Protein AF-0000000066070736 (afdb_homodimer)

Foldseek 3Di:
DQQAVCQLCVPPDWAADEFDFDPDKDKKWKKKKFWAFPPDDDDQPPNDDDPDQHPLLLQVVLQVVVVVVVVNVLQLVLVVVDVVFWFWQWKAADVSGIRRDDDDGDPHRIMTMTMGDDDLVVSVVVNCVSCVVRPIGPIDMDIDPDMDIKTKGWQDPAFWEWEKAADSSDRQKIKIWIFRHAYPRFTKTAIEIDGQVCVQQVCLQCQQRHQWYWYWFDPPSDIDIDTPHGDDHHDHDQDTMMIRGHSDYYYDDCVSTDGGDDTDDDPTGNDQAEYEDEPLPDDAPWKWAWADDPNWIWTQDTNNDGDSYIYTYPDDPQCSPPHRHGMWGKDWAQDPQATDMATPDTPGDHDGDPDDPPPRDHHCADPDRPDPDWDADRVGID/DQQAVCQLCVPPDWAADEFDFDPDKDKKWKKKKFWAFPPDDDDQPPNDDDPDQHPLLLQVVLQVVVVVVVVNVLQLVLVVVDVVFWFWQWKAAVVSGIRRDDDDGDPHRIMTMTMGDDDLVVSVVVNCVSCVVRPIGPIDMDIDPDMDIKTKGWQDPAFWEWEKAADSSDRQKIKIWIFRHAYPRFTKTAIEIDGQVCVQQVCLQCQQRHQWYWYWFDPDSDIDIDTDHGDDHHDHDQDTMMIRGHSDYYYDDCVSTDGGDDTDDDPTGNDQAEYEDEPLPDDAPWKWAWADDPNWIWTQDTNNDGDSYIYTYPDDPQCSPPHRHGMWGKDWAQDPLDTDMATPDGPGDHDGDPDDDPPRRHHDADPDNPDPDWDADPVHID

Organism: Monkeypox virus (NCBI:txid10244)

Nearest PDB structures (foldseek):
  2bvz-assembly1_A  TM=4.953E-01  e=3.971E-01  Thermus thermophilus
  3bkt-assembly1_C  TM=4.728E-01  e=3.349E-01  Escherichia coli
  4j9u-assembly2_E  TM=4.277E-01  e=9.525E+00  Vibrio parahaemolyticus RIMD 2210633
  2f68-assembly1_X  TM=1.994E-01  e=1.945E+00  Staphylococcus aureus
  2bvz-assembly1_A  TM=4.900E-01  e=4.354E-01  Thermus thermophilus

pLDDT: mean 90.56, std 8.05, range [50.78, 98.69]

Structure (mmCIF, N/CA/C/O backbone):
data_AF-0000000066070736-model_v1
#
loop_
_entity.id
_entity.type
_entity.pdbx_description
1 polymer 'Telomere-binding protein OPG082'
#
loop_
_atom_site.group_PDB
_atom_site.id
_atom_site.type_symbol
_atom_site.label_atom_id
_atom_site.label_alt_id
_atom_site.label_comp_id
_atom_site.label_asym_id
_atom_site.label_entity_id
_atom_site.label_seq_id
_atom_site.pdbx_PDB_ins_code
_atom_site.Cartn_x
_atom_site.Cartn_y
_atom_site.Cartn_z
_atom_site.occupancy
_atom_site.B_iso_or_equiv
_atom_site.auth_seq_id
_atom_site.auth_comp_id
_atom_site.auth_asym_id
_atom_site.auth_atom_id
_atom_site.pdbx_PDB_model_num
ATOM 1 N N . MET A 1 1 ? 5.801 20.328 15.945 1 86.62 1 MET A N 1
ATOM 2 C CA . MET A 1 1 ? 4.434 20.672 16.328 1 86.62 1 MET A CA 1
ATOM 3 C C . MET A 1 1 ? 4.332 22.141 16.719 1 86.62 1 MET A C 1
ATOM 5 O O . MET A 1 1 ? 3.318 22.797 16.453 1 86.62 1 MET A O 1
ATOM 9 N N . ASN A 1 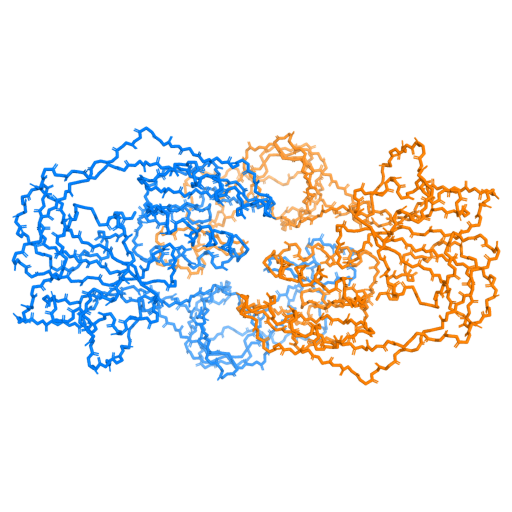2 ? 5.441 22.656 17.156 1 83.25 2 ASN A N 1
ATOM 10 C CA . ASN A 1 2 ? 5.461 24.078 17.516 1 83.25 2 ASN A CA 1
ATOM 11 C C . ASN A 1 2 ? 5.254 24.953 16.281 1 83.25 2 ASN A C 1
ATOM 13 O O . ASN A 1 2 ? 4.457 25.891 16.312 1 83.25 2 ASN A O 1
ATOM 17 N N . ASN A 1 3 ? 5.953 24.609 15.273 1 87.5 3 ASN A N 1
ATOM 18 C CA . ASN A 1 3 ? 5.812 25.375 14.039 1 87.5 3 ASN A CA 1
ATOM 19 C C . ASN A 1 3 ? 4.391 25.312 13.492 1 87.5 3 ASN A C 1
ATOM 21 O O . ASN A 1 3 ? 3.848 26.312 13.023 1 87.5 3 ASN A O 1
ATOM 25 N N . PHE A 1 4 ? 3.84 24.234 13.555 1 92.5 4 PHE A N 1
ATOM 26 C CA . PHE A 1 4 ? 2.486 24.047 13.047 1 92.5 4 PHE A CA 1
ATOM 27 C C . PHE A 1 4 ? 1.487 24.875 13.836 1 92.5 4 PHE A C 1
ATOM 29 O O . PHE A 1 4 ? 0.659 25.578 13.25 1 92.5 4 PHE A O 1
ATOM 36 N N . VAL A 1 5 ? 1.621 24.859 15.109 1 91.38 5 VAL A N 1
ATOM 37 C CA . VAL A 1 5 ? 0.722 25.609 15.984 1 91.38 5 VAL A CA 1
ATOM 38 C C . VAL A 1 5 ? 0.874 27.109 15.727 1 91.38 5 VAL A C 1
ATOM 40 O O . VAL A 1 5 ? -0.12 27.828 15.641 1 91.38 5 VAL A O 1
ATOM 43 N N . LYS A 1 6 ? 2.084 27.484 15.578 1 89.75 6 LYS A N 1
ATOM 44 C CA . LYS A 1 6 ? 2.348 28.891 15.297 1 89.75 6 LYS A CA 1
ATOM 45 C C . LYS A 1 6 ? 1.688 29.312 13.992 1 89.75 6 LYS A C 1
ATOM 47 O O . LYS A 1 6 ? 1.085 30.391 13.914 1 89.75 6 LYS A O 1
ATOM 52 N N . GLN A 1 7 ? 1.753 28.5 13.031 1 90.75 7 GLN A N 1
ATOM 53 C CA . GLN A 1 7 ? 1.217 28.828 11.719 1 90.75 7 GLN A CA 1
ATOM 54 C C . GLN A 1 7 ? -0.31 28.828 11.734 1 90.75 7 GLN A C 1
ATOM 56 O O . GLN A 1 7 ? -0.939 29.734 11.172 1 90.75 7 GLN A O 1
ATOM 61 N N . VAL A 1 8 ? -0.858 27.906 12.375 1 92.88 8 VAL A N 1
ATOM 62 C CA . VAL A 1 8 ? -2.312 27.781 12.375 1 92.88 8 VAL A CA 1
ATOM 63 C C . VAL A 1 8 ? -2.93 28.922 13.188 1 92.88 8 VAL A C 1
ATOM 65 O O . VAL A 1 8 ? -4.043 29.359 12.898 1 92.88 8 VAL A O 1
ATOM 68 N N . ALA A 1 9 ? -2.18 29.438 14.141 1 92.12 9 ALA A N 1
ATOM 69 C CA . ALA A 1 9 ? -2.695 30.469 15.039 1 92.12 9 ALA A CA 1
ATOM 70 C C . ALA A 1 9 ? -2.252 31.859 14.594 1 92.12 9 ALA A C 1
ATOM 72 O O . ALA A 1 9 ? -2.541 32.844 15.258 1 92.12 9 ALA A O 1
ATOM 73 N N . SER A 1 10 ? -1.608 31.984 13.508 1 90.56 10 SER A N 1
ATOM 74 C CA . SER A 1 10 ? -0.93 33.219 13.117 1 90.56 10 SER A CA 1
ATOM 75 C C . SER A 1 10 ? -1.929 34.344 12.852 1 90.56 10 SER A C 1
ATOM 77 O O . SER A 1 10 ? -1.618 35.5 13.047 1 90.56 10 SER A O 1
ATOM 79 N N . LYS A 1 11 ? -3.121 34.031 12.492 1 90.25 11 LYS A N 1
ATOM 80 C CA . LYS A 1 11 ? -4.07 35.094 12.078 1 90.25 11 LYS A CA 1
ATOM 81 C C . LYS A 1 11 ? -5.023 35.438 13.219 1 90.25 11 LYS A C 1
ATOM 83 O O . LYS A 1 11 ? -5.875 36.312 13.07 1 90.25 11 LYS A O 1
ATOM 88 N N . SER A 1 12 ? -4.898 34.812 14.273 1 89.75 12 SER A N 1
ATOM 89 C CA . SER A 1 12 ? -5.805 35.031 15.391 1 89.75 12 SER A CA 1
ATOM 90 C C . SER A 1 12 ? -5.191 36 16.406 1 89.75 12 SER A C 1
ATOM 92 O O . SER A 1 12 ? -3.977 36 16.609 1 89.75 12 SER A O 1
ATOM 94 N N . LEU A 1 13 ? -6.094 36.812 16.953 1 89.12 13 LEU A N 1
ATOM 95 C CA . LEU A 1 13 ? -5.664 37.656 18.047 1 89.12 13 LEU A CA 1
ATOM 96 C C . LEU A 1 13 ? -5.656 36.906 19.359 1 89.12 13 LEU A C 1
ATOM 98 O O . LEU A 1 13 ? -6.711 36.531 19.875 1 89.12 13 LEU A O 1
ATOM 102 N N . LYS A 1 14 ? -4.508 36.75 19.938 1 90.31 14 LYS A N 1
ATOM 103 C CA . LYS A 1 14 ? -4.344 35.969 21.156 1 90.31 14 LYS A CA 1
ATOM 104 C C . LYS A 1 14 ? -4.191 36.875 22.375 1 90.31 14 LYS A C 1
ATOM 106 O O . LYS A 1 14 ? -3.701 38 22.266 1 90.31 14 LYS A O 1
ATOM 111 N N . PRO A 1 15 ? -4.676 36.281 23.469 1 90.75 15 PRO A N 1
ATOM 112 C CA . PRO A 1 15 ? -4.504 37.094 24.688 1 90.75 15 PRO A CA 1
ATOM 113 C C . PRO A 1 15 ? -3.037 37.344 25.016 1 90.75 15 PRO A C 1
ATOM 115 O O . PRO A 1 15 ? -2.195 36.469 24.844 1 90.75 15 PRO A O 1
ATOM 118 N N . THR A 1 16 ? -2.744 38.5 25.594 1 90.25 16 THR A N 1
ATOM 119 C CA . THR A 1 16 ? -1.355 38.875 25.844 1 90.25 16 THR A CA 1
ATOM 120 C C . THR A 1 16 ? -1.1 39.062 27.344 1 90.25 16 THR A C 1
ATOM 122 O O . THR A 1 16 ? -0.038 39.562 27.734 1 90.25 16 THR A O 1
ATOM 125 N N . LYS A 1 17 ? -2.09 38.781 28.078 1 90.81 17 LYS A N 1
ATOM 126 C CA . LYS A 1 17 ? -1.884 38.875 29.516 1 90.81 17 LYS A CA 1
ATOM 127 C C . LYS A 1 17 ? -0.65 38.094 29.969 1 90.81 17 LYS A C 1
ATOM 129 O O . LYS A 1 17 ? -0.472 36.938 29.578 1 90.81 17 LYS A O 1
ATOM 134 N N . LYS A 1 18 ? 0.155 38.719 30.797 1 92.56 18 LYS A N 1
ATOM 135 C CA . LYS A 1 18 ? 1.354 38.062 31.297 1 92.56 18 LYS A CA 1
ATOM 136 C C . LYS A 1 18 ? 1.018 37.094 32.438 1 92.56 18 LYS A C 1
ATOM 138 O O . LYS A 1 18 ? 0.344 37.5 33.406 1 92.56 18 LYS A O 1
ATOM 143 N N . LEU A 1 19 ? 1.529 35.906 32.312 1 91.69 19 LEU A N 1
ATOM 144 C CA . LEU A 1 19 ? 1.279 34.875 33.312 1 91.69 19 LEU A CA 1
ATOM 145 C C . LEU A 1 19 ? 2.518 34.656 34.188 1 91.69 19 LEU A C 1
ATOM 147 O O . LEU A 1 19 ? 3.645 34.875 33.719 1 91.69 19 LEU A O 1
ATOM 151 N N . SER A 1 20 ? 2.232 34.312 35.406 1 90.81 20 SER A N 1
ATOM 152 C CA . SER A 1 20 ? 3.301 33.938 36.344 1 90.81 20 SER A CA 1
ATOM 153 C C . SER A 1 20 ? 3.385 32.438 36.531 1 90.81 20 SER A C 1
ATOM 155 O O . SER A 1 20 ? 2.385 31.797 36.844 1 90.81 20 SER A O 1
ATOM 157 N N . PRO A 1 21 ? 4.605 31.906 36.344 1 90.94 21 PRO A N 1
ATOM 158 C CA . PRO A 1 21 ? 4.746 30.453 36.438 1 90.94 21 PRO A CA 1
ATOM 159 C C . PRO A 1 21 ? 4.582 29.938 37.875 1 90.94 21 PRO A C 1
ATOM 161 O O . PRO A 1 21 ? 4.91 30.641 38.844 1 90.94 21 PRO A O 1
ATOM 164 N N . LEU A 1 22 ? 4.098 28.719 37.875 1 90.56 22 LEU A N 1
ATOM 165 C CA . LEU A 1 22 ? 4.086 27.984 39.125 1 90.56 22 LEU A CA 1
ATOM 166 C C . LEU A 1 22 ? 5.457 27.375 39.438 1 90.56 22 LEU A C 1
ATOM 168 O O . LEU A 1 22 ? 6.316 27.328 38.531 1 90.56 22 LEU A O 1
ATOM 172 N N . ASP A 1 23 ? 5.605 26.891 40.562 1 84.81 23 ASP A N 1
ATOM 173 C CA . ASP A 1 23 ? 6.848 26.219 40.938 1 84.81 23 ASP A CA 1
ATOM 174 C C . ASP A 1 23 ? 6.941 24.844 40.312 1 84.81 23 ASP A C 1
ATOM 176 O O . ASP A 1 23 ? 8.039 24.359 40 1 84.81 23 ASP A O 1
ATOM 180 N N . GLU A 1 24 ? 5.879 24.312 40.094 1 86.12 24 GLU A N 1
ATOM 181 C CA . GLU A 1 24 ? 5.84 22.969 39.5 1 86.12 24 GLU A CA 1
ATOM 182 C C . GLU A 1 24 ? 6.195 23 38.031 1 86.12 24 GLU A C 1
ATOM 184 O O . GLU A 1 24 ? 5.637 23.781 37.25 1 86.12 24 GLU A O 1
ATOM 189 N N . VAL A 1 25 ? 7.285 22.234 37.688 1 86 25 VAL A N 1
ATOM 190 C CA . VAL A 1 25 ? 7.707 22.094 36.312 1 86 25 VAL A CA 1
ATOM 191 C C . VAL A 1 25 ? 7.504 20.656 35.844 1 86 25 VAL A C 1
ATOM 193 O O . VAL A 1 25 ? 7.652 19.719 36.656 1 86 25 VAL A O 1
ATOM 196 N N . ILE A 1 26 ? 7.051 20.531 34.625 1 87 26 ILE A N 1
ATOM 197 C CA . ILE A 1 26 ? 6.918 19.203 34.031 1 87 26 ILE A CA 1
ATOM 198 C C . ILE A 1 26 ? 8.195 18.844 33.281 1 87 26 ILE A C 1
ATOM 200 O O . ILE A 1 26 ? 8.656 19.609 32.406 1 87 26 ILE A O 1
ATOM 204 N N . SER A 1 27 ? 8.766 17.719 33.688 1 88.81 27 SER A N 1
ATOM 205 C CA . SER A 1 27 ? 9.961 17.25 33 1 88.81 27 SER A CA 1
ATOM 206 C C . SER A 1 27 ? 9.617 16.172 31.953 1 88.81 27 SER A C 1
ATOM 208 O O . SER A 1 27 ? 8.969 15.18 32.281 1 88.81 27 SER A O 1
ATOM 210 N N . LEU A 1 28 ? 10.031 16.469 30.766 1 91.12 28 LEU A N 1
ATOM 211 C CA . LEU A 1 28 ? 9.789 15.531 29.672 1 91.12 28 LEU A CA 1
ATOM 212 C C . LEU A 1 28 ? 11.094 15.141 29 1 91.12 28 LEU A C 1
ATOM 214 O O . LEU A 1 28 ? 12.047 15.93 28.953 1 91.12 28 LEU A O 1
ATOM 218 N N . ASN A 1 29 ? 11.086 13.875 28.516 1 92.94 29 ASN A N 1
ATOM 219 C CA . ASN A 1 29 ? 12.211 13.367 27.734 1 92.94 29 ASN A CA 1
ATOM 220 C C . ASN A 1 29 ? 11.844 13.227 26.25 1 92.94 29 ASN A C 1
ATOM 222 O O . ASN A 1 29 ? 10.68 13.062 25.906 1 92.94 29 ASN A O 1
ATOM 226 N N . GLU A 1 30 ? 12.867 13.406 25.469 1 93.69 30 GLU A N 1
ATOM 227 C CA . GLU A 1 30 ? 12.672 13.211 24.031 1 93.69 30 GLU A CA 1
ATOM 228 C C . GLU A 1 30 ? 13.141 11.836 23.594 1 93.69 30 GLU A C 1
ATOM 230 O O . GLU A 1 30 ? 14.188 11.352 24.047 1 93.69 30 GLU A O 1
ATOM 235 N N . CYS A 1 31 ? 12.367 11.227 22.781 1 96.12 31 CYS A N 1
ATOM 236 C CA . CYS A 1 31 ? 12.688 9.93 22.203 1 96.12 31 CYS A CA 1
ATOM 237 C C . CYS A 1 31 ? 12.523 9.953 20.688 1 96.12 31 CYS A C 1
ATOM 239 O O . CYS A 1 31 ? 11.578 10.547 20.172 1 96.12 31 CYS A O 1
ATOM 241 N N . ILE A 1 32 ? 13.516 9.344 20.016 1 97.31 32 ILE A N 1
ATOM 242 C CA . ILE A 1 32 ? 13.469 9.234 18.562 1 97.31 32 ILE A CA 1
ATOM 243 C C . ILE A 1 32 ? 13.258 7.777 18.156 1 97.31 32 ILE A C 1
ATOM 245 O O . ILE A 1 32 ? 14.023 6.898 18.547 1 97.31 32 ILE A O 1
ATOM 249 N N . ILE A 1 33 ? 12.211 7.516 17.422 1 98.31 33 ILE A N 1
ATOM 250 C CA . ILE A 1 33 ? 11.93 6.219 16.828 1 98.31 33 ILE A CA 1
ATOM 251 C C . ILE A 1 33 ? 12.242 6.262 15.336 1 98.31 33 ILE A C 1
ATOM 253 O O . ILE A 1 33 ? 11.695 7.094 14.602 1 98.31 33 ILE A O 1
ATOM 257 N N . SER A 1 34 ? 13.109 5.438 14.828 1 98.56 34 SER A N 1
ATOM 258 C CA . SER A 1 34 ? 13.484 5.445 13.414 1 98.56 34 SER A CA 1
ATOM 259 C C . SER A 1 34 ? 13.57 4.027 12.859 1 98.56 34 SER A C 1
ATOM 261 O O . SER A 1 34 ? 13.945 3.094 13.578 1 98.56 34 SER A O 1
ATOM 263 N N . PHE A 1 35 ? 13.148 3.801 11.617 1 98.62 35 PHE A N 1
ATOM 264 C CA . PHE A 1 35 ? 13.234 2.486 10.992 1 98.62 35 PHE A CA 1
ATOM 265 C C . PHE A 1 35 ? 13.125 2.598 9.477 1 98.62 35 PHE A C 1
ATOM 267 O O . PHE A 1 35 ? 12.75 3.646 8.953 1 98.62 35 PHE A O 1
ATOM 274 N N . ASN A 1 36 ? 13.555 1.549 8.797 1 97.69 36 ASN A N 1
ATOM 275 C CA . ASN A 1 36 ? 13.391 1.391 7.355 1 97.69 36 ASN A CA 1
ATOM 276 C C . ASN A 1 36 ? 12.281 0.401 7.023 1 97.69 36 ASN A C 1
ATOM 278 O O . ASN A 1 36 ? 12.133 -0.626 7.688 1 97.69 36 ASN A O 1
ATOM 282 N N . LEU A 1 37 ? 11.461 0.819 6.082 1 96.88 37 LEU A N 1
ATOM 283 C CA . LEU A 1 37 ? 10.438 -0.087 5.574 1 96.88 37 LEU A CA 1
ATOM 284 C C . LEU A 1 37 ? 11.047 -1.134 4.648 1 96.88 37 LEU A C 1
ATOM 286 O O . LEU A 1 37 ? 11.922 -0.82 3.844 1 96.88 37 LEU A O 1
ATOM 290 N N . ASP A 1 38 ? 10.547 -2.336 4.77 1 91.56 38 ASP A N 1
ATOM 291 C CA . ASP A 1 38 ? 11.055 -3.439 3.963 1 91.56 38 ASP A CA 1
ATOM 292 C C . ASP A 1 38 ? 10.641 -3.285 2.5 1 91.56 38 ASP A C 1
ATOM 294 O O . ASP A 1 38 ? 9.516 -2.879 2.205 1 91.56 38 ASP A O 1
ATOM 298 N N . ASN A 1 39 ? 11.617 -3.467 1.591 1 91.38 39 ASN A N 1
ATOM 299 C CA . ASN A 1 39 ? 11.375 -3.455 0.152 1 91.38 39 ASN A CA 1
ATOM 300 C C . ASN A 1 39 ? 10.812 -2.113 -0.312 1 91.38 39 ASN A C 1
ATOM 302 O O . ASN A 1 39 ? 9.953 -2.066 -1.188 1 91.38 39 ASN A O 1
ATOM 306 N N . PHE A 1 40 ? 11.094 -1.079 0.439 1 95.75 40 PHE A N 1
ATOM 307 C CA . PHE A 1 40 ? 10.711 0.276 0.057 1 95.75 40 PHE A CA 1
ATOM 308 C C . PHE A 1 40 ? 11.859 0.978 -0.66 1 95.75 40 PHE A C 1
ATOM 310 O O . PHE A 1 40 ? 12.875 1.303 -0.043 1 95.75 40 PHE A O 1
ATOM 317 N N . TYR A 1 41 ? 11.734 1.128 -1.923 1 95.12 41 TYR A N 1
ATOM 318 C CA . TYR A 1 41 ? 12.734 1.814 -2.736 1 95.12 41 TYR A CA 1
ATOM 319 C C . TYR A 1 41 ? 12.211 3.156 -3.23 1 95.12 41 TYR A C 1
ATOM 321 O O . TYR A 1 41 ? 11.25 3.205 -4 1 95.12 41 TYR A O 1
ATOM 329 N N . TYR A 1 42 ? 12.773 4.133 -2.783 1 96.62 42 TYR A N 1
ATOM 330 C CA . TYR A 1 42 ? 12.367 5.5 -3.086 1 96.62 42 TYR A CA 1
ATOM 331 C C . TYR A 1 42 ? 13.547 6.457 -2.973 1 96.62 42 TYR A C 1
ATOM 333 O O . TYR A 1 42 ? 14.312 6.395 -2.012 1 96.62 42 TYR A O 1
ATOM 341 N N . CYS A 1 43 ? 13.703 7.238 -3.994 1 95.25 43 CYS A N 1
ATOM 342 C CA . CYS A 1 43 ? 14.773 8.234 -4.012 1 95.25 43 CYS A CA 1
ATOM 343 C C . CYS A 1 43 ? 14.297 9.539 -4.637 1 95.25 43 CYS A C 1
ATOM 345 O O . CYS A 1 43 ? 13.773 9.539 -5.754 1 95.25 43 CYS A O 1
ATOM 347 N N . ASN A 1 44 ? 14.414 10.617 -3.955 1 92.88 44 ASN A N 1
ATOM 348 C CA . ASN A 1 44 ? 14.062 11.922 -4.5 1 92.88 44 ASN A CA 1
ATOM 349 C C . ASN A 1 44 ? 15.227 12.898 -4.418 1 92.88 44 ASN A C 1
ATOM 351 O O . ASN A 1 44 ? 15.023 14.109 -4.281 1 92.88 44 ASN A O 1
ATOM 355 N N . ASP A 1 45 ? 16.328 12.398 -4.5 1 90.06 45 ASP A N 1
ATOM 356 C CA . ASP A 1 45 ? 17.562 13.188 -4.453 1 90.06 45 ASP A CA 1
ATOM 357 C C . ASP A 1 45 ? 17.547 14.273 -5.527 1 90.06 45 ASP A C 1
ATOM 359 O O . ASP A 1 45 ? 17.266 14 -6.695 1 90.06 45 ASP A O 1
ATOM 363 N N . GLY A 1 46 ? 17.875 15.461 -5.031 1 87.56 46 GLY A N 1
ATOM 364 C CA . GLY A 1 46 ? 17.984 16.562 -5.969 1 87.56 46 GLY A CA 1
ATOM 365 C C . GLY A 1 46 ? 16.641 17.156 -6.367 1 87.56 46 GLY A C 1
ATOM 366 O O . GLY A 1 46 ? 16.594 18.188 -7.043 1 87.56 46 GLY A O 1
ATOM 367 N N . LEU A 1 47 ? 15.602 16.531 -5.973 1 91.56 47 LEU A N 1
ATOM 368 C CA . LEU A 1 47 ? 14.273 17 -6.363 1 91.56 47 LEU A CA 1
ATOM 369 C C . LEU A 1 47 ? 13.547 17.625 -5.176 1 91.56 47 LEU A C 1
ATOM 371 O O . LEU A 1 47 ? 12.93 18.688 -5.312 1 91.56 47 LEU A O 1
ATOM 375 N N . PHE A 1 48 ? 13.68 17 -4.027 1 91.31 48 PHE A N 1
ATOM 376 C CA . PHE A 1 48 ? 12.875 17.359 -2.863 1 91.31 48 PHE A CA 1
ATOM 377 C C . PHE A 1 48 ? 13.234 18.75 -2.365 1 91.31 48 PHE A C 1
ATOM 379 O O . PHE A 1 48 ? 14.414 19.062 -2.164 1 91.31 48 PHE A O 1
ATOM 386 N N . THR A 1 49 ? 12.242 19.562 -2.227 1 88.44 49 THR A N 1
ATOM 387 C CA . THR A 1 49 ? 12.398 20.891 -1.665 1 88.44 49 THR A CA 1
ATOM 388 C C . THR A 1 49 ? 11.133 21.328 -0.929 1 88.44 49 THR A C 1
ATOM 390 O O . THR A 1 49 ? 10.047 21.359 -1.516 1 88.44 49 THR A O 1
ATOM 393 N N . LYS A 1 50 ? 11.297 21.578 0.356 1 89.94 50 LYS A N 1
ATOM 394 C CA . LYS A 1 50 ? 10.219 22.094 1.202 1 89.94 50 LYS A CA 1
ATOM 395 C C . LYS A 1 50 ? 10.703 23.266 2.057 1 89.94 50 LYS A C 1
ATOM 397 O O . LYS A 1 50 ? 11.016 23.078 3.236 1 89.94 50 LYS A O 1
ATOM 402 N N . PRO A 1 51 ? 10.758 24.406 1.414 1 80.69 51 PRO A N 1
ATOM 403 C CA . PRO A 1 51 ? 11.383 25.531 2.104 1 80.69 51 PRO A CA 1
ATOM 404 C C . PRO A 1 51 ? 10.57 26.031 3.297 1 80.69 51 PRO A C 1
ATOM 406 O O . PRO A 1 51 ? 11.133 26.516 4.273 1 80.69 51 PRO A O 1
ATOM 409 N N . ILE A 1 52 ? 9.289 25.969 3.078 1 79.19 52 ILE A N 1
ATOM 410 C CA . ILE A 1 52 ? 8.383 26.422 4.129 1 79.19 52 ILE A CA 1
ATOM 411 C C . ILE A 1 52 ? 7.547 25.25 4.625 1 79.19 52 ILE A C 1
ATOM 413 O O . ILE A 1 52 ? 7.566 24.172 4.031 1 79.19 52 ILE A O 1
ATOM 417 N N . ASN A 1 53 ? 7.133 25.219 5.801 1 88 53 ASN A N 1
ATOM 418 C CA . ASN A 1 53 ? 6.238 24.203 6.34 1 88 53 ASN A CA 1
ATOM 419 C C . ASN A 1 53 ? 4.945 24.812 6.871 1 88 53 ASN A C 1
ATOM 421 O O . ASN A 1 53 ? 4.648 24.703 8.062 1 88 53 ASN A O 1
ATOM 425 N N . THR A 1 54 ? 4.277 25.359 5.785 1 90.88 54 THR A N 1
ATOM 426 C CA . THR A 1 54 ? 2.98 25.953 6.066 1 90.88 54 THR A CA 1
ATOM 427 C C . THR A 1 54 ? 1.911 24.875 6.246 1 90.88 54 THR A C 1
ATOM 429 O O . THR A 1 54 ? 2.145 23.703 5.941 1 90.88 54 THR A O 1
ATOM 432 N N . PRO A 1 55 ? 0.788 25.297 6.781 1 92.19 55 PRO A N 1
ATOM 433 C CA . PRO A 1 55 ? -0.306 24.328 6.871 1 92.19 55 PRO A CA 1
ATOM 434 C C . PRO A 1 55 ? -0.67 23.719 5.52 1 92.19 55 PRO A C 1
ATOM 436 O O . PRO A 1 55 ? -1.041 22.547 5.449 1 92.19 55 PRO A O 1
ATOM 439 N N . GLU A 1 56 ? -0.502 24.516 4.473 1 91.25 56 GLU A N 1
ATOM 440 C CA . GLU A 1 56 ? -0.771 24 3.133 1 91.25 56 GLU A CA 1
ATOM 441 C C . GLU A 1 56 ? 0.253 22.938 2.729 1 91.25 56 GLU A C 1
ATOM 443 O O . GLU A 1 56 ? -0.083 21.969 2.043 1 91.25 56 GLU A O 1
ATOM 448 N N . ASP A 1 57 ? 1.461 23.141 3.145 1 92.62 57 ASP A N 1
ATOM 449 C CA . ASP A 1 57 ? 2.494 22.141 2.893 1 92.62 57 ASP A CA 1
ATOM 450 C C . ASP A 1 57 ? 2.197 20.844 3.643 1 92.62 57 ASP A C 1
ATOM 452 O O . ASP A 1 57 ? 2.457 19.75 3.133 1 92.62 57 ASP A O 1
ATOM 456 N N . VAL A 1 58 ? 1.665 20.984 4.832 1 95.06 58 VAL A N 1
ATOM 457 C CA . VAL A 1 58 ? 1.291 19.812 5.609 1 95.06 58 VAL A CA 1
ATOM 458 C C . VAL A 1 58 ? 0.172 19.047 4.898 1 95.06 58 VAL A C 1
ATOM 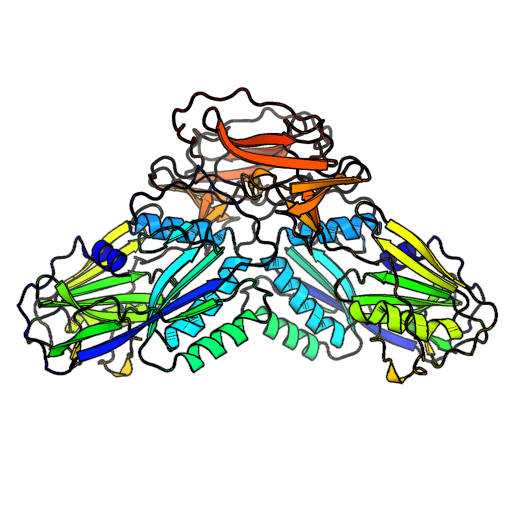460 O O . VAL A 1 58 ? 0.227 17.828 4.773 1 95.06 58 VAL A O 1
ATOM 463 N N . LEU A 1 59 ? -0.783 19.797 4.434 1 93.75 59 LEU A N 1
ATOM 464 C CA . LEU A 1 59 ? -1.876 19.188 3.691 1 93.75 59 LEU A CA 1
ATOM 465 C C . LEU A 1 59 ? -1.354 18.469 2.453 1 93.75 59 LEU A C 1
ATOM 467 O O . LEU A 1 59 ? -1.807 17.359 2.133 1 93.75 59 LEU A O 1
ATOM 471 N N . LYS A 1 60 ? -0.457 19.062 1.766 1 92.38 60 LYS A N 1
ATOM 472 C CA . LYS A 1 60 ? 0.163 18.453 0.599 1 92.38 60 LYS A CA 1
ATOM 473 C C . LYS A 1 60 ? 0.926 17.188 0.988 1 92.38 60 LYS A C 1
ATOM 475 O O . LYS A 1 60 ? 0.871 16.172 0.281 1 92.38 60 LYS A O 1
ATOM 480 N N . SER A 1 61 ? 1.634 17.25 2.094 1 95.5 61 SER A N 1
ATOM 481 C CA . SER A 1 61 ? 2.336 16.078 2.6 1 95.5 61 SER A CA 1
ATOM 482 C C . SER A 1 61 ? 1.366 14.938 2.889 1 95.5 61 SER A C 1
ATOM 484 O O . SER A 1 61 ? 1.647 13.781 2.566 1 95.5 61 SER A O 1
ATOM 486 N N . LEU A 1 62 ? 0.251 15.297 3.455 1 96.38 62 LEU A N 1
ATOM 487 C CA . LEU A 1 62 ? -0.765 14.289 3.744 1 96.38 62 LEU A CA 1
ATOM 488 C C . LEU A 1 62 ? -1.335 13.703 2.455 1 96.38 62 LEU A C 1
ATOM 490 O O . LEU A 1 62 ? -1.639 12.516 2.389 1 96.38 62 LEU A O 1
ATOM 494 N N . LEU A 1 63 ? -1.438 14.547 1.481 1 94.88 63 LEU A N 1
ATOM 495 C CA . LEU A 1 63 ? -1.863 14.094 0.162 1 94.88 63 LEU A CA 1
ATOM 496 C C . LEU A 1 63 ? -0.857 13.102 -0.423 1 94.88 63 LEU A C 1
ATOM 498 O O . LEU A 1 63 ? -1.242 12.07 -0.966 1 94.88 63 LEU A O 1
ATOM 502 N N . ILE A 1 64 ? 0.413 13.391 -0.319 1 95.5 64 ILE A N 1
ATOM 503 C CA . ILE A 1 64 ? 1.482 12.531 -0.812 1 95.5 64 ILE A CA 1
ATOM 504 C C . ILE A 1 64 ? 1.438 11.188 -0.088 1 95.5 64 ILE A C 1
ATOM 506 O O . ILE A 1 64 ? 1.621 10.141 -0.706 1 95.5 64 ILE A O 1
ATOM 510 N N . MET A 1 65 ? 1.171 11.227 1.16 1 97.06 65 MET A N 1
ATOM 511 C CA . MET A 1 65 ? 1.11 10.023 1.979 1 97.06 65 MET A CA 1
ATOM 512 C C . MET A 1 65 ? 0.077 9.047 1.431 1 97.06 65 MET A C 1
ATOM 514 O O . MET A 1 65 ? 0.266 7.828 1.505 1 97.06 65 MET A O 1
ATOM 518 N N . GLU A 1 66 ? -0.969 9.555 0.833 1 96.12 66 GLU A N 1
ATOM 519 C CA . GLU A 1 66 ? -2.049 8.727 0.309 1 96.12 66 GLU A CA 1
ATOM 520 C C . GLU A 1 66 ? -1.565 7.855 -0.848 1 96.12 66 GLU A C 1
ATOM 522 O O . GLU A 1 66 ? -2.186 6.84 -1.17 1 96.12 66 GLU A O 1
ATOM 527 N N . SER A 1 67 ? -0.456 8.227 -1.45 1 95.19 67 SER A N 1
ATOM 528 C CA . SER A 1 67 ? 0.105 7.453 -2.555 1 95.19 67 SER A CA 1
ATOM 529 C C . SER A 1 67 ? 0.941 6.285 -2.041 1 95.19 67 SER A C 1
ATOM 531 O O . SER A 1 67 ? 1.375 5.434 -2.822 1 95.19 67 SER A O 1
ATOM 533 N N . PHE A 1 68 ? 1.188 6.211 -0.791 1 96.44 68 PHE A N 1
ATOM 534 C CA . PHE A 1 68 ? 1.931 5.152 -0.117 1 96.44 68 PHE A CA 1
ATOM 535 C C . PHE A 1 68 ? 1.069 4.477 0.942 1 96.44 68 PHE A C 1
ATOM 537 O O . PHE A 1 68 ? 1.412 4.48 2.125 1 96.44 68 PHE A O 1
ATOM 544 N N . ALA A 1 69 ? 0.038 3.828 0.434 1 95.06 69 ALA A N 1
ATOM 545 C CA . ALA A 1 69 ? -1.046 3.346 1.286 1 95.06 69 ALA A CA 1
ATOM 546 C C . ALA A 1 69 ? -0.531 2.342 2.312 1 95.06 69 ALA A C 1
ATOM 548 O O . ALA A 1 69 ? -0.954 2.357 3.473 1 95.06 69 ALA A O 1
ATOM 549 N N . TYR A 1 70 ? 0.325 1.43 1.9 1 96.56 70 TYR A N 1
ATOM 550 C CA . TYR A 1 70 ? 0.855 0.429 2.82 1 96.56 70 TYR A CA 1
ATOM 551 C C . TYR A 1 70 ? 1.693 1.083 3.912 1 96.56 70 TYR A C 1
ATOM 553 O O . TYR A 1 70 ? 1.51 0.799 5.098 1 96.56 70 TYR A O 1
ATOM 561 N N . GLU A 1 71 ? 2.609 1.939 3.525 1 97.5 71 GLU A N 1
ATOM 562 C CA . GLU A 1 71 ? 3.461 2.654 4.473 1 97.5 71 GLU A CA 1
ATOM 563 C C . GLU A 1 71 ? 2.629 3.525 5.41 1 97.5 71 GLU A C 1
ATOM 565 O O . GLU A 1 71 ? 2.896 3.578 6.613 1 97.5 71 GLU A O 1
ATOM 570 N N . LYS A 1 72 ? 1.657 4.129 4.828 1 97 72 LYS A N 1
ATOM 571 C CA . LYS A 1 72 ? 0.751 4.961 5.617 1 97 72 LYS A CA 1
ATOM 572 C C . LYS A 1 72 ? 0.083 4.145 6.723 1 97 72 LYS A C 1
ATOM 574 O O . LYS A 1 72 ? -0.001 4.594 7.867 1 97 72 LYS A O 1
ATOM 579 N N . MET A 1 73 ? -0.389 2.996 6.367 1 96.06 73 MET A N 1
ATOM 580 C CA . MET A 1 73 ? -1.057 2.139 7.34 1 96.06 73 MET A CA 1
ATOM 581 C C . MET A 1 73 ? -0.128 1.813 8.508 1 96.06 73 MET A C 1
ATOM 583 O O . MET A 1 73 ? -0.536 1.878 9.664 1 96.06 73 MET A O 1
ATOM 587 N N . ILE A 1 74 ? 1.099 1.519 8.219 1 97.5 74 ILE A N 1
ATOM 588 C CA . ILE A 1 74 ? 2.072 1.176 9.242 1 97.5 74 ILE A CA 1
ATOM 589 C C . ILE A 1 74 ? 2.334 2.393 10.133 1 97.5 74 ILE A C 1
ATOM 591 O O . ILE A 1 74 ? 2.277 2.297 11.359 1 97.5 74 ILE A O 1
ATOM 595 N N . ILE A 1 75 ? 2.549 3.521 9.508 1 98.25 75 ILE A N 1
ATOM 596 C CA . ILE A 1 75 ? 2.885 4.742 10.234 1 98.25 75 ILE A CA 1
ATOM 597 C C . ILE A 1 75 ? 1.694 5.188 11.078 1 98.25 75 ILE A C 1
ATOM 599 O O . ILE A 1 75 ? 1.847 5.504 12.258 1 98.25 75 ILE A O 1
ATOM 603 N N . LYS A 1 76 ? 0.535 5.188 10.5 1 97.06 76 LYS A N 1
ATOM 604 C CA . LYS A 1 76 ? -0.67 5.59 11.219 1 97.06 76 LYS A CA 1
ATOM 605 C C . LYS A 1 76 ? -0.941 4.668 12.406 1 97.06 76 LYS A C 1
ATOM 607 O O . LYS A 1 76 ? -1.352 5.121 13.477 1 97.06 76 LYS A O 1
ATOM 612 N N . GLY A 1 77 ? -0.748 3.352 12.18 1 96.56 77 GLY A N 1
ATOM 613 C CA . GLY A 1 77 ? -0.901 2.416 13.281 1 96.56 77 GLY A CA 1
ATOM 614 C C . GLY A 1 77 ? 0.02 2.715 14.445 1 96.56 77 GLY A C 1
ATOM 615 O O . GLY A 1 77 ? -0.393 2.639 15.609 1 96.56 77 GLY A O 1
ATOM 616 N N . LEU A 1 78 ? 1.204 3.049 14.125 1 98.06 78 LEU A N 1
ATOM 617 C CA . LEU A 1 78 ? 2.176 3.389 15.164 1 98.06 78 LEU A CA 1
ATOM 618 C C . LEU A 1 78 ? 1.779 4.672 15.883 1 98.06 78 LEU A C 1
ATOM 620 O O . LEU A 1 78 ? 1.887 4.762 17.109 1 98.06 78 LEU A O 1
ATOM 624 N N . ILE A 1 79 ? 1.316 5.625 15.164 1 97.44 79 ILE A N 1
ATOM 625 C CA . ILE A 1 79 ? 0.88 6.902 15.719 1 97.44 79 ILE A CA 1
ATOM 626 C C . ILE A 1 79 ? -0.253 6.672 16.719 1 97.44 79 ILE A C 1
ATOM 628 O O . ILE A 1 79 ? -0.253 7.246 17.812 1 97.44 79 ILE A O 1
ATOM 632 N N . LYS A 1 80 ? -1.157 5.836 16.359 1 95.19 80 LYS A N 1
ATOM 633 C CA . LYS A 1 80 ? -2.295 5.551 17.219 1 95.19 80 LYS A CA 1
ATOM 634 C C . LYS A 1 80 ? -1.838 4.961 18.547 1 95.19 80 LYS A C 1
ATOM 636 O O . LYS A 1 80 ? -2.402 5.273 19.609 1 95.19 80 LYS A O 1
ATOM 641 N N . ILE A 1 81 ? -0.833 4.188 18.484 1 95.88 81 ILE A N 1
ATOM 642 C CA . ILE A 1 81 ? -0.281 3.586 19.688 1 95.88 81 ILE A CA 1
ATOM 643 C C . ILE A 1 81 ? 0.432 4.652 20.531 1 95.88 81 ILE A C 1
ATOM 645 O O . ILE A 1 81 ? 0.27 4.707 21.75 1 95.88 81 ILE A O 1
ATOM 649 N N . LEU A 1 82 ? 1.099 5.512 19.906 1 96.06 82 LEU A N 1
ATOM 650 C CA . LEU A 1 82 ? 1.966 6.477 20.578 1 96.06 82 LEU A CA 1
ATOM 651 C C . LEU A 1 82 ? 1.15 7.613 21.188 1 96.06 82 LEU A C 1
ATOM 653 O O . LEU A 1 82 ? 1.522 8.164 22.219 1 96.06 82 LEU A O 1
ATOM 657 N N . ILE A 1 83 ? 0.085 7.934 20.531 1 92.81 83 ILE A N 1
ATOM 658 C CA . ILE A 1 83 ? -0.704 9.078 20.969 1 92.81 83 ILE A CA 1
ATOM 659 C C . ILE A 1 83 ? -1.217 8.836 22.391 1 92.81 83 ILE A C 1
ATOM 661 O O . ILE A 1 83 ? -1.414 9.781 23.156 1 92.81 83 ILE A O 1
ATOM 665 N N . SER A 1 84 ? -1.334 7.617 22.812 1 89.31 84 SER A N 1
ATOM 666 C CA . SER A 1 84 ? -1.853 7.289 24.125 1 89.31 84 SER A CA 1
ATOM 667 C C . SER A 1 84 ? -0.735 7.254 25.172 1 89.31 84 SER A C 1
ATOM 669 O O . SER A 1 84 ? -0.999 7.199 26.375 1 89.31 84 SER A O 1
ATOM 671 N N . ARG A 1 85 ? 0.467 7.445 24.781 1 91.06 85 ARG A N 1
ATOM 672 C CA . ARG A 1 85 ? 1.565 7.184 25.703 1 91.06 85 ARG A CA 1
ATOM 673 C C . ARG A 1 85 ? 2.566 8.336 25.703 1 91.06 85 ARG A C 1
ATOM 675 O O . ARG A 1 85 ? 3.371 8.461 26.625 1 91.06 85 ARG A O 1
ATOM 682 N N . ALA A 1 86 ? 2.506 9.031 24.703 1 93.69 86 ALA A N 1
ATOM 683 C CA . ALA A 1 86 ? 3.473 10.109 24.516 1 93.69 86 ALA A CA 1
ATOM 684 C C . ALA A 1 86 ? 2.877 11.242 23.672 1 93.69 86 ALA A C 1
ATOM 686 O O . ALA A 1 86 ? 1.718 11.164 23.25 1 93.69 86 ALA A O 1
ATOM 687 N N . TYR A 1 87 ? 3.66 12.297 23.594 1 92.38 87 TYR A N 1
ATOM 688 C CA . TYR A 1 87 ? 3.299 13.422 22.734 1 92.38 87 TYR A CA 1
ATOM 689 C C . TYR A 1 87 ? 4.148 13.438 21.469 1 92.38 87 TYR A C 1
ATOM 691 O O . TYR A 1 87 ? 5.375 13.555 21.531 1 92.38 87 TYR A O 1
ATOM 699 N N . ILE A 1 88 ? 3.459 13.367 20.359 1 94.81 88 ILE A N 1
ATOM 700 C CA . ILE A 1 88 ? 4.191 13.352 19.094 1 94.81 88 ILE A CA 1
ATOM 701 C C . ILE A 1 88 ? 4.621 14.766 18.734 1 94.81 88 ILE A C 1
ATOM 703 O O . ILE A 1 88 ? 3.801 15.688 18.719 1 94.81 88 ILE A O 1
ATOM 707 N N . ASN A 1 89 ? 5.867 14.898 18.453 1 93.19 89 ASN A N 1
ATOM 708 C CA . ASN A 1 89 ? 6.418 16.203 18.094 1 93.19 89 ASN A CA 1
ATOM 709 C C . ASN A 1 89 ? 6.469 16.375 16.578 1 93.19 89 ASN A C 1
ATOM 711 O O . ASN A 1 89 ? 6.176 17.453 16.062 1 93.19 89 ASN A O 1
ATOM 715 N N . ASP A 1 90 ? 6.941 15.352 15.961 1 95.38 90 ASP A N 1
ATOM 716 C CA . ASP A 1 90 ? 7.016 15.422 14.508 1 95.38 90 ASP A CA 1
ATOM 717 C C . ASP A 1 90 ? 7.176 14.031 13.898 1 95.38 90 ASP A C 1
ATOM 719 O O . ASP A 1 90 ? 7.508 13.07 14.602 1 95.38 90 ASP A O 1
ATOM 723 N N . ILE A 1 91 ? 6.902 13.977 12.633 1 97.38 91 ILE A N 1
ATOM 724 C CA . ILE A 1 91 ? 7.062 12.75 11.859 1 97.38 91 ILE A CA 1
ATOM 725 C C . ILE A 1 91 ? 7.812 13.047 10.562 1 97.38 91 ILE A C 1
ATOM 727 O O . ILE A 1 91 ? 7.535 14.047 9.898 1 97.38 91 ILE A O 1
ATOM 731 N N . TYR A 1 92 ? 8.773 12.188 10.297 1 97.88 92 TYR A N 1
ATOM 732 C CA . TYR A 1 92 ? 9.492 12.227 9.031 1 97.88 92 TYR A CA 1
ATOM 733 C C . TYR A 1 92 ? 9.172 11 8.188 1 97.88 92 TYR A C 1
ATOM 735 O O . TYR A 1 92 ? 9.141 9.875 8.695 1 97.88 92 TYR A O 1
ATOM 743 N N . PHE A 1 93 ? 8.922 11.18 6.934 1 98.25 93 PHE A N 1
ATOM 744 C CA . PHE A 1 93 ? 8.797 10.148 5.914 1 98.25 93 PHE A CA 1
ATOM 745 C C . PHE A 1 93 ? 9.469 10.578 4.617 1 98.25 93 PHE A C 1
ATOM 747 O O . PHE A 1 93 ? 9.258 11.695 4.145 1 98.25 93 PHE A O 1
ATOM 754 N N . THR A 1 94 ? 10.164 9.805 4.039 1 97.38 94 THR A N 1
ATOM 755 C CA . THR A 1 94 ? 11.094 10.125 2.963 1 97.38 94 THR A CA 1
ATOM 756 C C . THR A 1 94 ? 10.383 10.859 1.831 1 97.38 94 THR A C 1
ATOM 758 O O . THR A 1 94 ? 10.914 11.828 1.276 1 97.38 94 THR A O 1
ATOM 761 N N . PRO A 1 95 ? 9.211 10.539 1.512 1 97 95 PRO A N 1
ATOM 762 C CA . PRO A 1 95 ? 8.578 11.188 0.365 1 97 95 PRO A CA 1
ATOM 763 C C . PRO A 1 95 ? 8.156 12.625 0.661 1 97 95 PRO A C 1
ATOM 765 O O . PRO A 1 95 ? 8.055 13.445 -0.255 1 97 95 PRO A O 1
ATOM 768 N N . PHE A 1 96 ? 7.918 12.906 1.949 1 96.38 96 PHE A N 1
ATOM 769 C CA . PHE A 1 96 ? 7.434 14.266 2.156 1 96.38 96 PHE A CA 1
ATOM 770 C C . PHE A 1 96 ? 8.297 15 3.18 1 96.38 96 PHE A C 1
ATOM 772 O O . PHE A 1 96 ? 8.07 16.188 3.459 1 96.38 96 PHE A O 1
ATOM 779 N N . GLY A 1 97 ? 9.32 14.391 3.688 1 96.31 97 GLY A N 1
ATOM 780 C CA . GLY A 1 97 ? 10.164 15.023 4.688 1 96.31 97 GLY A CA 1
ATOM 781 C C . GLY A 1 97 ? 9.477 15.172 6.035 1 96.31 97 GLY A C 1
ATOM 782 O O . GLY A 1 97 ? 8.656 14.344 6.414 1 96.31 97 GLY A O 1
ATOM 783 N N . TRP A 1 98 ? 9.977 16.125 6.801 1 96.31 98 TRP A N 1
ATOM 784 C CA . TRP A 1 98 ? 9.359 16.391 8.094 1 96.31 98 TRP A CA 1
ATOM 785 C C . TRP A 1 98 ? 7.969 17 7.918 1 96.31 98 TRP A C 1
ATOM 787 O O . TRP A 1 98 ? 7.77 17.875 7.074 1 96.31 98 TRP A O 1
ATOM 797 N N . LEU A 1 99 ? 7.07 16.609 8.703 1 96 99 LEU A N 1
ATOM 798 C CA . LEU A 1 99 ? 5.664 16.938 8.492 1 96 99 LEU A CA 1
ATOM 799 C C . LEU A 1 99 ? 5.352 18.344 9.023 1 96 99 LEU A C 1
ATOM 801 O O . LEU A 1 99 ? 4.703 19.125 8.344 1 96 99 LEU A O 1
ATOM 805 N N . THR A 1 100 ? 5.855 18.609 10.219 1 92.69 100 THR A N 1
ATOM 806 C CA . THR A 1 100 ? 5.441 19.875 10.844 1 92.69 100 THR A CA 1
ATOM 807 C C . THR A 1 100 ? 6.641 20.781 11.078 1 92.69 100 THR A C 1
ATOM 809 O O . THR A 1 100 ? 6.48 21.984 11.305 1 92.69 100 THR A O 1
ATOM 812 N N . GLY A 1 101 ? 7.777 20.203 11.055 1 88.31 101 GLY A N 1
ATOM 813 C CA . GLY A 1 101 ? 8.969 20.984 11.32 1 88.31 101 GLY A CA 1
ATOM 814 C C . GLY A 1 101 ? 10 20.906 10.211 1 88.31 101 GLY A C 1
ATOM 815 O O . GLY A 1 101 ? 9.68 20.5 9.094 1 88.31 101 GLY A O 1
ATOM 816 N N . VAL A 1 102 ? 11.125 21.562 10.523 1 83.94 102 VAL A N 1
ATOM 817 C CA . VAL A 1 102 ? 12.25 21.547 9.594 1 83.94 102 VAL A CA 1
ATOM 818 C C . VAL A 1 102 ? 13.5 21.047 10.305 1 83.94 102 VAL A C 1
ATOM 820 O O . VAL A 1 102 ? 13.805 21.484 11.422 1 83.94 102 VAL A O 1
ATOM 823 N N . ASP A 1 103 ? 14.055 20.062 9.734 1 87.81 103 ASP A N 1
ATOM 824 C CA . ASP A 1 103 ? 15.297 19.469 10.234 1 87.81 103 ASP A CA 1
ATOM 825 C C . ASP A 1 103 ? 16.078 18.781 9.117 1 87.81 103 ASP A C 1
ATOM 827 O O . ASP A 1 103 ? 15.609 18.719 7.977 1 87.81 103 ASP A O 1
ATOM 831 N N . ASP A 1 104 ? 17.203 18.312 9.5 1 89.56 104 ASP A N 1
ATOM 832 C CA . ASP A 1 104 ? 17.969 17.547 8.523 1 89.56 104 ASP A CA 1
ATOM 833 C C . ASP A 1 104 ? 17.297 16.219 8.203 1 89.56 104 ASP A C 1
ATOM 835 O O . ASP A 1 104 ? 16.625 15.633 9.055 1 89.56 104 ASP A O 1
ATOM 839 N N . ASP A 1 105 ? 17.469 15.891 6.961 1 90.31 105 ASP A N 1
ATOM 840 C CA . ASP A 1 105 ? 16.891 14.617 6.539 1 90.31 105 ASP A CA 1
ATOM 841 C C . ASP A 1 105 ? 17.609 13.438 7.195 1 90.31 105 ASP A C 1
ATOM 843 O O . ASP A 1 105 ? 18.828 13.32 7.102 1 90.31 105 ASP A O 1
ATOM 847 N N . PRO A 1 106 ? 16.859 12.633 7.812 1 94.19 106 PRO A N 1
ATOM 848 C CA . PRO A 1 106 ? 17.469 11.445 8.406 1 94.19 106 PRO A CA 1
ATOM 849 C C . PRO A 1 106 ? 17.875 10.406 7.371 1 94.19 106 PRO A C 1
ATOM 851 O O . PRO A 1 106 ? 17.594 10.57 6.18 1 94.19 106 PRO A O 1
ATOM 854 N N . GLU A 1 107 ? 18.5 9.305 7.859 1 92.12 107 GLU A N 1
ATOM 855 C CA . GLU A 1 107 ? 18.969 8.242 6.973 1 92.12 107 GLU A CA 1
ATOM 856 C C . GLU A 1 107 ? 17.891 7.184 6.762 1 92.12 107 GLU A C 1
ATOM 858 O O . GLU A 1 107 ? 17.906 6.465 5.762 1 92.12 107 GLU A O 1
ATOM 863 N N . THR A 1 108 ? 17 7.125 7.715 1 96.94 108 THR A N 1
ATOM 864 C CA . THR A 1 108 ? 15.969 6.098 7.645 1 96.94 108 THR A CA 1
ATOM 865 C C . THR A 1 108 ? 14.742 6.621 6.91 1 96.94 108 THR A C 1
ATOM 867 O O . THR A 1 108 ? 14.578 7.828 6.742 1 96.94 108 THR A O 1
ATOM 870 N N . HIS A 1 109 ? 13.898 5.742 6.484 1 97.94 109 HIS A N 1
ATOM 871 C CA . HIS A 1 109 ? 12.695 6.09 5.734 1 97.94 109 HIS A CA 1
ATOM 872 C C . HIS A 1 109 ? 11.703 6.848 6.609 1 97.94 109 HIS A C 1
ATOM 874 O O . HIS A 1 109 ? 10.977 7.719 6.125 1 97.94 109 HIS A O 1
ATOM 880 N N . VAL A 1 110 ? 11.594 6.379 7.883 1 98.62 110 VAL A N 1
ATOM 881 C CA . VAL A 1 110 ? 10.602 6.93 8.805 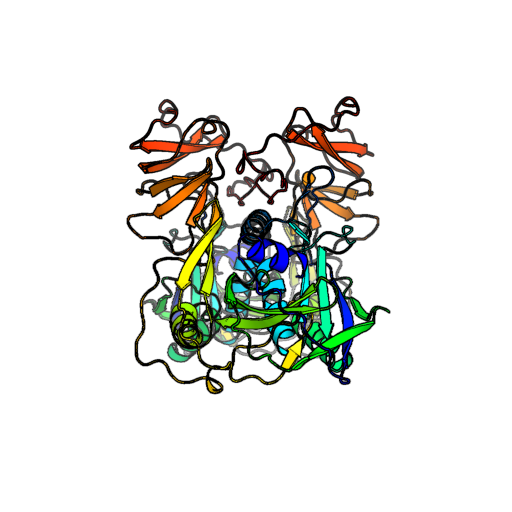1 98.62 110 VAL A CA 1
ATOM 882 C C . VAL A 1 110 ? 11.273 7.32 10.117 1 98.62 110 VAL A C 1
ATOM 884 O O . VAL A 1 110 ? 12.109 6.582 10.641 1 98.62 110 VAL A O 1
ATOM 887 N N . VAL A 1 111 ? 10.953 8.477 10.594 1 98.5 111 VAL A N 1
ATOM 888 C CA . VAL A 1 111 ? 11.375 8.93 11.914 1 98.5 111 VAL A CA 1
ATOM 889 C C . VAL A 1 111 ? 10.195 9.57 12.641 1 98.5 111 VAL A C 1
ATOM 891 O O . VAL A 1 111 ? 9.461 10.375 12.062 1 98.5 111 VAL A O 1
ATOM 894 N N . ILE A 1 112 ? 9.977 9.195 13.867 1 97.94 112 ILE A N 1
ATOM 895 C CA . ILE A 1 112 ? 8.961 9.805 14.719 1 97.94 112 ILE A CA 1
ATOM 896 C C . ILE A 1 112 ? 9.625 10.367 15.984 1 97.94 112 ILE A C 1
ATOM 898 O O . ILE A 1 112 ? 10.305 9.641 16.703 1 97.94 112 ILE A O 1
ATOM 902 N N . LYS A 1 113 ? 9.461 11.586 16.188 1 95.31 113 LYS A N 1
ATOM 903 C CA . LYS A 1 113 ? 9.945 12.25 17.391 1 95.31 113 LYS A CA 1
ATOM 904 C C . LYS A 1 113 ? 8.836 12.375 18.422 1 95.31 113 LYS A C 1
ATOM 906 O O . LYS A 1 113 ? 7.77 12.93 18.141 1 95.31 113 LYS A O 1
ATOM 911 N N . ILE A 1 114 ? 9.125 11.867 19.609 1 95.06 114 ILE A N 1
ATOM 912 C CA . ILE A 1 114 ? 8.109 11.961 20.656 1 95.06 114 ILE A CA 1
ATOM 913 C C . ILE A 1 114 ? 8.727 12.539 21.922 1 95.06 114 ILE A C 1
ATOM 915 O O . ILE A 1 114 ? 9.953 12.508 22.094 1 95.06 114 ILE A O 1
ATOM 919 N N . ILE A 1 115 ? 7.918 13.109 22.719 1 93.38 115 ILE A N 1
ATOM 920 C CA . ILE A 1 115 ? 8.258 13.523 24.078 1 93.38 115 ILE A CA 1
ATOM 921 C C . ILE A 1 115 ? 7.387 12.766 25.078 1 93.38 115 ILE A C 1
ATOM 923 O O . ILE A 1 115 ? 6.215 12.492 24.797 1 93.38 115 ILE A O 1
ATOM 927 N N . PHE A 1 116 ? 8.039 12.406 26.141 1 92.44 116 PHE A N 1
ATOM 928 C CA . PHE A 1 116 ? 7.316 11.531 27.062 1 92.44 116 PHE A CA 1
ATOM 929 C C . PHE A 1 116 ? 7.805 11.734 28.484 1 92.44 116 PHE A C 1
ATOM 931 O O . PHE A 1 116 ? 8.875 12.312 28.703 1 92.44 116 PHE A O 1
ATOM 938 N N . ASN A 1 117 ? 6.965 11.406 29.406 1 89 117 ASN A N 1
ATOM 939 C CA . ASN A 1 117 ? 7.328 11.43 30.812 1 89 117 ASN A CA 1
ATOM 940 C C . ASN A 1 117 ? 7.152 10.062 31.469 1 89 117 ASN A C 1
ATOM 942 O O . ASN A 1 117 ? 7.316 9.922 32.688 1 89 117 ASN A O 1
ATOM 946 N N . SER A 1 118 ? 6.836 9.078 30.703 1 83.5 118 SER A N 1
ATOM 947 C CA . SER A 1 118 ? 6.633 7.727 31.203 1 83.5 118 SER A CA 1
ATOM 948 C C . SER A 1 118 ? 7.871 6.863 30.984 1 83.5 118 SER A C 1
ATOM 950 O O . SER A 1 118 ? 8.977 7.387 30.844 1 83.5 118 SER A O 1
ATOM 952 N N . SER A 1 119 ? 7.641 5.59 31.031 1 88.31 119 SER A N 1
ATOM 953 C CA . SER A 1 119 ? 8.727 4.625 30.891 1 88.31 119 SER A CA 1
ATOM 954 C C . SER A 1 119 ? 9.078 4.398 29.422 1 88.31 119 SER A C 1
ATOM 956 O O . SER A 1 119 ? 8.219 3.998 28.625 1 88.31 119 SER A O 1
ATOM 958 N N . LEU A 1 120 ? 10.367 4.637 29.203 1 91.31 120 LEU A N 1
ATOM 959 C CA . LEU A 1 120 ? 10.859 4.371 27.859 1 91.31 120 LEU A CA 1
ATOM 960 C C . LEU A 1 120 ? 10.719 2.893 27.516 1 91.31 120 LEU A C 1
ATOM 962 O O . LEU A 1 120 ? 10.469 2.541 26.359 1 91.31 120 LEU A O 1
ATOM 966 N N . ILE A 1 121 ? 10.883 2.082 28.469 1 93 121 ILE A N 1
ATOM 967 C CA . ILE A 1 121 ? 10.828 0.639 28.266 1 93 121 ILE A CA 1
ATOM 968 C C . ILE A 1 121 ? 9.445 0.245 27.75 1 93 121 ILE A C 1
ATOM 970 O O . ILE A 1 121 ? 9.328 -0.589 26.844 1 93 121 ILE A O 1
ATOM 974 N N . SER A 1 122 ? 8.508 0.852 28.266 1 93.94 122 SER A N 1
ATOM 975 C CA . SER A 1 122 ? 7.145 0.559 27.844 1 93.94 122 SER A CA 1
ATOM 976 C C . SER A 1 122 ? 6.902 0.994 26.406 1 93.94 122 SER A C 1
ATOM 978 O O . SER A 1 122 ? 6.32 0.249 25.625 1 93.94 122 SER A O 1
ATOM 980 N N . ILE A 1 123 ? 7.359 2.162 26.094 1 95.5 123 ILE A N 1
ATOM 981 C CA . ILE A 1 123 ? 7.211 2.682 24.75 1 95.5 123 ILE A CA 1
ATOM 982 C C . ILE A 1 123 ? 7.957 1.782 23.766 1 95.5 123 ILE A C 1
ATOM 984 O O . ILE A 1 123 ? 7.41 1.392 22.734 1 95.5 123 ILE A O 1
ATOM 988 N N . LYS A 1 124 ? 9.133 1.425 24.125 1 96.62 124 LYS A N 1
ATOM 989 C CA . LYS A 1 124 ? 9.969 0.583 23.281 1 96.62 124 LYS A CA 1
ATOM 990 C C . LYS A 1 124 ? 9.312 -0.771 23.031 1 96.62 124 LYS A C 1
ATOM 992 O O . LYS A 1 124 ? 9.281 -1.247 21.891 1 96.62 124 LYS A O 1
ATOM 997 N N . SER A 1 125 ? 8.828 -1.322 24.016 1 96.88 125 SER A N 1
ATOM 998 C CA . SER A 1 125 ? 8.195 -2.633 23.906 1 96.88 125 SER A CA 1
ATOM 999 C C . SER A 1 125 ? 6.98 -2.584 22.984 1 96.88 125 SER A C 1
ATOM 1001 O O . SER A 1 125 ? 6.777 -3.482 22.172 1 96.88 125 SER A O 1
ATOM 1003 N N . GLN A 1 126 ? 6.223 -1.59 23.094 1 96.69 126 GLN A N 1
ATOM 1004 C CA . GLN A 1 126 ? 5.02 -1.456 22.281 1 96.69 126 GLN A CA 1
ATOM 1005 C C . GLN A 1 126 ? 5.379 -1.224 20.812 1 96.69 126 GLN A C 1
ATOM 1007 O O . GLN A 1 126 ? 4.719 -1.755 19.906 1 96.69 126 GLN A O 1
ATOM 1012 N N . VAL A 1 127 ? 6.375 -0.432 20.609 1 97.81 127 VAL A N 1
ATOM 1013 C CA . VAL A 1 127 ? 6.824 -0.141 19.25 1 97.81 127 VAL A CA 1
ATOM 1014 C C . VAL A 1 127 ? 7.324 -1.421 18.594 1 97.81 127 VAL A C 1
ATOM 1016 O O . VAL A 1 127 ? 6.934 -1.737 17.469 1 97.81 127 VAL A O 1
ATOM 1019 N N . ILE A 1 128 ? 8.102 -2.197 19.312 1 97.44 128 ILE A N 1
ATOM 1020 C CA . ILE A 1 128 ? 8.68 -3.426 18.781 1 97.44 128 ILE A CA 1
ATOM 1021 C C . ILE A 1 128 ? 7.578 -4.441 18.5 1 97.44 128 ILE A C 1
ATOM 1023 O O . ILE A 1 128 ? 7.555 -5.059 17.422 1 97.44 128 ILE A O 1
ATOM 1027 N N . GLU A 1 129 ? 6.68 -4.531 19.406 1 97.31 129 GLU A N 1
ATOM 1028 C CA . GLU A 1 129 ? 5.578 -5.48 19.25 1 97.31 129 GLU A CA 1
ATOM 1029 C C . GLU A 1 129 ? 4.715 -5.137 18.047 1 97.31 129 GLU A C 1
ATOM 1031 O O . GLU A 1 129 ? 4.332 -6.023 17.281 1 97.31 129 GLU A O 1
ATOM 1036 N N . TYR A 1 130 ? 4.422 -3.943 17.844 1 97.56 130 TYR A N 1
ATOM 1037 C CA . TYR A 1 130 ? 3.561 -3.51 16.75 1 97.56 130 TYR A CA 1
ATOM 1038 C C . TYR A 1 130 ? 4.246 -3.709 15.398 1 97.56 130 TYR A C 1
ATOM 1040 O O . TYR A 1 130 ? 3.604 -4.105 14.422 1 97.56 130 TYR A O 1
ATOM 1048 N N . LEU A 1 131 ? 5.555 -3.381 15.312 1 97.94 131 LEU A N 1
ATOM 1049 C CA . LEU A 1 131 ? 6.254 -3.355 14.031 1 97.94 131 LEU A CA 1
ATOM 1050 C C . LEU A 1 131 ? 6.73 -4.75 13.648 1 97.94 131 LEU A C 1
ATOM 1052 O O . LEU A 1 131 ? 7.102 -4.988 12.492 1 97.94 131 LEU A O 1
ATOM 1056 N N . LYS A 1 132 ? 6.637 -5.676 14.484 1 95.5 132 LYS A N 1
ATOM 1057 C CA . LYS A 1 132 ? 7.18 -7.02 14.305 1 95.5 132 LYS A CA 1
ATOM 1058 C C . LYS A 1 132 ? 6.602 -7.68 13.055 1 95.5 132 LYS A C 1
ATOM 1060 O O . LYS A 1 132 ? 7.344 -8.195 12.211 1 95.5 132 LYS A O 1
ATOM 1065 N N . PRO A 1 133 ? 5.344 -7.562 12.828 1 92.38 133 PRO A N 1
ATOM 1066 C CA . PRO A 1 133 ? 4.781 -8.273 11.68 1 92.38 133 PRO A CA 1
ATOM 1067 C C . PRO A 1 133 ? 5.141 -7.617 10.352 1 92.38 133 PRO A C 1
ATOM 1069 O O . PRO A 1 133 ? 4.949 -8.219 9.289 1 92.38 133 PRO A O 1
ATOM 1072 N N . TYR A 1 134 ? 5.617 -6.395 10.32 1 93.75 134 TYR A N 1
ATOM 1073 C CA . TYR A 1 134 ? 5.828 -5.66 9.078 1 93.75 134 TYR A CA 1
ATOM 1074 C C . TYR A 1 134 ? 7.289 -5.734 8.641 1 93.75 134 TYR A C 1
ATOM 1076 O O . TYR A 1 134 ? 7.676 -5.133 7.637 1 93.75 134 TYR A O 1
ATOM 1084 N N . ASN A 1 135 ? 8.109 -6.453 9.18 1 88.06 135 ASN A N 1
ATOM 1085 C CA . ASN A 1 135 ? 9.5 -6.719 8.836 1 88.06 135 ASN A CA 1
ATOM 1086 C C . ASN A 1 135 ? 10.258 -5.426 8.555 1 88.06 135 ASN A C 1
ATOM 1088 O O . ASN A 1 135 ? 10.883 -5.285 7.5 1 88.06 135 ASN A O 1
ATOM 1092 N N . VAL A 1 136 ? 10.211 -4.52 9.461 1 94.69 136 VAL A N 1
ATOM 1093 C CA . VAL A 1 136 ? 10.969 -3.281 9.312 1 94.69 136 VAL A CA 1
ATOM 1094 C C . VAL A 1 136 ? 12.445 -3.537 9.625 1 94.69 136 VAL A C 1
ATOM 1096 O O . VAL A 1 136 ? 12.773 -4.473 10.359 1 94.69 136 VAL A O 1
ATOM 1099 N N . ASN A 1 137 ? 13.305 -2.709 9.031 1 94 137 ASN A N 1
ATOM 1100 C CA . ASN A 1 137 ? 14.75 -2.83 9.227 1 94 137 ASN A CA 1
ATOM 1101 C C . ASN A 1 137 ? 15.32 -1.617 9.953 1 94 137 ASN A C 1
ATOM 1103 O O . ASN A 1 137 ? 14.719 -0.543 9.953 1 94 137 ASN A O 1
ATOM 1107 N N . ASN A 1 138 ? 16.469 -1.869 10.672 1 95.81 138 ASN A N 1
ATOM 1108 C CA . ASN A 1 138 ? 17.203 -0.797 11.336 1 95.81 138 ASN A CA 1
ATOM 1109 C C . ASN A 1 138 ? 16.312 -0.043 12.32 1 95.81 138 ASN A C 1
ATOM 1111 O O . ASN A 1 138 ? 16.297 1.189 12.328 1 95.81 138 ASN A O 1
ATOM 1115 N N . LEU A 1 139 ? 15.523 -0.8 13.086 1 97.62 139 LEU A N 1
ATOM 1116 C CA . LEU A 1 139 ? 14.664 -0.174 14.086 1 97.62 139 LEU A CA 1
ATOM 1117 C C . LEU A 1 139 ? 15.477 0.355 15.258 1 97.62 139 LEU A C 1
ATOM 1119 O O . LEU A 1 139 ? 16.281 -0.375 15.836 1 97.62 139 LEU A O 1
ATOM 1123 N N . SER A 1 140 ? 15.336 1.604 15.555 1 97.69 140 SER A N 1
ATOM 1124 C CA . SER A 1 140 ? 15.984 2.238 16.703 1 97.69 140 SER A CA 1
ATOM 1125 C C . SER A 1 140 ? 14.992 3.061 17.516 1 97.69 140 SER A C 1
ATOM 1127 O O . SER A 1 140 ? 14.203 3.83 16.953 1 97.69 140 SER A O 1
ATOM 1129 N N . VAL A 1 141 ? 14.961 2.807 18.781 1 96.81 141 VAL A N 1
ATOM 1130 C CA . VAL A 1 141 ? 14.18 3.57 19.734 1 96.81 141 VAL A CA 1
ATOM 1131 C C . VAL A 1 141 ? 15.102 4.113 20.828 1 96.81 141 VAL A C 1
ATOM 1133 O O . VAL A 1 141 ? 15.398 3.416 21.812 1 96.81 141 VAL A O 1
ATOM 1136 N N . LEU A 1 142 ? 15.477 5.398 20.719 1 95 142 LEU A N 1
ATOM 1137 C CA . LEU A 1 142 ? 16.516 5.922 21.609 1 95 142 LEU A CA 1
ATOM 1138 C C . LEU A 1 142 ? 16.094 7.27 22.188 1 95 142 LEU A C 1
ATOM 1140 O O . LEU A 1 142 ? 15.508 8.094 21.5 1 95 142 LEU A O 1
ATOM 1144 N N . THR A 1 143 ? 16.422 7.406 23.422 1 92.56 143 THR A N 1
ATOM 1145 C CA . THR A 1 143 ? 16.266 8.711 24.047 1 92.56 143 THR A CA 1
ATOM 1146 C C . THR A 1 143 ? 17.406 9.641 23.656 1 92.56 143 THR A C 1
ATOM 1148 O O . THR A 1 143 ? 18.547 9.211 23.547 1 92.56 143 THR A O 1
ATOM 1151 N N . THR A 1 144 ? 16.969 10.812 23.484 1 90.44 144 THR A N 1
ATOM 1152 C CA . THR A 1 144 ? 18.016 11.812 23.266 1 90.44 144 THR A CA 1
ATOM 1153 C C . THR A 1 144 ? 18.453 12.43 24.578 1 90.44 144 THR A C 1
ATOM 1155 O O . THR A 1 144 ? 17.906 12.117 25.641 1 90.44 144 THR A O 1
ATOM 1158 N N . GLU A 1 145 ? 19.484 13.195 24.578 1 85 145 GLU A N 1
ATOM 1159 C CA . GLU A 1 145 ? 19.969 13.883 25.766 1 85 145 GLU A CA 1
ATOM 1160 C C . GLU A 1 145 ? 19.141 15.125 26.078 1 85 145 GLU A C 1
ATOM 1162 O O . GLU A 1 145 ? 19.266 15.719 27.156 1 85 145 GLU A O 1
ATOM 1167 N N . LYS A 1 146 ? 18.266 15.328 25.25 1 84.69 146 LYS A N 1
ATOM 1168 C CA . LYS A 1 146 ? 17.453 16.531 25.406 1 84.69 146 LYS A CA 1
ATOM 1169 C C . LYS A 1 146 ? 16.359 16.328 26.438 1 84.69 146 LYS A C 1
ATOM 1171 O O . LYS A 1 146 ? 15.547 15.398 26.312 1 84.69 146 LYS A O 1
ATOM 1176 N N . GLU A 1 147 ? 16.438 17.094 27.531 1 84.75 147 GLU A N 1
ATOM 1177 C CA . GLU A 1 147 ? 15.375 17.156 28.531 1 84.75 147 GLU A CA 1
ATOM 1178 C C . GLU A 1 147 ? 14.602 18.469 28.438 1 84.75 147 GLU A C 1
ATOM 1180 O O . GLU A 1 147 ? 15.195 19.547 28.344 1 84.75 147 GLU A O 1
ATOM 1185 N N . LEU A 1 148 ? 13.305 18.266 28.359 1 86.38 148 LEU A N 1
ATOM 1186 C CA . LEU A 1 148 ? 12.453 19.438 28.266 1 86.38 148 LEU A CA 1
ATOM 1187 C C . LEU A 1 148 ? 11.789 19.75 29.594 1 86.38 148 LEU A C 1
ATOM 1189 O O . LEU A 1 148 ? 11.211 18.859 30.234 1 86.38 148 LEU A O 1
ATOM 1193 N N . SER A 1 149 ? 12 20.938 30.031 1 86.31 149 SER A N 1
ATOM 1194 C CA . SER A 1 149 ? 11.328 21.422 31.234 1 86.31 149 SER A CA 1
ATOM 1195 C C . SER A 1 149 ? 10.211 22.406 30.859 1 86.31 149 SER A C 1
ATOM 1197 O O . SER A 1 149 ? 10.484 23.484 30.328 1 86.31 149 SER A O 1
ATOM 1199 N N . ILE A 1 150 ? 9.031 22.016 31.172 1 87.44 150 ILE A N 1
ATOM 1200 C CA . ILE A 1 150 ? 7.871 22.828 30.781 1 87.44 150 ILE A CA 1
ATOM 1201 C C . ILE A 1 150 ? 7.277 23.5 32 1 87.44 150 ILE A C 1
ATOM 1203 O O . ILE A 1 150 ? 6.918 22.828 32.969 1 87.44 150 ILE A O 1
ATOM 1207 N N . ASN A 1 151 ? 7.121 24.797 31.938 1 89.38 151 ASN A N 1
ATOM 1208 C CA . ASN A 1 151 ? 6.508 25.562 33.031 1 89.38 151 ASN A CA 1
ATOM 1209 C C . ASN A 1 151 ? 4.996 25.344 33.062 1 89.38 151 ASN A C 1
ATOM 1211 O O . ASN A 1 151 ? 4.355 25.203 32.031 1 89.38 151 ASN A O 1
ATOM 1215 N N . THR A 1 152 ? 4.531 25.391 34.25 1 90.31 152 THR A N 1
ATOM 1216 C CA . THR A 1 152 ? 3.086 25.312 34.469 1 90.31 152 THR A CA 1
ATOM 1217 C C . THR A 1 152 ? 2.555 26.625 35.031 1 90.31 152 THR A C 1
ATOM 1219 O O . THR A 1 152 ? 3.297 27.391 35.656 1 90.31 152 THR A O 1
ATOM 1222 N N . PHE A 1 153 ? 1.29 26.891 34.719 1 91 153 PHE A N 1
ATOM 1223 C CA . PHE A 1 153 ? 0.648 28.141 35.125 1 91 153 PHE A CA 1
ATOM 1224 C C . PHE A 1 153 ? -0.751 27.875 35.688 1 91 153 PHE A C 1
ATOM 1226 O O . PHE A 1 153 ? -1.409 26.906 35.281 1 91 153 PHE A O 1
ATOM 1233 N N . ASN A 1 154 ? -1.153 28.781 36.531 1 89.25 154 ASN A N 1
ATOM 1234 C CA . ASN A 1 154 ? -2.566 28.797 36.906 1 89.25 154 ASN A CA 1
ATOM 1235 C C . ASN A 1 154 ? -3.42 29.422 35.812 1 89.25 154 ASN A C 1
ATOM 1237 O O . ASN A 1 154 ? -2.977 30.344 35.094 1 89.25 154 ASN A O 1
ATOM 1241 N N . VAL A 1 155 ? -4.609 28.875 35.656 1 87.44 155 VAL A N 1
ATOM 1242 C CA . VAL A 1 155 ? -5.535 29.469 34.719 1 87.44 155 VAL A CA 1
ATOM 1243 C C . VAL A 1 155 ? -5.887 30.891 35.156 1 87.44 155 VAL A C 1
ATOM 1245 O O . VAL A 1 155 ? -6.324 31.094 36.312 1 87.44 155 VAL A O 1
ATOM 1248 N N . PRO A 1 156 ? -5.648 31.797 34.281 1 85.69 156 PRO A N 1
ATOM 1249 C CA . PRO A 1 156 ? -5.973 33.188 34.656 1 85.69 156 PRO A CA 1
ATOM 1250 C C . PRO A 1 156 ? -7.465 33.469 34.562 1 85.69 156 PRO A C 1
ATOM 1252 O O . PRO A 1 156 ? -8.234 32.656 34.062 1 85.69 156 PRO A O 1
ATOM 1255 N N . ASP A 1 157 ? -7.781 34.688 35 1 79.25 157 ASP A N 1
ATOM 1256 C CA . ASP A 1 157 ? -9.156 35.188 34.875 1 79.25 157 ASP A CA 1
ATOM 1257 C C . ASP A 1 157 ? -9.453 35.625 33.469 1 79.25 157 ASP A C 1
ATOM 1259 O O . ASP A 1 157 ? -10.617 35.781 33.094 1 79.25 157 ASP A O 1
ATOM 1263 N N . SER A 1 158 ? -8.375 35.75 32.719 1 76 158 SER A N 1
ATOM 1264 C CA . SER A 1 158 ? -8.562 36.125 31.312 1 76 158 SER A CA 1
ATOM 1265 C C . SER A 1 158 ? -9.297 35.062 30.516 1 76 158 SER A C 1
ATOM 1267 O O . SER A 1 158 ? -9.188 33.875 30.828 1 76 158 SER A O 1
ATOM 1269 N N . ILE A 1 159 ? -10.023 35.594 29.547 1 84.56 159 ILE A N 1
ATOM 1270 C CA . ILE A 1 159 ? -10.812 34.719 28.688 1 84.56 159 ILE A CA 1
ATOM 1271 C C . ILE A 1 159 ? -9.953 34.219 27.531 1 84.56 159 ILE A C 1
ATOM 1273 O O . ILE A 1 159 ? -9.328 35 26.828 1 84.56 159 ILE A O 1
ATOM 1277 N N . PRO A 1 160 ? -9.891 32.938 27.391 1 92.31 160 PRO A N 1
ATOM 1278 C CA . PRO A 1 160 ? -9.055 32.375 26.328 1 92.31 160 PRO A CA 1
ATOM 1279 C C . PRO A 1 160 ? -9.703 32.5 24.953 1 92.31 160 PRO A C 1
ATOM 1281 O O . PRO A 1 160 ? -10.898 32.781 24.844 1 92.31 160 PRO A O 1
ATOM 1284 N N . ILE A 1 161 ? -8.914 32.344 23.922 1 94.25 161 ILE A N 1
ATOM 1285 C CA . ILE A 1 161 ? -9.391 32.156 22.562 1 94.25 161 ILE A CA 1
ATOM 1286 C C . ILE A 1 161 ? -9.07 30.719 22.109 1 94.25 161 ILE A C 1
ATOM 1288 O O . ILE A 1 161 ? -8.094 30.125 22.578 1 94.25 161 ILE A O 1
ATOM 1292 N N . SER A 1 162 ? -9.898 30.219 21.281 1 95.38 162 SER A N 1
ATOM 1293 C CA . SER A 1 162 ? -9.719 28.844 20.812 1 95.38 162 SER A CA 1
ATOM 1294 C C . SER A 1 162 ? -9.43 28.812 19.312 1 95.38 162 SER A C 1
ATOM 1296 O O . SER A 1 162 ? -10.031 29.578 18.547 1 95.38 162 SER A O 1
ATOM 1298 N N . ILE A 1 163 ? -8.484 28.031 18.969 1 96.19 163 ILE A N 1
ATOM 1299 C CA . ILE A 1 163 ? -8.188 27.75 17.578 1 96.19 163 ILE A CA 1
ATOM 1300 C C . ILE A 1 163 ? -8.367 26.25 17.312 1 96.19 163 ILE A C 1
ATOM 1302 O O . ILE A 1 163 ? -7.805 25.422 18.031 1 96.19 163 ILE A O 1
ATOM 1306 N N . ILE A 1 164 ? -9.188 25.922 16.266 1 97 164 ILE A N 1
ATOM 1307 C CA . ILE A 1 164 ? -9.438 24.531 15.898 1 97 164 ILE A CA 1
ATOM 1308 C C . ILE A 1 164 ? -8.797 24.234 14.547 1 97 164 ILE A C 1
ATOM 1310 O O . ILE A 1 164 ? -8.883 25.047 13.617 1 97 164 ILE A O 1
ATOM 1314 N N . SER A 1 165 ? -8.102 23.141 14.422 1 96.88 165 SER A N 1
ATOM 1315 C CA . SER A 1 165 ? -7.48 22.672 13.188 1 96.88 165 SER A CA 1
ATOM 1316 C C . SER A 1 165 ? -7.5 21.156 13.086 1 96.88 165 SER A C 1
ATOM 1318 O O . SER A 1 165 ? -7.988 20.469 13.992 1 96.88 165 SER A O 1
ATOM 1320 N N . PHE A 1 166 ? -7.105 20.656 11.93 1 97.06 166 PHE A N 1
ATOM 1321 C CA . PHE A 1 166 ? -6.855 19.234 11.844 1 97.06 166 PHE A CA 1
ATOM 1322 C C . PHE A 1 166 ? -5.602 18.859 12.625 1 97.06 166 PHE A C 1
ATOM 1324 O O . PHE A 1 166 ? -4.719 19.688 12.828 1 97.06 166 PHE A O 1
ATOM 1331 N N . PHE A 1 167 ? -5.609 17.641 13.156 1 96.69 167 PHE A N 1
ATOM 1332 C CA . PHE A 1 167 ? -4.406 17.109 13.781 1 96.69 167 PHE A CA 1
ATOM 1333 C C . PHE A 1 167 ? -3.459 16.531 12.734 1 96.69 167 PHE A C 1
ATOM 1335 O O . PHE A 1 167 ? -3.785 15.555 12.062 1 96.69 167 PHE A O 1
ATOM 1342 N N . PRO A 1 168 ? -2.283 17.094 12.547 1 96 168 PRO A N 1
ATOM 1343 C CA . PRO A 1 168 ? -1.451 16.781 11.391 1 96 168 PRO A CA 1
ATOM 1344 C C . PRO A 1 168 ? -0.969 15.328 11.398 1 96 168 PRO A C 1
ATOM 1346 O O . PRO A 1 168 ? -0.695 14.758 10.336 1 96 168 PRO A O 1
ATOM 1349 N N . PHE A 1 169 ? -0.866 14.688 12.57 1 96.62 169 PHE A N 1
ATOM 1350 C CA . PHE A 1 169 ? -0.282 13.359 12.648 1 96.62 169 PHE A CA 1
ATOM 1351 C C . PHE A 1 169 ? -1.346 12.289 12.438 1 96.62 169 PHE A C 1
ATOM 1353 O O . PHE A 1 169 ? -1.022 11.133 12.164 1 96.62 169 PHE A O 1
ATOM 1360 N N . ASP A 1 170 ? -2.574 12.602 12.609 1 96.31 170 ASP A N 1
ATOM 1361 C CA . ASP A 1 170 ? -3.723 11.727 12.375 1 96.31 170 ASP A CA 1
ATOM 1362 C C . ASP A 1 170 ? -4.988 12.547 12.117 1 96.31 170 ASP A C 1
ATOM 1364 O O . ASP A 1 170 ? -5.652 12.984 13.055 1 96.31 170 ASP A O 1
ATOM 1368 N N . THR A 1 171 ? -5.422 12.547 10.945 1 96.44 171 THR A N 1
ATOM 1369 C CA . THR A 1 171 ? -6.484 13.453 10.516 1 96.44 171 THR A CA 1
ATOM 1370 C C . THR A 1 171 ? -7.844 12.938 10.977 1 96.44 171 THR A C 1
ATOM 1372 O O . THR A 1 171 ? -8.867 13.578 10.734 1 96.44 171 THR A O 1
ATOM 1375 N N . ASP A 1 172 ? -7.887 11.852 11.648 1 95.19 172 ASP A N 1
ATOM 1376 C CA . ASP A 1 172 ? -9.117 11.391 12.273 1 95.19 172 ASP A CA 1
ATOM 1377 C C . ASP A 1 172 ? -9.422 12.18 13.547 1 95.19 172 ASP A C 1
ATOM 1379 O O . ASP A 1 172 ? -10.516 12.062 14.109 1 95.19 172 ASP A O 1
ATOM 1383 N N . PHE A 1 173 ? -8.508 13 13.859 1 96.5 173 PHE A N 1
ATOM 1384 C CA . PHE A 1 173 ? -8.672 13.844 15.039 1 96.5 173 PHE A CA 1
ATOM 1385 C C . PHE A 1 173 ? -8.648 15.32 14.656 1 96.5 173 PHE A C 1
ATOM 1387 O O . PHE A 1 173 ? -8.102 15.688 13.609 1 96.5 173 PHE A O 1
ATOM 1394 N N . ILE A 1 174 ? -9.234 16.094 15.5 1 97.19 174 ILE A N 1
ATOM 1395 C CA . ILE A 1 174 ? -9.078 17.547 15.43 1 97.19 174 ILE A CA 1
ATOM 1396 C C . ILE A 1 174 ? -8.188 18.031 16.578 1 97.19 174 ILE A C 1
ATOM 1398 O O . ILE A 1 174 ? -8.047 17.344 17.594 1 97.19 174 ILE A O 1
ATOM 1402 N N . LEU A 1 175 ? -7.559 19.109 16.281 1 96.44 175 LEU A N 1
ATOM 1403 C CA . LEU A 1 175 ? -6.715 19.781 17.266 1 96.44 175 LEU A CA 1
ATOM 1404 C C . LEU A 1 175 ? -7.379 21.062 17.781 1 96.44 175 LEU A C 1
ATOM 1406 O O . LEU A 1 175 ? -7.809 21.906 16.984 1 96.44 175 LEU A O 1
ATOM 1410 N N . VAL A 1 176 ? -7.543 21.125 19.094 1 96 176 VAL A N 1
ATOM 1411 C CA . VAL A 1 176 ? -8.102 22.297 19.75 1 96 176 VAL A CA 1
ATOM 1412 C C . VAL A 1 176 ? -7.023 22.969 20.594 1 96 176 VAL A C 1
ATOM 1414 O O . VAL A 1 176 ? -6.492 22.375 21.531 1 96 176 VAL A O 1
ATOM 1417 N N . ILE A 1 177 ? -6.742 24.219 20.266 1 95 177 ILE A N 1
ATOM 1418 C CA . ILE A 1 177 ? -5.727 24.969 21 1 95 177 ILE A CA 1
ATOM 1419 C C . ILE A 1 177 ? -6.375 26.156 21.719 1 95 177 ILE A C 1
ATOM 1421 O O . ILE A 1 177 ? -7.074 26.953 21.109 1 95 177 ILE A O 1
ATOM 1425 N N . LEU A 1 178 ? -6.129 26.219 23 1 94.06 178 LEU A N 1
ATOM 1426 C CA . LEU A 1 178 ? -6.621 27.328 23.812 1 94.06 178 LEU A CA 1
ATOM 1427 C C . LEU A 1 178 ? -5.469 28.219 24.281 1 94.06 178 LEU A C 1
ATOM 1429 O O . LEU A 1 178 ? -4.523 27.734 24.906 1 94.06 178 LEU A O 1
ATOM 1433 N N . PHE A 1 179 ? -5.559 29.469 23.953 1 93.31 179 PHE A N 1
ATOM 1434 C CA . PHE A 1 179 ? -4.547 30.438 24.375 1 93.31 179 PHE A CA 1
ATOM 1435 C C . PHE A 1 179 ? -5.059 31.281 25.531 1 93.31 179 PHE A C 1
ATOM 1437 O O . PHE A 1 179 ? -6.145 31.859 25.453 1 93.31 179 PHE A O 1
ATOM 1444 N N . PHE A 1 180 ? -4.266 31.422 26.562 1 92.06 180 PHE A N 1
ATOM 1445 C CA . PHE A 1 180 ? -4.719 32.094 27.781 1 92.06 180 PHE A CA 1
ATOM 1446 C C . PHE A 1 180 ? -3.883 33.344 28.047 1 92.06 180 PHE A C 1
ATOM 1448 O O . PHE A 1 180 ? -4.344 34.281 28.703 1 92.06 180 PHE A O 1
ATOM 1455 N N . GLY A 1 181 ? -2.672 33.344 27.625 1 92.38 181 GLY A N 1
ATOM 1456 C CA . GLY A 1 181 ? -1.763 34.438 27.891 1 92.38 181 GLY A CA 1
ATOM 1457 C C . GLY A 1 181 ? -0.342 34.156 27.438 1 92.38 181 GLY A C 1
ATOM 1458 O O . GLY A 1 181 ? -0.116 33.344 26.562 1 92.38 181 GLY A O 1
ATOM 1459 N N . VAL A 1 182 ? 0.623 35 28 1 91.69 182 VAL A N 1
ATOM 1460 C CA . VAL A 1 182 ? 1.999 34.875 27.531 1 91.69 182 VAL A CA 1
ATOM 1461 C C . VAL A 1 182 ? 2.947 34.781 28.719 1 91.69 182 VAL A C 1
ATOM 1463 O O . VAL A 1 182 ? 2.65 35.281 29.812 1 91.69 182 VAL A O 1
ATOM 1466 N N . TYR A 1 183 ? 3.959 34 28.516 1 90.69 183 TYR A N 1
ATOM 1467 C CA . TYR A 1 183 ? 5.109 33.938 29.406 1 90.69 183 TYR A CA 1
ATOM 1468 C C . TYR A 1 183 ? 6.414 33.938 28.625 1 90.69 183 TYR A C 1
ATOM 1470 O O . TYR A 1 183 ? 6.641 33.094 27.766 1 90.69 183 TYR A O 1
ATOM 1478 N N . ASN A 1 184 ? 7.363 34.875 28.875 1 86.88 184 ASN A N 1
ATOM 1479 C CA . ASN A 1 184 ? 8.641 35.062 28.188 1 86.88 184 ASN A CA 1
ATOM 1480 C C . ASN A 1 184 ? 8.461 35.031 26.672 1 86.88 184 ASN A C 1
ATOM 1482 O O . ASN A 1 184 ? 9.133 34.25 25.984 1 86.88 184 ASN A O 1
ATOM 1486 N N . ASP A 1 185 ? 7.504 35.625 26.109 1 82.19 185 ASP A N 1
ATOM 1487 C CA . ASP A 1 185 ? 7.234 35.844 24.688 1 82.19 185 ASP A CA 1
ATOM 1488 C C . ASP A 1 185 ? 6.707 34.562 24.031 1 82.19 185 ASP A C 1
ATOM 1490 O O . ASP A 1 185 ? 6.762 34.438 22.812 1 82.19 185 ASP A O 1
ATOM 1494 N N . SER A 1 186 ? 6.34 33.688 24.859 1 85.69 186 SER A N 1
ATOM 1495 C CA . SER A 1 186 ? 5.68 32.5 24.344 1 85.69 186 SER A CA 1
ATOM 1496 C C . SER A 1 186 ? 4.246 32.406 24.844 1 85.69 186 SER A C 1
ATOM 1498 O O . SER A 1 186 ? 3.965 32.719 26 1 85.69 186 SER A O 1
ATOM 1500 N N . TYR A 1 187 ? 3.438 32.031 23.969 1 88.81 187 TYR A N 1
ATOM 1501 C CA . TYR A 1 187 ? 2.041 31.875 24.359 1 88.81 187 TYR A CA 1
ATOM 1502 C C . TYR A 1 187 ? 1.84 30.609 25.203 1 88.81 187 TYR A C 1
ATOM 1504 O O . TYR A 1 187 ? 2.443 29.578 24.938 1 88.81 187 TYR A O 1
ATOM 1512 N N . CYS A 1 188 ? 1.001 30.797 26.219 1 90.12 188 CYS A N 1
ATOM 1513 C CA . CYS A 1 188 ? 0.654 29.703 27.109 1 90.12 188 CYS A CA 1
ATOM 1514 C C . CYS A 1 188 ? -0.781 29.234 26.875 1 90.12 188 CYS A C 1
ATOM 1516 O O . CYS A 1 188 ? -1.651 30.047 26.562 1 90.12 188 CYS A O 1
ATOM 1518 N N . GLY A 1 189 ? -0.942 27.969 27.031 1 91.25 189 GLY A N 1
ATOM 1519 C CA . GLY A 1 189 ? -2.285 27.453 26.828 1 91.25 189 GLY A CA 1
ATOM 1520 C C . GLY A 1 189 ? -2.365 25.938 26.953 1 91.25 189 GLY A C 1
ATOM 1521 O O . GLY A 1 189 ? -1.562 25.328 27.656 1 91.25 189 GLY A O 1
ATOM 1522 N N . ILE A 1 190 ? -3.453 25.406 26.453 1 91.31 190 ILE A N 1
ATOM 1523 C CA . ILE A 1 190 ? -3.709 23.969 26.469 1 91.31 190 ILE A CA 1
ATOM 1524 C C . ILE A 1 190 ? -4.145 23.5 25.094 1 91.31 190 ILE A C 1
ATOM 1526 O O . ILE A 1 190 ? -4.879 24.203 24.391 1 91.31 190 ILE A O 1
ATOM 1530 N N . SER A 1 191 ? -3.615 22.344 24.734 1 93.19 191 SER A N 1
ATOM 1531 C CA . SER A 1 191 ? -3.996 21.734 23.469 1 93.19 191 SER A CA 1
ATOM 1532 C C . SER A 1 191 ? -4.668 20.391 23.672 1 93.19 191 SER A C 1
ATOM 1534 O O . SER A 1 191 ? -4.238 19.609 24.531 1 93.19 191 SER A O 1
ATOM 1536 N N . TYR A 1 192 ? -5.766 20.172 22.922 1 93.62 192 TYR A N 1
ATOM 1537 C CA . TYR A 1 192 ? -6.516 18.922 23 1 93.62 192 TYR A CA 1
ATOM 1538 C C . TYR A 1 192 ? -6.668 18.297 21.625 1 93.62 192 TYR A C 1
ATOM 1540 O O . TYR A 1 192 ? -6.656 19 20.609 1 93.62 192 TYR A O 1
ATOM 1548 N N . ILE A 1 193 ? -6.762 16.984 21.609 1 95.31 193 ILE A N 1
ATOM 1549 C CA . ILE A 1 193 ? -7.234 16.297 20.422 1 95.31 193 ILE A CA 1
ATOM 1550 C C . ILE A 1 193 ? -8.555 15.594 20.719 1 95.31 193 ILE A C 1
ATOM 1552 O O . ILE A 1 193 ? -8.805 15.18 21.844 1 95.31 193 ILE A O 1
ATOM 1556 N N . SER A 1 194 ? -9.383 15.531 19.75 1 96.19 194 SER A N 1
ATOM 1557 C CA . SER A 1 194 ? -10.664 14.836 19.781 1 96.19 194 SER A CA 1
ATOM 1558 C C . SER A 1 194 ? -11.023 14.266 18.406 1 96.19 194 SER A C 1
ATOM 1560 O O . SER A 1 194 ? -10.562 14.758 17.391 1 96.19 194 SER A O 1
ATOM 1562 N N . PRO A 1 195 ? -11.773 13.125 18.453 1 95.56 195 PRO A N 1
ATOM 1563 C CA . PRO A 1 195 ? -12.211 12.617 17.156 1 95.56 195 PRO A CA 1
ATOM 1564 C C . PRO A 1 195 ? -12.914 13.68 16.312 1 95.56 195 PRO A C 1
ATOM 1566 O O . PRO A 1 195 ? -13.68 14.484 16.844 1 95.56 195 PRO A O 1
ATOM 1569 N N . LYS A 1 196 ? -12.648 13.641 15.062 1 95.81 196 LYS A N 1
ATOM 1570 C CA . LYS A 1 196 ? -13.133 14.688 14.156 1 95.81 196 LYS A CA 1
ATOM 1571 C C . LYS A 1 196 ? -14.656 14.719 14.125 1 95.81 196 LYS A C 1
ATOM 1573 O O . LYS A 1 196 ? -15.25 15.781 13.922 1 95.81 196 LYS A O 1
ATOM 1578 N N . GLU A 1 197 ? -15.312 13.617 14.359 1 92.81 197 GLU A N 1
ATOM 1579 C CA . GLU A 1 197 ? -16.766 13.539 14.336 1 92.81 197 GLU A CA 1
ATOM 1580 C C . GLU A 1 197 ? -17.391 14.336 15.477 1 92.81 197 GLU A C 1
ATOM 1582 O O . GLU A 1 197 ? -18.578 14.688 15.43 1 92.81 197 GLU A O 1
ATOM 1587 N N . ARG A 1 198 ? -16.672 14.672 16.438 1 92.81 198 ARG A N 1
ATOM 1588 C CA . ARG A 1 198 ? -17.156 15.367 17.625 1 92.81 198 ARG A CA 1
ATOM 1589 C C . ARG A 1 198 ? -17.031 16.875 17.469 1 92.81 198 ARG A C 1
ATOM 1591 O O . ARG A 1 198 ? -17.359 17.625 18.391 1 92.81 198 ARG A O 1
ATOM 1598 N N . LEU A 1 199 ? -16.578 17.328 16.375 1 94.81 199 LEU A N 1
ATOM 1599 C CA . LEU A 1 199 ? -16.266 18.734 16.141 1 94.81 199 LEU A CA 1
ATOM 1600 C C . LEU A 1 199 ? -17.438 19.625 16.5 1 94.81 199 LEU A C 1
ATOM 1602 O O . LEU A 1 199 ? -17.312 20.562 17.297 1 94.81 199 LEU A O 1
ATOM 1606 N N . PRO A 1 200 ? -18.656 19.391 15.969 1 92.75 200 PRO A N 1
ATOM 1607 C CA . PRO A 1 200 ? -19.766 20.266 16.344 1 92.75 200 PRO A CA 1
ATOM 1608 C C . PRO A 1 200 ? -20.031 20.281 17.844 1 92.75 200 PRO A C 1
ATOM 1610 O O . PRO A 1 200 ? -20.344 21.328 18.406 1 92.75 200 PRO A O 1
ATOM 1613 N N . TYR A 1 201 ? -19.891 19.156 18.438 1 92.88 201 TYR A N 1
ATOM 1614 C CA . TYR A 1 201 ? -20.125 19.031 19.875 1 92.88 201 TYR A CA 1
ATOM 1615 C C . TYR A 1 201 ? -19.078 19.812 20.656 1 92.88 201 TYR A C 1
ATOM 1617 O O . TYR A 1 201 ? -19.422 20.5 21.625 1 92.88 201 TYR A O 1
ATOM 1625 N N . ILE A 1 202 ? -17.859 19.734 20.297 1 94.12 202 ILE A N 1
ATOM 1626 C CA . ILE A 1 202 ? -16.766 20.422 20.969 1 94.12 202 ILE A CA 1
ATOM 1627 C C . ILE A 1 202 ? -16.953 21.922 20.875 1 94.12 202 ILE A C 1
ATOM 1629 O O . ILE A 1 202 ? -16.703 22.656 21.828 1 94.12 202 ILE A O 1
ATOM 1633 N N . ILE A 1 203 ? -17.375 22.359 19.734 1 94.94 203 ILE A N 1
ATOM 1634 C CA . ILE A 1 203 ? -17.625 23.781 19.531 1 94.94 203 ILE A CA 1
ATOM 1635 C C . ILE A 1 203 ? -18.688 24.266 20.516 1 94.94 203 ILE A C 1
ATOM 1637 O O . ILE A 1 203 ? -18.5 25.297 21.172 1 94.94 203 ILE A O 1
ATOM 1641 N N . GLU A 1 204 ? -19.734 23.547 20.672 1 94.62 204 GLU A N 1
ATOM 1642 C CA . GLU A 1 204 ? -20.797 23.922 21.594 1 94.62 204 GLU A CA 1
ATOM 1643 C C . GLU A 1 204 ? -20.312 23.953 23.031 1 94.62 204 GLU A C 1
ATOM 1645 O O . GLU A 1 204 ? -20.734 24.781 23.828 1 94.62 204 GLU A O 1
ATOM 1650 N N . ILE A 1 205 ? -19.453 23.031 23.344 1 93.56 205 ILE A N 1
ATOM 1651 C CA . ILE A 1 205 ? -18.875 22.953 24.688 1 93.56 205 ILE A CA 1
ATOM 1652 C C . ILE A 1 205 ? -18.031 24.203 24.953 1 93.56 205 ILE A C 1
ATOM 1654 O O . ILE A 1 205 ? -18.031 24.734 26.062 1 93.56 205 ILE A O 1
ATOM 1658 N N . LEU A 1 206 ? -17.328 24.688 23.984 1 93.81 206 LEU A N 1
ATOM 1659 C CA . LEU A 1 206 ? -16.328 25.734 24.156 1 93.81 206 LEU A CA 1
ATOM 1660 C C . LEU A 1 206 ? -16.984 27.125 24.094 1 93.81 206 LEU A C 1
ATOM 1662 O O . LEU A 1 206 ? -16.422 28.094 24.625 1 93.81 206 LEU A O 1
ATOM 1666 N N . LYS A 1 207 ? -18.094 27.312 23.5 1 93.44 207 LYS A N 1
ATOM 1667 C CA . LYS A 1 207 ? -18.75 28.609 23.266 1 93.44 207 LYS A CA 1
ATOM 1668 C C . LYS A 1 207 ? -18.859 29.406 24.562 1 93.44 207 LYS A C 1
ATOM 1670 O O . LYS A 1 207 ? -18.469 30.562 24.625 1 93.44 207 LYS A O 1
ATOM 1675 N N . PRO A 1 208 ? -19.266 28.812 25.578 1 92.31 208 PRO A N 1
ATOM 1676 C CA . PRO A 1 208 ? -19.422 29.609 26.812 1 92.31 208 PRO A CA 1
ATOM 1677 C C . PRO A 1 208 ? -18.094 29.859 27.516 1 92.31 208 PRO A C 1
ATOM 1679 O O . PRO A 1 208 ? -18.062 30.594 28.516 1 92.31 208 PRO A O 1
ATOM 1682 N N . LEU A 1 209 ? -17.078 29.281 27.047 1 92.94 209 LEU A N 1
ATOM 1683 C CA . LEU A 1 209 ? -15.844 29.266 27.812 1 92.94 209 LEU A CA 1
ATOM 1684 C C . LEU A 1 209 ? -14.773 30.125 27.156 1 92.94 209 LEU A C 1
ATOM 1686 O O . LEU A 1 209 ? -13.711 30.359 27.719 1 92.94 209 LEU A O 1
ATOM 1690 N N . VAL A 1 210 ? -15.016 30.562 25.938 1 94.06 210 VAL A N 1
ATOM 1691 C CA . VAL A 1 210 ? -13.977 31.25 25.203 1 94.06 210 VAL A CA 1
ATOM 1692 C C . VAL A 1 210 ? -14.539 32.531 24.609 1 94.06 210 VAL A C 1
ATOM 1694 O O . VAL A 1 210 ? -15.75 32.656 24.406 1 94.06 210 VAL A O 1
ATOM 1697 N N . LEU A 1 211 ? -13.617 33.469 24.297 1 94 211 LEU A N 1
ATOM 1698 C CA . LEU A 1 211 ? -13.977 34.75 23.672 1 94 211 LEU A CA 1
ATOM 1699 C C . LEU A 1 211 ? -14.336 34.531 22.203 1 94 211 LEU A C 1
ATOM 1701 O O . LEU A 1 211 ? -15.266 35.156 21.703 1 94 211 LEU A O 1
ATOM 1705 N N . GLU A 1 212 ? -13.516 33.719 21.625 1 95.56 212 GLU A N 1
ATOM 1706 C CA . GLU A 1 212 ? -13.633 33.5 20.203 1 95.56 212 GLU A CA 1
ATOM 1707 C C . GLU A 1 212 ? -13.172 32.062 19.844 1 95.56 212 GLU A C 1
ATOM 1709 O O . GLU A 1 212 ? -12.281 31.531 20.5 1 95.56 212 GLU A O 1
ATOM 1714 N N . ILE A 1 213 ? -13.867 31.547 18.844 1 95.94 213 ILE A N 1
ATOM 1715 C CA . ILE A 1 213 ? -13.438 30.281 18.25 1 95.94 213 ILE A CA 1
ATOM 1716 C C . ILE A 1 213 ? -13.086 30.484 16.781 1 95.94 213 ILE A C 1
ATOM 1718 O O . ILE A 1 213 ? -13.938 30.859 15.977 1 95.94 213 ILE A O 1
ATOM 1722 N N . ASN A 1 214 ? -11.805 30.281 16.516 1 96.5 214 ASN A N 1
ATOM 1723 C CA . ASN A 1 214 ? -11.336 30.297 15.141 1 96.5 214 ASN A CA 1
ATOM 1724 C C . ASN A 1 214 ? -11.008 28.906 14.641 1 96.5 214 ASN A C 1
ATOM 1726 O O . ASN A 1 214 ? -10.578 28.047 15.422 1 96.5 214 ASN A O 1
ATOM 1730 N N . MET A 1 215 ? -11.227 28.656 13.375 1 96.69 215 MET A N 1
ATOM 1731 C CA . MET A 1 215 ? -10.938 27.344 12.805 1 96.69 215 MET A CA 1
ATOM 1732 C C . MET A 1 215 ? -10.172 27.469 11.492 1 96.69 215 MET A C 1
ATOM 1734 O O . MET A 1 215 ? -10.484 28.328 10.664 1 96.69 215 MET A O 1
ATOM 1738 N N . LEU A 1 216 ? -9.133 26.703 11.391 1 96.81 216 LEU A N 1
ATOM 1739 C CA . LEU A 1 216 ? -8.508 26.516 10.094 1 96.81 216 LEU A CA 1
ATOM 1740 C C . LEU A 1 216 ? -9.336 25.578 9.219 1 96.81 216 LEU A C 1
ATOM 1742 O O . LEU A 1 216 ? -9.492 24.406 9.539 1 96.81 216 LEU A O 1
ATOM 1746 N N . SER A 1 217 ? -9.805 26.078 8.141 1 95.62 217 SER A N 1
ATOM 1747 C CA . SER A 1 217 ? -10.672 25.328 7.246 1 95.62 217 SER A CA 1
ATOM 1748 C C . SER A 1 217 ? -9.93 24.891 5.98 1 95.62 217 SER A C 1
ATOM 1750 O O . SER A 1 217 ? -9.188 25.688 5.398 1 95.62 217 SER A O 1
ATOM 1752 N N . ASP A 1 218 ? -10.117 23.656 5.684 1 93.69 218 ASP A N 1
ATOM 1753 C CA . ASP A 1 218 ? -9.617 23.141 4.41 1 93.69 218 ASP A CA 1
ATOM 1754 C C . ASP A 1 218 ? -10.594 23.438 3.277 1 93.69 218 ASP A C 1
ATOM 1756 O O . ASP A 1 218 ? -11.672 22.844 3.203 1 93.69 218 ASP A O 1
ATOM 1760 N N . GLU A 1 219 ? -10.227 24.312 2.354 1 86.44 219 GLU A N 1
ATOM 1761 C CA . GLU A 1 219 ? -11.086 24.703 1.239 1 86.44 219 GLU A CA 1
ATOM 1762 C C . GLU A 1 219 ? -10.664 24 -0.052 1 86.44 219 GLU A C 1
ATOM 1764 O O . GLU A 1 219 ? -10.859 24.547 -1.144 1 86.44 219 GLU A O 1
ATOM 1769 N N . ILE A 1 220 ? -10.148 22.906 0.067 1 80.25 220 ILE A N 1
ATOM 1770 C CA . ILE A 1 220 ? -9.688 22.109 -1.06 1 80.25 220 ILE A CA 1
ATOM 1771 C C . ILE A 1 220 ? -8.695 22.922 -1.894 1 80.25 220 ILE A C 1
ATOM 1773 O O . ILE A 1 220 ? -9.094 23.688 -2.766 1 80.25 220 ILE A O 1
ATOM 1777 N N . GLY A 1 221 ? -7.438 22.922 -1.682 1 71.69 221 GLY A N 1
ATOM 1778 C CA . GLY A 1 221 ? -6.402 23.641 -2.406 1 71.69 221 GLY A CA 1
ATOM 1779 C C . GLY A 1 221 ? -5.762 24.75 -1.591 1 71.69 221 GLY A C 1
ATOM 1780 O O . GLY A 1 221 ? -4.637 25.172 -1.879 1 71.69 221 GLY A O 1
ATOM 1781 N N . ARG A 1 222 ? -6.594 25.266 -0.692 1 84.19 222 ARG A N 1
ATOM 1782 C CA . ARG A 1 222 ? -6.074 26.297 0.199 1 84.19 222 ARG A CA 1
ATOM 1783 C C . ARG A 1 222 ? -6.703 26.188 1.584 1 84.19 222 ARG A C 1
ATOM 1785 O O . ARG A 1 222 ? -7.723 25.516 1.759 1 84.19 222 ARG A O 1
ATOM 1792 N N . THR A 1 223 ? -5.992 26.844 2.523 1 91.44 223 THR A N 1
ATOM 1793 C CA . THR A 1 223 ? -6.555 26.922 3.869 1 91.44 223 THR A CA 1
ATOM 1794 C C . THR A 1 223 ? -7.008 28.328 4.195 1 91.44 223 THR A C 1
ATOM 1796 O O . THR A 1 223 ? -6.465 29.297 3.66 1 91.44 223 THR A O 1
ATOM 1799 N N . SER A 1 224 ? -8.047 28.391 4.953 1 92.38 224 SER A N 1
ATOM 1800 C CA . SER A 1 224 ? -8.531 29.688 5.43 1 92.38 224 SER A CA 1
ATOM 1801 C C . SER A 1 224 ? -8.883 29.641 6.914 1 92.38 224 SER A C 1
ATOM 1803 O O . SER A 1 224 ? -9.305 28.594 7.422 1 92.38 224 SER A O 1
ATOM 1805 N N . SER A 1 225 ? -8.562 30.75 7.551 1 94.56 225 SER A N 1
ATOM 1806 C CA . SER A 1 225 ? -8.984 30.906 8.938 1 94.56 225 SER A CA 1
ATOM 1807 C C . SER A 1 225 ? -10.367 31.531 9.031 1 94.56 225 SER A C 1
ATOM 1809 O O . SER A 1 225 ? -10.586 32.625 8.508 1 94.56 225 SER A O 1
ATOM 1811 N N . ILE A 1 226 ? -11.266 30.875 9.703 1 94.19 226 ILE A N 1
ATOM 1812 C CA . ILE A 1 226 ? -12.625 31.375 9.828 1 94.19 226 ILE A CA 1
ATOM 1813 C C . ILE A 1 226 ? -12.984 31.531 11.305 1 94.19 226 ILE A C 1
ATOM 1815 O O . ILE A 1 226 ? -12.641 30.688 12.125 1 94.19 226 ILE A O 1
ATOM 1819 N N . ARG A 1 227 ? -13.703 32.656 11.578 1 94.75 227 ARG A N 1
ATOM 1820 C CA . ARG A 1 227 ? -14.25 32.812 12.922 1 94.75 227 ARG A CA 1
ATOM 1821 C C . ARG A 1 227 ? -15.625 32.156 13.039 1 94.75 227 ARG A C 1
ATOM 1823 O O . ARG A 1 227 ? -16.578 32.594 12.367 1 94.75 227 ARG A O 1
ATOM 1830 N N . ILE A 1 228 ? -15.719 31.234 13.898 1 93.44 228 ILE A N 1
ATOM 1831 C CA . ILE A 1 228 ? -16.922 30.422 14.039 1 93.44 228 ILE A CA 1
ATOM 1832 C C . ILE A 1 228 ? -17.828 31.047 15.102 1 93.44 228 ILE A C 1
ATOM 1834 O O . ILE A 1 228 ? -19.062 30.891 15.039 1 93.44 228 ILE A O 1
ATOM 1838 N N . PHE A 1 229 ? -17.219 31.641 16 1 92.75 229 PHE A N 1
ATOM 1839 C CA . PHE A 1 229 ? -17.953 32.125 17.172 1 92.75 229 PHE A CA 1
ATOM 1840 C C . PHE A 1 229 ? -17.219 33.281 17.828 1 92.75 229 PHE A C 1
ATOM 1842 O O . PHE A 1 229 ? -15.984 33.375 17.766 1 92.75 229 PHE A O 1
ATOM 1849 N N . ASN A 1 230 ? -18 34.188 18.312 1 92.5 230 ASN A N 1
ATOM 1850 C CA . ASN A 1 230 ? -17.484 35.25 19.141 1 92.5 230 ASN A CA 1
ATOM 1851 C C . ASN A 1 230 ? -18.5 35.656 20.219 1 92.5 230 ASN A C 1
ATOM 1853 O O . ASN A 1 230 ? -19.703 35.656 19.969 1 92.5 230 ASN A O 1
ATOM 1857 N N . SER A 1 231 ? -17.938 35.812 21.406 1 88.31 231 SER A N 1
ATOM 1858 C CA . SER A 1 231 ? -18.797 36.25 22.5 1 88.31 231 SER A CA 1
ATOM 1859 C C . SER A 1 231 ? -18.031 37.094 23.484 1 88.31 231 SER A C 1
ATOM 1861 O O . SER A 1 231 ? -16.812 37 23.594 1 88.31 231 SER A O 1
ATOM 1863 N N . THR A 1 232 ? -18.812 37.969 24.172 1 83.19 232 THR A N 1
ATOM 1864 C CA . THR A 1 232 ? -18.203 38.812 25.219 1 83.19 232 THR A CA 1
ATOM 1865 C C . THR A 1 232 ? -18.547 38.25 26.594 1 83.19 232 THR A C 1
ATOM 1867 O O . THR A 1 232 ? -17.938 38.688 27.594 1 83.19 232 THR A O 1
ATOM 1870 N N . SER A 1 233 ? -19.438 37.438 26.75 1 81.12 233 SER A N 1
ATOM 1871 C CA . SER A 1 233 ? -19.828 36.844 28.016 1 81.12 233 SER A CA 1
ATOM 1872 C C . SER A 1 233 ? -19.266 35.438 28.156 1 81.12 233 SER A C 1
ATOM 1874 O O . SER A 1 233 ? -19.719 34.5 27.469 1 81.12 233 SER A O 1
ATOM 1876 N N . VAL A 1 234 ? -18.188 35.406 29.016 1 84.31 234 VAL A N 1
ATOM 1877 C CA . VAL A 1 234 ? -17.516 34.094 29.062 1 84.31 234 VAL A CA 1
ATOM 1878 C C . VAL A 1 234 ? -17.422 33.625 30.5 1 84.31 234 VAL A C 1
ATOM 1880 O O . VAL A 1 234 ? -17.219 34.438 31.422 1 84.31 234 VAL A O 1
ATOM 1883 N N . LYS A 1 235 ? -17.672 32.344 30.656 1 85 235 LYS A N 1
ATOM 1884 C CA . LYS A 1 235 ? -17.484 31.688 31.938 1 85 235 LYS A CA 1
ATOM 1885 C C . LYS A 1 235 ? -16.016 31.297 32.156 1 85 235 LYS A C 1
ATOM 1887 O O . LYS A 1 235 ? -15.234 31.297 31.188 1 85 235 LYS A O 1
ATOM 1892 N N . LYS A 1 236 ? -15.734 30.984 33.375 1 84.38 236 LYS A N 1
ATOM 1893 C CA . LYS A 1 236 ? -14.375 30.562 33.719 1 84.38 236 LYS A CA 1
ATOM 1894 C C . LYS A 1 236 ? -14.078 29.172 33.156 1 84.38 236 LYS A C 1
ATOM 1896 O O . LYS A 1 236 ? -14.93 28.281 33.219 1 84.38 236 LYS A O 1
ATOM 1901 N N . PHE A 1 237 ? -12.93 28.969 32.656 1 88.88 237 PHE A N 1
ATOM 1902 C CA . PHE A 1 237 ? -12.523 27.688 32.125 1 88.88 237 PHE A CA 1
ATOM 1903 C C . PHE A 1 237 ? -12.289 26.672 33.25 1 88.88 237 PHE A C 1
ATOM 1905 O O . PHE A 1 237 ? -11.641 26.984 34.25 1 88.88 237 PHE A O 1
ATOM 1912 N N . PRO A 1 238 ? -12.812 25.406 33.094 1 82.94 238 PRO A N 1
ATOM 1913 C CA . PRO A 1 238 ? -12.852 24.438 34.219 1 82.94 238 PRO A CA 1
ATOM 1914 C C . PRO A 1 238 ? -11.492 23.812 34.5 1 82.94 238 PRO A C 1
ATOM 1916 O O . PRO A 1 238 ? -11.367 23 35.406 1 82.94 238 PRO A O 1
ATOM 1919 N N . THR A 1 239 ? -10.414 24.062 33.875 1 73.5 239 THR A N 1
ATOM 1920 C CA . THR A 1 239 ? -9.109 23.469 34.156 1 73.5 239 THR A CA 1
ATOM 1921 C C . THR A 1 239 ? -8.281 24.391 35.031 1 73.5 239 THR A C 1
ATOM 1923 O O . THR A 1 239 ? -8.438 25.609 35 1 73.5 239 THR A O 1
ATOM 1926 N N . ASN A 1 240 ? -7.348 23.562 35.688 1 68.5 240 ASN A N 1
ATOM 1927 C CA . ASN A 1 240 ? -6.645 24.375 36.656 1 68.5 240 ASN A CA 1
ATOM 1928 C C . ASN A 1 240 ? -5.23 24.719 36.188 1 68.5 240 ASN A C 1
ATOM 1930 O O . ASN A 1 240 ? -4.621 25.656 36.719 1 68.5 240 ASN A O 1
ATOM 1934 N N . THR A 1 241 ? -4.758 23.906 35.281 1 83.81 241 THR A N 1
ATOM 1935 C CA . THR A 1 241 ? -3.357 24.172 34.969 1 83.81 241 THR A CA 1
ATOM 1936 C C . THR A 1 241 ? -3.145 24.281 33.469 1 83.81 241 THR A C 1
ATOM 1938 O O . THR A 1 241 ? -3.822 23.594 32.688 1 83.81 241 THR A O 1
ATOM 1941 N N . LEU A 1 242 ? -2.312 25.25 33.094 1 87.56 242 LEU A N 1
ATOM 1942 C CA . LEU A 1 242 ? -1.862 25.484 31.719 1 87.56 242 LEU A CA 1
ATOM 1943 C C . LEU A 1 242 ? -0.363 25.234 31.594 1 87.56 242 LEU A C 1
ATOM 1945 O O . LEU A 1 242 ? 0.348 25.172 32.594 1 87.56 242 LEU A O 1
ATOM 1949 N N . THR A 1 243 ? 0.032 25 30.375 1 86.19 243 THR A N 1
ATOM 1950 C CA . THR A 1 243 ? 1.463 24.859 30.141 1 86.19 243 THR A CA 1
ATOM 1951 C C . THR A 1 243 ? 1.962 25.891 29.141 1 86.19 243 THR A C 1
ATOM 1953 O O . THR A 1 243 ? 1.163 26.578 28.5 1 86.19 243 THR A O 1
ATOM 1956 N N . SER A 1 244 ? 3.27 26.109 29.078 1 75.5 244 SER A N 1
ATOM 1957 C CA . SER A 1 244 ? 3.902 27.094 28.203 1 75.5 244 SER A CA 1
ATOM 1958 C C . SER A 1 244 ? 3.971 26.594 26.766 1 75.5 244 SER A C 1
ATOM 1960 O O . SER A 1 244 ? 4.375 27.328 25.859 1 75.5 244 SER A O 1
ATOM 1962 N N . ILE A 1 245 ? 3.678 25.359 26.562 1 67 245 ILE A N 1
ATOM 1963 C CA . ILE A 1 245 ? 3.891 24.812 25.234 1 67 245 ILE A CA 1
ATOM 1964 C C . ILE A 1 245 ? 2.602 24.172 24.734 1 67 245 ILE A C 1
ATOM 1966 O O . ILE A 1 245 ? 1.949 23.422 25.453 1 67 245 ILE A O 1
ATOM 1970 N N . CYS A 1 246 ? 2.348 24.562 23.531 1 66.25 246 CYS A N 1
ATOM 1971 C CA . CYS A 1 246 ? 1.135 24 22.938 1 66.25 246 CYS A CA 1
ATOM 1972 C C . CYS A 1 246 ? 1.436 22.703 22.203 1 66.25 246 CYS A C 1
ATOM 1974 O O . CYS A 1 246 ? 0.589 22.203 21.469 1 66.25 246 CYS A O 1
ATOM 1976 N N . GLU A 1 247 ? 2.699 22.203 22.5 1 71.31 247 GLU A N 1
ATOM 1977 C CA . GLU A 1 247 ? 3.111 20.969 21.844 1 71.31 247 GLU A CA 1
ATOM 1978 C C . GLU A 1 247 ? 2.562 19.734 22.578 1 71.31 247 GLU A C 1
ATOM 1980 O O . GLU A 1 247 ? 2.486 18.656 22 1 71.31 247 GLU A O 1
ATOM 1985 N N . ILE A 1 248 ? 2.227 19.969 23.812 1 82.12 248 ILE A N 1
ATOM 1986 C CA . ILE A 1 248 ? 1.65 18.875 24.594 1 82.12 248 ILE A CA 1
ATOM 1987 C C . ILE A 1 248 ? 0.145 18.812 24.344 1 82.12 248 ILE A C 1
ATOM 1989 O O . ILE A 1 248 ? -0.583 19.766 24.625 1 82.12 248 ILE A O 1
ATOM 1993 N N . VAL A 1 249 ? -0.181 17.703 23.812 1 88.88 249 VAL A N 1
ATOM 1994 C CA . VAL A 1 249 ? -1.573 17.562 23.391 1 88.88 249 VAL A CA 1
ATOM 1995 C C . VAL A 1 249 ? -2.264 16.5 24.25 1 88.88 249 VAL A C 1
ATOM 1997 O O . VAL A 1 249 ? -1.761 15.391 24.406 1 88.88 249 VAL A O 1
ATOM 2000 N N . TYR A 1 250 ? -3.385 16.922 24.859 1 89.25 250 TYR A N 1
ATOM 2001 C CA . TYR A 1 250 ? -4.16 16.016 25.703 1 89.25 250 TYR A CA 1
ATOM 2002 C C . TYR A 1 250 ? -5.422 15.555 24.969 1 89.25 250 TYR A C 1
ATOM 2004 O O . TYR A 1 250 ? -5.871 16.203 24.031 1 89.25 250 TYR A O 1
ATOM 2012 N N . SER A 1 251 ? -5.914 14.398 25.406 1 92 251 SER A N 1
ATOM 2013 C CA . SER A 1 251 ? -7.227 13.992 24.922 1 92 251 SER A CA 1
ATOM 2014 C C . SER A 1 251 ? -8.328 14.867 25.5 1 92 251 SER A C 1
ATOM 2016 O O . SER A 1 251 ? -8.312 15.172 26.703 1 92 251 SER A O 1
ATOM 2018 N N . PHE A 1 252 ? -9.203 15.219 24.672 1 93.12 252 PHE A N 1
ATOM 2019 C CA . PHE A 1 252 ? -10.328 16.031 25.141 1 93.12 252 PHE A CA 1
ATOM 2020 C C . PHE A 1 252 ? -11.328 15.164 25.922 1 93.12 252 PHE A C 1
ATOM 2022 O O . PHE A 1 252 ? -12.039 14.352 25.328 1 93.12 252 PHE A O 1
ATOM 2029 N N . ASP A 1 253 ? -11.305 15.375 27.156 1 90.38 253 ASP A N 1
ATOM 2030 C CA . ASP A 1 253 ? -12.258 14.656 28 1 90.38 253 ASP A CA 1
ATOM 2031 C C . ASP A 1 253 ? -13.555 15.453 28.141 1 90.38 253 ASP A C 1
ATOM 2033 O O . ASP A 1 253 ? -13.648 16.359 28.984 1 90.38 253 ASP A O 1
ATOM 2037 N N . GLU A 1 254 ? -14.508 15.07 27.531 1 88.75 254 GLU A N 1
ATOM 2038 C CA . GLU A 1 254 ? -15.781 15.773 27.484 1 88.75 254 GLU A CA 1
ATOM 2039 C C . GLU A 1 254 ? -16.453 15.781 28.859 1 88.75 254 GLU A C 1
ATOM 2041 O O . GLU A 1 254 ? -17.281 16.656 29.141 1 88.75 254 GLU A O 1
ATOM 2046 N N . SER A 1 255 ? -16.141 14.828 29.672 1 88.69 255 SER A N 1
ATOM 2047 C CA . SER A 1 255 ? -16.781 14.703 30.969 1 88.69 255 SER A CA 1
ATOM 2048 C C . SER A 1 255 ? -16.391 15.852 31.891 1 88.69 255 SER A C 1
ATOM 2050 O O . SER A 1 255 ? -17.062 16.125 32.875 1 88.69 255 SER A O 1
ATOM 2052 N N . SER A 1 256 ? -15.398 16.547 31.562 1 87.06 256 SER A N 1
ATOM 2053 C CA . SER A 1 256 ? -14.914 17.656 32.375 1 87.06 256 SER A CA 1
ATOM 2054 C C . SER A 1 256 ? -15.68 18.938 32.062 1 87.06 256 SER A C 1
ATOM 2056 O O . SER A 1 256 ? -15.469 19.969 32.719 1 87.06 256 SER A O 1
ATOM 2058 N N . PHE A 1 257 ? -16.625 18.875 31.125 1 90.56 257 PHE A N 1
ATOM 2059 C CA . PHE A 1 257 ? -17.328 20.078 30.672 1 90.56 257 PHE A CA 1
ATOM 2060 C C . PHE A 1 257 ? -18.828 19.906 30.781 1 90.56 257 PHE A C 1
ATOM 2062 O O . PHE A 1 257 ? -19.328 18.781 30.938 1 90.56 257 PHE A O 1
ATOM 2069 N N . THR A 1 258 ? -19.469 21.031 30.781 1 87.75 258 THR A N 1
ATOM 2070 C CA . THR A 1 258 ? -20.922 21 30.812 1 87.75 258 THR A CA 1
ATOM 2071 C C . THR A 1 258 ? -21.484 20.5 29.484 1 87.75 258 THR A C 1
ATOM 2073 O O . THR A 1 258 ? -21 20.891 28.406 1 87.75 258 THR A O 1
ATOM 2076 N N . THR A 1 259 ? -22.5 19.672 29.547 1 88.38 259 THR A N 1
ATOM 2077 C CA . THR A 1 259 ? -23.109 19.125 28.344 1 88.38 259 THR A CA 1
ATOM 2078 C C . THR A 1 259 ? -23.922 20.203 27.609 1 88.38 259 THR A C 1
ATOM 2080 O O . THR A 1 259 ? -24.812 20.828 28.203 1 88.38 259 THR A O 1
ATOM 2083 N N . PRO A 1 260 ? -23.531 20.297 26.359 1 88 260 PRO A N 1
ATOM 2084 C CA . PRO A 1 260 ? -24.297 21.297 25.609 1 88 260 PRO A CA 1
ATOM 2085 C C . PRO A 1 260 ? -25.719 20.828 25.297 1 88 260 PRO A C 1
ATOM 2087 O O . PRO A 1 260 ? -25.953 19.625 25.156 1 88 260 PRO A O 1
ATOM 2090 N N . LYS A 1 261 ? -26.641 21.75 25.188 1 82.31 261 LYS A N 1
ATOM 2091 C CA . LYS A 1 261 ? -28.047 21.453 24.938 1 82.31 261 LYS A CA 1
ATOM 2092 C C . LYS A 1 261 ? -28.328 21.344 23.453 1 82.31 261 LYS A C 1
ATOM 2094 O O . LYS A 1 261 ? -29.25 20.625 23.031 1 82.31 261 LYS A O 1
ATOM 2099 N N . THR A 1 262 ? -27.688 22.156 22.625 1 81.25 262 THR A N 1
ATOM 2100 C CA . THR A 1 262 ? -27.969 22.219 21.203 1 81.25 262 THR A CA 1
ATOM 2101 C C . THR A 1 262 ? -26.703 21.953 20.391 1 81.25 262 THR A C 1
ATOM 2103 O O . THR A 1 262 ? -25.594 22.109 20.891 1 81.25 262 THR A O 1
ATOM 2106 N N . PHE A 1 263 ? -27.047 21.359 19.156 1 79.25 263 PHE A N 1
ATOM 2107 C CA . PHE A 1 263 ? -25.969 21.109 18.203 1 79.25 263 PHE A CA 1
ATOM 2108 C C . PHE A 1 263 ? -26.188 21.891 16.922 1 79.25 263 PHE A C 1
ATOM 2110 O O . PHE A 1 263 ? -27.297 21.906 16.375 1 79.25 263 PHE A O 1
ATOM 2117 N N . THR A 1 264 ? -25.219 22.766 16.609 1 80.56 264 THR A N 1
ATOM 2118 C CA . THR A 1 264 ? -25.297 23.484 15.344 1 80.56 264 THR A CA 1
ATOM 2119 C C . THR A 1 264 ? -24.375 22.844 14.305 1 80.56 264 THR A C 1
ATOM 2121 O O . THR A 1 264 ? -23.188 22.656 14.539 1 80.56 264 THR A O 1
ATOM 2124 N N . PRO A 1 265 ? -25 22.484 13.25 1 83.31 265 PRO A N 1
ATOM 2125 C CA . PRO A 1 265 ? -24.172 21.922 12.18 1 83.31 265 PRO A CA 1
ATOM 2126 C C . PRO A 1 265 ? -23.188 22.938 11.609 1 83.31 265 PRO A C 1
ATOM 2128 O O . PRO A 1 265 ? -23.484 24.141 11.562 1 83.31 265 PRO A O 1
ATOM 2131 N N . LEU A 1 266 ? -22 22.453 11.297 1 86.5 266 LEU A N 1
ATOM 2132 C CA . LEU A 1 266 ? -20.953 23.297 10.719 1 86.5 266 LEU A CA 1
ATOM 2133 C C . LEU A 1 266 ? -20.719 22.953 9.25 1 86.5 266 LEU A C 1
ATOM 2135 O O . LEU A 1 266 ? -20.625 21.766 8.898 1 86.5 266 LEU A O 1
ATOM 2139 N N . ASN A 1 267 ? -20.672 23.938 8.375 1 84.19 267 ASN A N 1
ATOM 2140 C CA . ASN A 1 267 ? -20.406 23.734 6.949 1 84.19 267 ASN A CA 1
ATOM 2141 C C . ASN A 1 267 ? -18.922 23.859 6.629 1 84.19 267 ASN A C 1
ATOM 2143 O O . ASN A 1 267 ? -18.547 24.234 5.516 1 84.19 267 ASN A O 1
ATOM 2147 N N . ALA A 1 268 ? -18.062 23.797 7.551 1 90.12 268 ALA A N 1
ATOM 2148 C CA . ALA A 1 268 ? -16.609 23.859 7.355 1 90.12 268 ALA A CA 1
ATOM 2149 C C . ALA A 1 268 ? -15.914 22.672 8.008 1 90.12 268 ALA A C 1
ATOM 2151 O O . ALA A 1 268 ? -16.406 22.125 8.992 1 90.12 268 ALA A O 1
ATOM 2152 N N . SER A 1 269 ? -14.867 22.297 7.324 1 93.44 269 SER A N 1
ATOM 2153 C CA . SER A 1 269 ? -14.094 21.172 7.84 1 93.44 269 SER A CA 1
ATOM 2154 C C . SER A 1 269 ? -12.609 21.5 7.918 1 93.44 269 SER A C 1
ATOM 2156 O O . SER A 1 269 ? -12.07 22.141 7.016 1 93.44 269 SER A O 1
ATOM 2158 N N . PRO A 1 270 ? -12.039 21.078 9.039 1 96.31 270 PRO A N 1
ATOM 2159 C CA . PRO A 1 270 ? -10.602 21.344 9.148 1 96.31 270 PRO A CA 1
ATOM 2160 C C . PRO A 1 270 ? -9.781 20.531 8.141 1 96.31 270 PRO A C 1
ATOM 2162 O O . PRO A 1 270 ? -8.641 20.891 7.84 1 96.31 270 PRO A O 1
ATOM 2165 N N . TYR A 1 271 ? -10.312 19.422 7.652 1 96.69 271 TYR A N 1
ATOM 2166 C CA . TYR A 1 271 ? -9.57 18.562 6.746 1 96.69 271 TYR A CA 1
ATOM 2167 C C . TYR A 1 271 ? -10.5 17.859 5.766 1 96.69 271 TYR A C 1
ATOM 2169 O O . TYR A 1 271 ? -11.492 17.25 6.176 1 96.69 271 TYR A O 1
ATOM 2177 N N . ILE A 1 272 ? -10.188 17.938 4.543 1 94.38 272 ILE A N 1
ATOM 2178 C CA . ILE A 1 272 ? -10.883 17.203 3.494 1 94.38 272 ILE A CA 1
ATOM 2179 C C . ILE A 1 272 ? -9.938 16.156 2.893 1 94.38 272 ILE A C 1
ATOM 2181 O O . ILE A 1 272 ? -8.891 16.5 2.348 1 94.38 272 ILE A O 1
ATOM 2185 N N . PRO A 1 273 ? -10.305 14.867 3.023 1 94.69 273 PRO A N 1
ATOM 2186 C CA . PRO A 1 273 ? -9.438 13.828 2.463 1 94.69 273 PRO A CA 1
ATOM 2187 C C . PRO A 1 273 ? -9.266 13.961 0.951 1 94.69 273 PRO A C 1
ATOM 2189 O O . PRO A 1 273 ? -10.242 14.18 0.229 1 94.69 273 PRO A O 1
ATOM 2192 N N . LYS A 1 274 ? -8.023 13.875 0.521 1 94.38 274 LYS A N 1
ATOM 2193 C CA . LYS A 1 274 ? -7.688 13.992 -0.894 1 94.38 274 LYS A CA 1
ATOM 2194 C C . LYS A 1 274 ? -6.738 12.883 -1.331 1 94.38 274 LYS A C 1
ATOM 2196 O O . LYS A 1 274 ? -5.988 12.344 -0.515 1 94.38 274 LYS A O 1
ATOM 2201 N N . LYS A 1 275 ? -6.773 12.492 -2.576 1 95.25 275 LYS A N 1
ATOM 2202 C CA . LYS A 1 275 ? -5.879 11.508 -3.186 1 95.25 275 LYS A CA 1
ATOM 2203 C C . LYS A 1 275 ? -5.535 11.898 -4.621 1 95.25 275 LYS A C 1
ATOM 2205 O O . LYS A 1 275 ? -6.395 12.375 -5.363 1 95.25 275 LYS A O 1
ATOM 2210 N N . ILE A 1 276 ? -4.305 11.719 -5.008 1 94.38 276 ILE A N 1
ATOM 2211 C CA . ILE A 1 276 ? -3.891 12 -6.379 1 94.38 276 ILE A CA 1
ATOM 2212 C C . ILE A 1 276 ? -4.285 10.844 -7.289 1 94.38 276 ILE A C 1
ATOM 2214 O O . ILE A 1 276 ? -4.152 9.672 -6.914 1 94.38 276 ILE A O 1
ATOM 2218 N N . VAL A 1 277 ? -4.754 11.156 -8.461 1 95.44 277 VAL A N 1
ATOM 2219 C CA . VAL A 1 277 ? -5.168 10.094 -9.375 1 95.44 277 VAL A CA 1
ATOM 2220 C C . VAL A 1 277 ? -4.801 10.477 -10.812 1 95.44 277 VAL A C 1
ATOM 2222 O O . VAL A 1 277 ? -4.797 11.656 -11.164 1 95.44 277 VAL A O 1
ATOM 2225 N N . SER A 1 278 ? -4.359 9.508 -11.578 1 94.81 278 SER A N 1
ATOM 2226 C CA . SER A 1 278 ? -4.266 9.641 -13.031 1 94.81 278 SER A CA 1
ATOM 2227 C C . SER A 1 278 ? -5.617 9.391 -13.695 1 94.81 278 SER A C 1
ATOM 2229 O O . SER A 1 278 ? -6.355 8.484 -13.289 1 94.81 278 SER A O 1
ATOM 2231 N N . LEU A 1 279 ? -5.934 10.156 -14.695 1 95.94 279 LEU A N 1
ATOM 2232 C CA . LEU A 1 279 ? -7.184 9.93 -15.406 1 95.94 279 LEU A CA 1
ATOM 2233 C C . LEU A 1 279 ? -7.219 8.531 -16.016 1 95.94 279 LEU A C 1
ATOM 2235 O O . LEU A 1 279 ? -8.289 7.949 -16.188 1 95.94 279 LEU A O 1
ATOM 2239 N N . LEU A 1 280 ? -6.055 8.031 -16.297 1 95.88 280 LEU A N 1
ATOM 2240 C CA . LEU A 1 280 ? -5.914 6.695 -16.859 1 95.88 280 LEU A CA 1
ATOM 2241 C C . LEU A 1 280 ? -6.5 5.641 -15.93 1 95.88 280 LEU A C 1
ATOM 2243 O O . LEU A 1 280 ? -6.965 4.59 -16.391 1 95.88 280 LEU A O 1
ATOM 2247 N N . ASP A 1 281 ? -6.52 5.867 -14.656 1 96.88 281 ASP A N 1
ATOM 2248 C CA . ASP A 1 281 ? -6.91 4.887 -13.648 1 96.88 281 ASP A CA 1
ATOM 2249 C C . ASP A 1 281 ? -8.398 4.984 -13.336 1 96.88 281 ASP A C 1
ATOM 2251 O O . ASP A 1 281 ? -8.953 4.109 -12.664 1 96.88 281 ASP A O 1
ATOM 2255 N N . LEU A 1 282 ? -9.047 5.973 -13.812 1 97.44 282 LEU A N 1
ATOM 2256 C CA . LEU A 1 282 ? -10.477 6.16 -13.562 1 97.44 282 LEU A CA 1
ATOM 2257 C C . LEU A 1 282 ? -11.312 5.281 -14.484 1 97.44 282 LEU A C 1
ATOM 2259 O O . LEU A 1 282 ? -10.836 4.859 -15.547 1 97.44 282 LEU A O 1
ATOM 2263 N N . PRO A 1 283 ? -12.508 4.988 -14.109 1 96.44 283 PRO A N 1
ATOM 2264 C CA . PRO A 1 283 ? -13.359 4.148 -14.953 1 96.44 283 PRO A CA 1
ATOM 2265 C C . PRO A 1 283 ? -13.664 4.789 -16.297 1 96.44 283 PRO A C 1
ATOM 2267 O O . PRO A 1 283 ? -13.781 6.016 -16.391 1 96.44 283 PRO A O 1
ATOM 2270 N N . SER A 1 284 ? -13.844 3.914 -17.312 1 96.25 284 SER A N 1
ATOM 2271 C CA . SER A 1 284 ? -14.195 4.352 -18.672 1 96.25 284 SER A CA 1
ATOM 2272 C C . SER A 1 284 ? -15.703 4.402 -18.859 1 96.25 284 SER A C 1
ATOM 2274 O O . SER A 1 284 ? -16.438 3.637 -18.234 1 96.25 284 SER A O 1
ATOM 2276 N N . ASN A 1 285 ? -16.156 5.344 -19.656 1 96.56 285 ASN A N 1
ATOM 2277 C CA . ASN A 1 285 ? -17.516 5.406 -20.188 1 96.56 285 ASN A CA 1
ATOM 2278 C C . ASN A 1 285 ? -18.531 5.723 -19.094 1 96.56 285 ASN A C 1
ATOM 2280 O O . ASN A 1 285 ? -19.656 5.238 -19.109 1 96.56 285 ASN A O 1
ATOM 2284 N N . VAL A 1 286 ? -18.094 6.359 -18.047 1 97.69 286 VAL A N 1
ATOM 2285 C CA . VAL A 1 286 ? -18.984 6.859 -17.016 1 97.69 286 VAL A CA 1
ATOM 2286 C C . VAL A 1 286 ? -18.797 8.367 -16.844 1 97.69 286 VAL A C 1
ATOM 2288 O O . VAL A 1 286 ? -17.734 8.898 -17.156 1 97.69 286 VAL A O 1
ATOM 2291 N N . GLU A 1 287 ? -19.781 8.961 -16.391 1 98.44 287 GLU A N 1
ATOM 2292 C CA . GLU A 1 287 ? -19.688 10.406 -16.188 1 98.44 287 GLU A CA 1
ATOM 2293 C C . GLU A 1 287 ? -18.891 10.742 -14.938 1 98.44 287 GLU A C 1
ATOM 2295 O O . GLU A 1 287 ? -19.109 10.172 -13.867 1 98.44 287 GLU A O 1
ATOM 2300 N N . ILE A 1 288 ? -17.953 11.641 -15.039 1 98.69 288 ILE A N 1
ATOM 2301 C CA . ILE A 1 288 ? -17.094 12.117 -13.961 1 98.69 288 ILE A CA 1
ATOM 2302 C C . ILE A 1 288 ? -17.25 13.625 -13.805 1 98.69 288 ILE A C 1
ATOM 2304 O O . ILE A 1 288 ? -17.219 14.367 -14.789 1 98.69 288 ILE A O 1
ATOM 2308 N N . LYS A 1 289 ? -17.5 14.062 -12.672 1 98.44 289 LYS A N 1
ATOM 2309 C CA . LYS A 1 289 ? -17.641 15.492 -12.383 1 98.44 289 LYS A CA 1
ATOM 2310 C C . LYS A 1 289 ? -16.375 16.047 -11.742 1 98.44 289 LYS A C 1
ATOM 2312 O O . LYS A 1 289 ? -15.828 15.461 -10.812 1 98.44 289 LYS A O 1
ATOM 2317 N N . ALA A 1 290 ? -15.922 17.141 -12.266 1 97.44 290 ALA A N 1
ATOM 2318 C CA . ALA A 1 290 ? -14.695 17.781 -11.781 1 97.44 290 ALA A CA 1
ATOM 2319 C C . ALA A 1 290 ? -14.914 19.266 -11.5 1 97.44 290 ALA A C 1
ATOM 2321 O O . ALA A 1 290 ? -15.852 19.859 -12.031 1 97.44 290 ALA A O 1
ATOM 2322 N N . ILE A 1 291 ? -14.125 19.812 -10.625 1 94.19 291 ILE A N 1
ATOM 2323 C CA . ILE A 1 291 ? -14.086 21.234 -10.328 1 94.19 291 ILE A CA 1
ATOM 2324 C C . ILE A 1 291 ? -12.633 21.703 -10.258 1 94.19 291 ILE A C 1
ATOM 2326 O O . ILE A 1 291 ? -11.734 20.922 -9.945 1 94.19 291 ILE A O 1
ATOM 2330 N N . SER A 1 292 ? -12.445 22.891 -10.633 1 91.38 292 SER A N 1
ATOM 2331 C CA . SER A 1 292 ? -11.117 23.5 -10.555 1 91.38 292 SER A CA 1
ATOM 2332 C C . SER A 1 292 ? -11.086 24.609 -9.516 1 91.38 292 SER A C 1
ATOM 2334 O O . SER A 1 292 ? -11.961 25.484 -9.516 1 91.38 292 SER A O 1
ATOM 2336 N N . ARG A 1 293 ? -10.117 24.453 -8.594 1 83.62 293 ARG A N 1
ATOM 2337 C CA . ARG A 1 293 ? -9.922 25.469 -7.562 1 83.62 293 ARG A CA 1
ATOM 2338 C C . ARG A 1 293 ? -8.438 25.766 -7.355 1 83.62 293 ARG A C 1
ATOM 2340 O O . ARG A 1 293 ? -7.641 24.844 -7.195 1 83.62 293 ARG A O 1
ATOM 2347 N N . SER A 1 294 ? -8.031 27 -7.418 1 78.12 294 SER A N 1
ATOM 2348 C CA . SER A 1 294 ? -6.672 27.438 -7.137 1 78.12 294 SER A CA 1
ATOM 2349 C C . SER A 1 294 ? -5.668 26.75 -8.055 1 78.12 294 SER A C 1
ATOM 2351 O O . SER A 1 294 ? -4.609 26.312 -7.598 1 78.12 294 SER A O 1
ATOM 2353 N N . GLY A 1 295 ? -6.043 26.5 -9.297 1 79.19 295 GLY A N 1
ATOM 2354 C CA . GLY A 1 295 ? -5.141 25.922 -10.281 1 79.19 295 GLY A CA 1
ATOM 2355 C C . GLY A 1 295 ? -5.016 24.422 -10.18 1 79.19 295 GLY A C 1
ATOM 2356 O O . GLY A 1 295 ? -4.191 23.812 -10.867 1 79.19 295 GLY A O 1
ATOM 2357 N N . VAL A 1 296 ? -5.801 23.844 -9.312 1 85.88 296 VAL A N 1
ATOM 2358 C CA . VAL A 1 296 ? -5.785 22.391 -9.148 1 85.88 296 VAL A CA 1
ATOM 2359 C C . VAL A 1 296 ? -7.141 21.812 -9.547 1 85.88 296 VAL A C 1
ATOM 2361 O O . VAL A 1 296 ? -8.188 22.391 -9.227 1 85.88 296 VAL A O 1
ATOM 2364 N N . ASP A 1 297 ? -7.125 20.781 -10.273 1 92.56 297 ASP A N 1
ATOM 2365 C CA . ASP A 1 297 ? -8.344 20.125 -10.727 1 92.56 297 ASP A CA 1
ATOM 2366 C C . ASP A 1 297 ? -8.695 18.938 -9.836 1 92.56 297 ASP A C 1
ATOM 2368 O O . ASP A 1 297 ? -7.828 18.125 -9.492 1 92.56 297 ASP A O 1
ATOM 2372 N N . PHE A 1 298 ? -9.984 18.875 -9.461 1 93.81 298 PHE A N 1
ATOM 2373 C CA . PHE A 1 298 ? -10.453 17.859 -8.531 1 93.81 298 PHE A CA 1
ATOM 2374 C C . PHE A 1 298 ? -11.641 17.094 -9.109 1 93.81 298 PHE A C 1
ATOM 2376 O O . PHE A 1 298 ? -12.469 17.672 -9.82 1 93.81 298 PHE A O 1
ATOM 2383 N N . ILE A 1 299 ? -11.719 15.875 -8.805 1 97.25 299 ILE A N 1
ATOM 2384 C CA . ILE A 1 299 ? -12.898 15.078 -9.102 1 97.25 299 ILE A CA 1
ATOM 2385 C C . ILE A 1 299 ? -13.734 14.906 -7.832 1 97.25 299 ILE A C 1
ATOM 2387 O O . ILE A 1 299 ? -13.211 14.508 -6.785 1 97.25 299 ILE A O 1
ATOM 2391 N N . THR A 1 300 ? -14.992 15.094 -7.922 1 96.06 300 THR A N 1
ATOM 2392 C CA . THR A 1 300 ? -15.867 15.062 -6.75 1 96.06 300 THR A CA 1
ATOM 2393 C C . THR A 1 300 ? -16.891 13.938 -6.867 1 96.06 300 THR A C 1
ATOM 2395 O O . THR A 1 300 ? -17.375 13.422 -5.855 1 96.06 300 THR A O 1
ATOM 2398 N N . HIS A 1 301 ? -17.219 13.602 -8.141 1 97.75 301 HIS A N 1
ATOM 2399 C CA . HIS A 1 301 ? -18.219 12.562 -8.383 1 97.75 301 HIS A CA 1
ATOM 2400 C C . HIS A 1 301 ? -17.766 11.617 -9.492 1 97.75 301 HIS A C 1
ATOM 2402 O O . HIS A 1 301 ? -17.156 12.047 -10.469 1 97.75 301 HIS A O 1
ATOM 2408 N N . ILE A 1 302 ? -18.078 10.445 -9.359 1 97.62 302 ILE A N 1
ATOM 2409 C CA . ILE A 1 302 ? -17.953 9.445 -10.406 1 97.62 302 ILE A CA 1
ATOM 2410 C C . ILE A 1 302 ? -19.25 8.656 -10.539 1 97.62 302 ILE A C 1
ATOM 2412 O O . ILE A 1 302 ? -19.766 8.109 -9.562 1 97.62 302 ILE A O 1
ATOM 2416 N N . ASN A 1 303 ? -19.812 8.57 -11.711 1 96.44 303 ASN A N 1
ATOM 2417 C CA . ASN A 1 303 ? -21.062 7.887 -11.977 1 96.44 303 ASN A CA 1
ATOM 2418 C C . ASN A 1 303 ? -22.172 8.336 -11.016 1 96.44 303 ASN A C 1
ATOM 2420 O O . ASN A 1 303 ? -22.812 7.512 -10.375 1 96.44 303 ASN A O 1
ATOM 2424 N N . ASN A 1 304 ? -22.266 9.586 -10.805 1 93.75 304 ASN A N 1
ATOM 2425 C CA . ASN A 1 304 ? -23.281 10.289 -10.039 1 93.75 304 ASN A CA 1
ATOM 2426 C C . ASN A 1 304 ? -23.188 9.969 -8.547 1 93.75 304 ASN A C 1
ATOM 2428 O O . ASN A 1 304 ? -24.141 10.195 -7.797 1 93.75 304 ASN A O 1
ATOM 2432 N N . LYS A 1 305 ? -22.172 9.422 -8.164 1 94.62 305 LYS A N 1
ATOM 2433 C CA . LYS A 1 305 ? -21.938 9.156 -6.75 1 94.62 305 LYS A CA 1
ATOM 2434 C C . LYS A 1 305 ? -20.875 10.094 -6.184 1 94.62 305 LYS A C 1
ATOM 2436 O O . LYS A 1 305 ? -19.781 10.219 -6.738 1 94.62 305 LYS A O 1
ATOM 2441 N N . ARG A 1 306 ? -21.188 10.719 -5.148 1 95.5 306 ARG A N 1
ATOM 2442 C CA . ARG A 1 306 ? -20.25 11.617 -4.484 1 95.5 306 ARG A CA 1
ATOM 2443 C C . ARG A 1 306 ? -19.125 10.828 -3.826 1 95.5 306 ARG A C 1
ATOM 2445 O O . ARG A 1 306 ? -19.359 9.82 -3.162 1 95.5 306 ARG A O 1
ATOM 2452 N N . LEU A 1 307 ? -17.938 11.359 -4.012 1 94.88 307 LEU A N 1
ATOM 2453 C CA . LEU A 1 307 ? -16.766 10.68 -3.453 1 94.88 307 LEU A CA 1
ATOM 2454 C C . LEU A 1 307 ? -16.516 11.117 -2.014 1 94.88 307 LEU A C 1
ATOM 2456 O O . LEU A 1 307 ? -16.688 12.289 -1.679 1 94.88 307 LEU A O 1
ATOM 2460 N N . THR A 1 308 ? -16.094 10.172 -1.199 1 90.12 308 THR A N 1
ATOM 2461 C CA . THR A 1 308 ? -15.711 10.484 0.172 1 90.12 308 THR A CA 1
ATOM 2462 C C . THR A 1 308 ? -14.312 11.102 0.213 1 90.12 308 THR A C 1
ATOM 2464 O O . THR A 1 308 ? -14.008 11.906 1.096 1 90.12 308 THR A O 1
ATOM 2467 N N . THR A 1 309 ? -13.539 10.719 -0.668 1 94.88 309 THR A N 1
ATOM 2468 C CA . THR A 1 309 ? -12.203 11.266 -0.888 1 94.88 309 THR A CA 1
ATOM 2469 C C . THR A 1 309 ? -12.125 11.977 -2.234 1 94.88 309 THR A C 1
ATOM 2471 O O . THR A 1 309 ? -12.352 11.367 -3.281 1 94.88 309 THR A O 1
ATOM 2474 N N . ILE A 1 310 ? -11.812 13.211 -2.133 1 95.31 310 ILE A N 1
ATOM 2475 C CA . ILE A 1 310 ? -11.703 13.977 -3.371 1 95.31 310 ILE A CA 1
ATOM 2476 C C . ILE A 1 310 ? -10.422 13.578 -4.109 1 95.31 310 ILE A C 1
ATOM 2478 O O . ILE A 1 310 ? -9.391 13.336 -3.484 1 95.31 310 ILE A O 1
ATOM 2482 N N . LEU A 1 311 ? -10.547 13.523 -5.434 1 96.5 311 LEU A N 1
ATOM 2483 C CA . LEU A 1 311 ? -9.391 13.102 -6.219 1 96.5 311 LEU A CA 1
ATOM 2484 C C . LEU A 1 311 ? -8.727 14.297 -6.887 1 96.5 311 LEU A C 1
ATOM 2486 O O . LEU A 1 311 ? -9.391 15.094 -7.551 1 96.5 311 LEU A O 1
ATOM 2490 N N . VAL A 1 312 ? -7.461 14.461 -6.621 1 94.06 312 VAL A N 1
ATOM 2491 C CA . VAL A 1 312 ? -6.66 15.477 -7.297 1 94.06 312 VAL A CA 1
ATOM 2492 C C . VAL A 1 312 ? -6.137 14.93 -8.617 1 94.06 312 VAL A C 1
ATOM 2494 O O . VAL A 1 312 ? -5.438 13.914 -8.641 1 94.06 312 VAL A O 1
ATOM 2497 N N . ILE A 1 313 ? -6.395 15.586 -9.695 1 94.75 313 ILE A N 1
ATOM 2498 C CA . ILE A 1 313 ? -6.047 15.086 -11.023 1 94.75 313 ILE A CA 1
ATOM 2499 C C . ILE A 1 313 ? -4.574 15.367 -11.312 1 94.75 313 ILE A C 1
ATOM 2501 O O . ILE A 1 313 ? -4.145 16.516 -11.312 1 94.75 313 ILE A O 1
ATOM 2505 N N . ALA A 1 314 ? -3.828 14.336 -11.492 1 92.31 314 ALA A N 1
ATOM 2506 C CA . ALA A 1 314 ? -2.5 14.461 -12.078 1 92.31 314 ALA A CA 1
ATOM 2507 C C . ALA A 1 314 ? -2.582 14.555 -13.602 1 92.31 314 ALA A C 1
ATOM 2509 O O . ALA A 1 314 ? -2.648 13.539 -14.289 1 92.31 314 ALA A O 1
ATOM 2510 N N . LYS A 1 315 ? -2.496 15.695 -14.125 1 89.56 315 LYS A N 1
ATOM 2511 C CA . LYS A 1 315 ? -2.762 15.938 -15.539 1 89.56 315 LYS A CA 1
ATOM 2512 C C . LYS A 1 315 ? -1.604 15.445 -16.406 1 89.56 315 LYS A C 1
ATOM 2514 O O . LYS A 1 315 ? -0.438 15.68 -16.078 1 89.56 315 LYS A O 1
ATOM 2519 N N . ASP A 1 316 ? -1.974 14.781 -17.406 1 88.38 316 ASP A N 1
ATOM 2520 C CA . ASP A 1 316 ? -0.994 14.461 -18.438 1 88.38 316 ASP A CA 1
ATOM 2521 C C . ASP A 1 316 ? -0.601 15.703 -19.234 1 88.38 316 ASP A C 1
ATOM 2523 O O . ASP A 1 316 ? -1.337 16.688 -19.25 1 88.38 316 ASP A O 1
ATOM 2527 N N . ASN A 1 317 ? 0.458 15.547 -19.953 1 83.81 317 ASN A N 1
ATOM 2528 C CA . ASN A 1 317 ? 1.02 16.703 -20.656 1 83.81 317 ASN A CA 1
ATOM 2529 C C . ASN A 1 317 ? 0.04 17.25 -21.688 1 83.81 317 ASN A C 1
ATOM 2531 O O . ASN A 1 317 ? -0.056 18.469 -21.859 1 83.81 317 ASN A O 1
ATOM 2535 N N . PHE A 1 318 ? -0.666 16.469 -22.344 1 87.94 318 PHE A N 1
ATOM 2536 C CA . PHE A 1 318 ? -1.541 16.922 -23.406 1 87.94 318 PHE A CA 1
ATOM 2537 C C . PHE A 1 318 ? -2.77 17.625 -22.844 1 87.94 318 PHE A C 1
ATOM 2539 O O . PHE A 1 318 ? -3.506 18.297 -23.578 1 87.94 318 PHE A O 1
ATOM 2546 N N . LEU A 1 319 ? -2.943 17.516 -21.547 1 91.25 319 LEU A N 1
ATOM 2547 C CA . LEU A 1 319 ? -4.07 18.172 -20.891 1 91.25 319 LEU A CA 1
ATOM 2548 C C . LEU A 1 319 ? -3.588 19.312 -20 1 91.25 319 LEU A C 1
ATOM 2550 O O . LEU A 1 319 ? -4.352 19.844 -19.188 1 91.25 319 LEU A O 1
ATOM 2554 N N . LYS A 1 320 ? -2.338 19.672 -20.109 1 85.81 320 LYS A N 1
ATOM 2555 C CA . LYS A 1 320 ? -1.713 20.625 -19.203 1 85.81 320 LYS A CA 1
ATOM 2556 C C . LYS A 1 320 ? -2.465 21.953 -19.203 1 85.81 320 LYS A C 1
ATOM 2558 O O . LYS A 1 320 ? -2.529 22.641 -18.172 1 85.81 320 LYS A O 1
ATOM 2563 N N . ASN A 1 321 ? -3.105 22.297 -20.328 1 87.44 321 ASN A N 1
ATOM 2564 C CA . ASN A 1 321 ? -3.752 23.594 -20.453 1 87.44 321 ASN A CA 1
ATOM 2565 C C . ASN A 1 321 ? -5.262 23.5 -20.25 1 87.44 321 ASN A C 1
ATOM 2567 O O . ASN A 1 321 ? -5.973 24.5 -20.328 1 87.44 321 ASN A O 1
ATOM 2571 N N . SER A 1 322 ? -5.742 22.359 -19.984 1 92.31 322 SER A N 1
ATOM 2572 C CA . SER A 1 322 ? -7.176 22.172 -19.766 1 92.31 322 SER A CA 1
ATOM 2573 C C . SER A 1 322 ? -7.555 22.391 -18.312 1 92.31 322 SER A C 1
ATOM 2575 O O . SER A 1 322 ? -6.832 21.969 -17.406 1 92.31 322 SER A O 1
ATOM 2577 N N . THR A 1 323 ? -8.609 23.094 -18.141 1 94.31 323 THR A N 1
ATOM 2578 C CA . THR A 1 323 ? -9.188 23.25 -16.812 1 94.31 323 THR A CA 1
ATOM 2579 C C . THR A 1 323 ? -10.414 22.359 -16.641 1 94.31 323 THR A C 1
ATOM 2581 O O . THR A 1 323 ? -11.398 22.516 -17.375 1 94.31 323 THR A O 1
ATOM 2584 N N . PHE A 1 324 ? -10.367 21.531 -15.695 1 95.75 324 PHE A N 1
ATOM 2585 C CA . PHE A 1 324 ? -11.438 20.562 -15.477 1 95.75 324 PHE A CA 1
ATOM 2586 C C . PHE A 1 324 ? -12.523 21.156 -14.586 1 95.75 324 PHE A C 1
ATOM 2588 O O . PHE A 1 324 ? -12.453 21.047 -13.359 1 95.75 324 PHE A O 1
ATOM 2595 N N . SER A 1 325 ? -13.469 21.719 -15.125 1 96.5 325 SER A N 1
ATOM 2596 C CA . SER A 1 325 ? -14.625 22.266 -14.43 1 96.5 325 SER A CA 1
ATOM 2597 C C . SER A 1 325 ? -15.922 21.891 -15.133 1 96.5 325 SER A C 1
ATOM 2599 O O . SER A 1 325 ? -16.312 22.531 -16.109 1 96.5 325 SER A O 1
ATOM 2601 N N . GLY A 1 326 ? -16.516 20.938 -14.656 1 97.75 326 GLY A N 1
ATOM 2602 C CA . GLY A 1 326 ? -17.703 20.375 -15.273 1 97.75 326 GLY A CA 1
ATOM 2603 C C . GLY A 1 326 ? -17.703 18.859 -15.289 1 97.75 326 GLY A C 1
ATOM 2604 O O . GLY A 1 326 ? -17.266 18.219 -14.328 1 97.75 326 GLY A O 1
ATOM 2605 N N . THR A 1 327 ? -18.375 18.281 -16.297 1 98.44 327 THR A N 1
ATOM 2606 C CA . THR A 1 327 ? -18.469 16.828 -16.406 1 98.44 327 THR A CA 1
ATOM 2607 C C . THR A 1 327 ? -17.719 16.344 -17.656 1 98.44 327 THR A C 1
ATOM 2609 O O . THR A 1 327 ? -17.562 17.078 -18.625 1 98.44 327 THR A O 1
ATOM 2612 N N . PHE A 1 328 ? -17.266 15.141 -17.562 1 98.25 328 PHE A N 1
ATOM 2613 C CA . PHE A 1 328 ? -16.625 14.539 -18.734 1 98.25 328 PHE A CA 1
ATOM 2614 C C . PHE A 1 328 ? -16.734 13.016 -18.672 1 98.25 328 PHE A C 1
ATOM 2616 O O . PHE A 1 328 ? -17.078 12.453 -17.641 1 98.25 328 PHE A O 1
ATOM 2623 N N . ILE A 1 329 ? -16.562 12.398 -19.781 1 98.19 329 ILE A N 1
ATOM 2624 C CA . ILE A 1 329 ? -16.469 10.953 -19.953 1 98.19 329 ILE A CA 1
ATOM 2625 C C . ILE A 1 329 ? -15.188 10.602 -20.703 1 98.19 329 ILE A C 1
ATOM 2627 O O . ILE A 1 329 ? -14.852 11.219 -21.703 1 98.19 329 ILE A O 1
ATOM 2631 N N . LYS A 1 330 ? -14.422 9.68 -20.156 1 96.56 330 LYS A N 1
ATOM 2632 C CA . LYS A 1 330 ? -13.18 9.273 -20.812 1 96.56 330 LYS A CA 1
ATOM 2633 C C . LYS A 1 330 ? -13.188 7.785 -21.141 1 96.56 330 LYS A C 1
ATOM 2635 O O . LYS A 1 330 ? -14.016 7.035 -20.609 1 96.56 330 LYS A O 1
ATOM 2640 N N . GLU A 1 331 ? -12.305 7.375 -22.062 1 95.81 331 GLU A N 1
ATOM 2641 C CA . GLU A 1 331 ? -12.07 5.98 -22.422 1 95.81 331 GLU A CA 1
ATOM 2642 C C . GLU A 1 331 ? -10.586 5.695 -22.609 1 95.81 331 GLU A C 1
ATOM 2644 O O . GLU A 1 331 ? -9.859 6.52 -23.172 1 95.81 331 GLU A O 1
ATOM 2649 N N . ASN A 1 332 ? -10.125 4.574 -22.078 1 94.88 332 ASN A N 1
ATOM 2650 C CA . ASN A 1 332 ? -8.742 4.152 -22.297 1 94.88 332 ASN A CA 1
ATOM 2651 C C . ASN A 1 332 ? -8.547 3.566 -23.703 1 94.88 332 ASN A C 1
ATOM 2653 O O . ASN A 1 332 ? -9.422 2.852 -24.203 1 94.88 332 ASN A O 1
ATOM 2657 N N . ILE A 1 333 ? -7.449 3.885 -24.25 1 92.12 333 ILE A N 1
ATOM 2658 C CA . ILE A 1 333 ? -7.168 3.424 -25.609 1 92.12 333 ILE A CA 1
ATOM 2659 C C . ILE A 1 333 ? -5.676 3.137 -25.75 1 92.12 333 ILE A C 1
ATOM 2661 O O . ILE A 1 333 ? -4.875 3.537 -24.906 1 92.12 333 ILE A O 1
ATOM 2665 N N . ILE A 1 334 ? -5.363 2.373 -26.656 1 91.25 334 ILE A N 1
ATOM 2666 C CA . ILE A 1 334 ? -3.988 2.262 -27.125 1 91.25 334 ILE A CA 1
ATOM 2667 C C . ILE A 1 334 ? -3.807 3.102 -28.391 1 91.25 334 ILE A C 1
ATOM 2669 O O . ILE A 1 334 ? -4.426 2.828 -29.422 1 91.25 334 ILE A O 1
ATOM 2673 N N . TRP A 1 335 ? -3.072 4.105 -28.266 1 88.62 3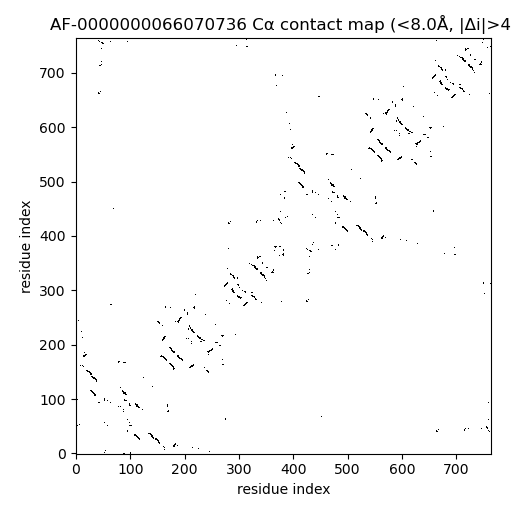35 TRP A N 1
ATOM 2674 C CA . TRP A 1 335 ? -2.836 5.039 -29.375 1 88.62 335 TRP A CA 1
ATOM 2675 C C . TRP A 1 335 ? -1.361 5.059 -29.766 1 88.62 335 TRP A C 1
ATOM 2677 O O . TRP A 1 335 ? -0.507 5.445 -28.953 1 88.62 335 TRP A O 1
ATOM 2687 N N . LYS A 1 336 ? -1.059 4.613 -30.969 1 84.56 336 LYS A N 1
ATOM 2688 C CA . LYS A 1 336 ? 0.312 4.562 -31.469 1 84.56 336 LYS A CA 1
ATOM 2689 C C . LYS A 1 336 ? 1.204 3.734 -30.547 1 84.56 336 LYS A C 1
ATOM 2691 O O . LYS A 1 336 ? 2.318 4.145 -30.219 1 84.56 336 LYS A O 1
ATOM 2696 N N . GLY A 1 337 ? 0.595 2.701 -30 1 85.19 337 GLY A N 1
ATOM 2697 C CA . GLY A 1 337 ? 1.35 1.761 -29.188 1 85.19 337 GLY A CA 1
ATOM 2698 C C . GLY A 1 337 ? 1.45 2.176 -27.734 1 85.19 337 GLY A C 1
ATOM 2699 O O . GLY A 1 337 ? 2.092 1.496 -26.938 1 85.19 337 GLY A O 1
ATOM 2700 N N . ILE A 1 338 ? 0.825 3.268 -27.453 1 88.06 338 ILE A N 1
ATOM 2701 C CA . ILE A 1 338 ? 0.906 3.787 -26.094 1 88.06 338 ILE A CA 1
ATOM 2702 C C . ILE A 1 338 ? -0.46 3.686 -25.422 1 88.06 338 ILE A C 1
ATOM 2704 O O . ILE A 1 338 ? -1.476 4.086 -26 1 88.06 338 ILE A O 1
ATOM 2708 N N . TYR A 1 339 ? -0.47 3.041 -24.281 1 91.62 339 TYR A N 1
ATOM 2709 C CA . TYR A 1 339 ? -1.699 2.984 -23.5 1 91.62 339 TYR A CA 1
ATOM 2710 C C . TYR A 1 339 ? -2.008 4.34 -22.875 1 91.62 339 TYR A C 1
ATOM 2712 O O . TYR A 1 339 ? -1.196 4.879 -22.125 1 91.62 339 TYR A O 1
ATOM 2720 N N . THR A 1 340 ? -3.061 4.91 -23.25 1 92.88 340 THR A N 1
ATOM 2721 C CA . THR A 1 340 ? -3.477 6.242 -22.828 1 92.88 340 THR A CA 1
ATOM 2722 C C . THR A 1 340 ? -4.996 6.344 -22.781 1 92.88 340 THR A C 1
ATOM 2724 O O . THR A 1 340 ? -5.684 5.352 -22.531 1 92.88 340 THR A O 1
ATOM 2727 N N . TYR A 1 341 ? -5.5 7.59 -22.734 1 94 341 TYR A N 1
ATOM 2728 C CA . TYR A 1 341 ? -6.945 7.781 -22.703 1 94 341 TYR A CA 1
ATOM 2729 C C . TYR A 1 341 ? -7.355 8.977 -23.562 1 94 341 TYR A C 1
ATOM 2731 O O . TYR A 1 341 ? -6.516 9.797 -23.938 1 94 341 TYR A O 1
ATOM 2739 N N . ARG A 1 342 ? -8.586 8.984 -23.891 1 94.81 342 ARG A N 1
ATOM 2740 C CA . ARG A 1 342 ? -9.195 10.141 -24.531 1 94.81 342 ARG A CA 1
ATOM 2741 C C . ARG A 1 342 ? -10.484 10.547 -23.844 1 94.81 342 ARG A C 1
ATOM 2743 O O . ARG A 1 342 ? -11.133 9.727 -23.188 1 94.81 342 ARG A O 1
ATOM 2750 N N . ILE A 1 343 ? -10.766 11.781 -23.859 1 96.12 343 ILE A N 1
ATOM 2751 C CA . ILE A 1 343 ? -12.039 12.305 -23.375 1 96.12 343 ILE A CA 1
ATOM 2752 C C . ILE A 1 343 ? -13.062 12.289 -24.5 1 96.12 343 ILE A C 1
ATOM 2754 O O . ILE A 1 343 ? -12.852 12.93 -25.547 1 96.12 343 ILE A O 1
ATOM 2758 N N . ILE A 1 344 ? -14.133 11.617 -24.359 1 95 344 ILE A N 1
ATOM 2759 C CA . ILE A 1 344 ? -15.07 11.43 -25.453 1 95 344 ILE A CA 1
ATOM 2760 C C . ILE A 1 344 ? -16.203 12.461 -25.359 1 95 344 ILE A C 1
ATOM 2762 O O . ILE A 1 344 ? -16.828 12.797 -26.359 1 95 344 ILE A O 1
ATOM 2766 N N . LYS A 1 345 ? -16.531 12.898 -24.266 1 96.56 345 LYS A N 1
ATOM 2767 C CA . LYS A 1 345 ? -17.531 13.938 -23.984 1 96.56 345 LYS A CA 1
ATOM 2768 C C . LYS A 1 345 ? -17.094 14.828 -22.828 1 96.56 345 LYS A C 1
ATOM 2770 O O . LYS A 1 345 ? -16.531 14.344 -21.844 1 96.56 345 LYS A O 1
ATOM 2775 N N . SER A 1 346 ? -17.266 16.094 -22.969 1 97.19 346 SER A N 1
ATOM 2776 C CA . SER A 1 346 ? -16.906 17.031 -21.906 1 97.19 346 SER A CA 1
ATOM 2777 C C . SER A 1 346 ? -17.719 18.312 -21.984 1 97.19 346 SER A C 1
ATOM 2779 O O . SER A 1 346 ? -18.109 18.734 -23.078 1 97.19 346 SER A O 1
ATOM 2781 N N . SER A 1 347 ? -17.984 18.906 -20.859 1 97.81 347 SER A N 1
ATOM 2782 C CA . SER A 1 347 ? -18.656 20.203 -20.812 1 97.81 347 SER A CA 1
ATOM 2783 C C . SER A 1 347 ? -17.656 21.359 -20.875 1 97.81 347 SER A C 1
ATOM 2785 O O . SER A 1 347 ? -18.047 22.516 -20.844 1 97.81 347 SER A O 1
ATOM 2787 N N . PHE A 1 348 ? -16.375 21.141 -20.922 1 96.62 348 PHE A N 1
ATOM 2788 C CA . PHE A 1 348 ? -15.305 22.125 -21.016 1 96.62 348 PHE A CA 1
ATOM 2789 C C . PHE A 1 348 ? -14.344 21.766 -22.141 1 96.62 348 PHE A C 1
ATOM 2791 O O . PHE A 1 348 ? -14.367 20.641 -22.656 1 96.62 348 PHE A O 1
ATOM 2798 N N . PRO A 1 349 ? -13.531 22.641 -22.578 1 94.94 349 PRO A N 1
ATOM 2799 C CA . PRO A 1 349 ? -12.633 22.391 -23.703 1 94.94 349 PRO A CA 1
ATOM 2800 C C . PRO A 1 349 ? -11.523 21.391 -23.359 1 94.94 349 PRO A C 1
ATOM 2802 O O . PRO A 1 349 ? -10.867 21.531 -22.312 1 94.94 349 PRO A O 1
ATOM 2805 N N . VAL A 1 350 ? -11.367 20.422 -24.156 1 94.69 350 VAL A N 1
ATOM 2806 C CA . VAL A 1 350 ? -10.289 19.453 -24.016 1 94.69 350 VAL A CA 1
ATOM 2807 C C . VAL A 1 350 ? -9.734 19.094 -25.391 1 94.69 350 VAL A C 1
ATOM 2809 O O . VAL A 1 350 ? -10.43 19.234 -26.406 1 94.69 350 VAL A O 1
ATOM 2812 N N . PRO A 1 351 ? -8.477 18.719 -25.375 1 92 351 PRO A N 1
ATOM 2813 C CA . PRO A 1 351 ? -7.93 18.266 -26.656 1 92 351 PRO A CA 1
ATOM 2814 C C . PRO A 1 351 ? -8.586 16.984 -27.156 1 92 351 PRO A C 1
ATOM 2816 O O . PRO A 1 351 ? -8.984 16.125 -26.359 1 92 351 PRO A O 1
ATOM 2819 N N . THR A 1 352 ? -8.734 16.906 -28.484 1 86.56 352 THR A N 1
ATOM 2820 C CA . THR A 1 352 ? -9.359 15.742 -29.094 1 86.56 352 THR A CA 1
ATOM 2821 C C . THR A 1 352 ? -8.312 14.859 -29.766 1 86.56 352 THR A C 1
ATOM 2823 O O . THR A 1 352 ? -7.367 15.367 -30.375 1 86.56 352 THR A O 1
ATOM 2826 N N . ILE A 1 353 ? -8.32 13.734 -29.344 1 78.75 353 ILE A N 1
ATOM 2827 C CA . ILE A 1 353 ? -7.531 12.758 -30.094 1 78.75 353 ILE A CA 1
ATOM 2828 C C . ILE A 1 353 ? -8.367 12.18 -31.234 1 78.75 353 ILE A C 1
ATOM 2830 O O . ILE A 1 353 ? -9.492 11.719 -31.031 1 78.75 353 ILE A O 1
ATOM 2834 N N . LYS A 1 354 ? -7.961 12.555 -32.594 1 63.25 354 LYS A N 1
ATOM 2835 C CA . LYS A 1 354 ? -8.688 12.07 -33.75 1 63.25 354 LYS A CA 1
ATOM 2836 C C . LYS A 1 354 ? -8.797 10.555 -33.75 1 63.25 354 LYS A C 1
ATOM 2838 O O . LYS A 1 354 ? -7.906 9.859 -33.25 1 63.25 354 LYS A O 1
ATOM 2843 N N . SER A 1 355 ? -10.031 10.141 -33.969 1 57.62 355 SER A N 1
ATOM 2844 C CA . SER A 1 355 ? -10.477 8.75 -33.938 1 57.62 355 SER A CA 1
ATOM 2845 C C . SER A 1 355 ? -9.453 7.84 -34.625 1 57.62 355 SER A C 1
ATOM 2847 O O . SER A 1 355 ? -8.938 8.164 -35.688 1 57.62 355 SER A O 1
ATOM 2849 N N . VAL A 1 356 ? -8.695 7.121 -33.844 1 53.78 356 VAL A N 1
ATOM 2850 C CA . VAL A 1 356 ? -7.77 6.094 -34.312 1 53.78 356 VAL A CA 1
ATOM 2851 C C . VAL A 1 356 ? -8.547 4.98 -35 1 53.78 356 VAL A C 1
ATOM 2853 O O . VAL A 1 356 ? -9.641 4.605 -34.562 1 53.78 356 VAL A O 1
ATOM 2856 N N . THR A 1 357 ? -8.297 4.711 -36.188 1 51.44 357 THR A N 1
ATOM 2857 C CA . THR A 1 357 ? -8.82 3.529 -36.875 1 51.44 357 THR A CA 1
ATOM 2858 C C . THR A 1 357 ? -8.805 2.322 -35.938 1 51.44 357 THR A C 1
ATOM 2860 O O . THR A 1 357 ? -7.977 2.246 -35.031 1 51.44 357 THR A O 1
ATOM 2863 N N . ASN A 1 358 ? -9.953 1.468 -35.969 1 51.16 358 ASN A N 1
ATOM 2864 C CA . ASN A 1 358 ? -10.5 0.313 -35.25 1 51.16 358 ASN A CA 1
ATOM 2865 C C . ASN A 1 358 ? -9.422 -0.716 -34.938 1 51.16 358 ASN A C 1
ATOM 2867 O O . ASN A 1 358 ? -9.719 -1.818 -34.469 1 51.16 358 ASN A O 1
ATOM 2871 N N . LYS A 1 359 ? -8.305 -0.787 -35.594 1 51.5 359 LYS A N 1
ATOM 2872 C CA . LYS A 1 359 ? -7.484 -1.977 -35.375 1 51.5 359 LYS A CA 1
ATOM 2873 C C . LYS A 1 359 ? -6.898 -1.981 -33.969 1 51.5 359 LYS A C 1
ATOM 2875 O O . LYS A 1 359 ? -6.395 -0.959 -33.5 1 51.5 359 LYS A O 1
ATOM 2880 N N . LYS A 1 360 ? -7.328 -3.021 -33.281 1 57.34 360 LYS A N 1
ATOM 2881 C CA . LYS A 1 360 ? -6.797 -3.32 -31.953 1 57.34 360 LYS A CA 1
ATOM 2882 C C . LYS A 1 360 ? -5.277 -3.168 -31.922 1 57.34 360 LYS A C 1
ATOM 2884 O O . LYS A 1 360 ? -4.555 -3.99 -32.5 1 57.34 360 LYS A O 1
ATOM 2889 N N . LYS A 1 361 ? -4.629 -1.971 -31.438 1 64.44 361 LYS A N 1
ATOM 2890 C CA . LYS A 1 361 ? -3.186 -1.773 -31.469 1 64.44 361 LYS A CA 1
ATOM 2891 C C . LYS A 1 361 ? -2.512 -2.357 -30.234 1 64.44 361 LYS A C 1
ATOM 2893 O O . LYS A 1 361 ? -3.117 -2.416 -29.156 1 64.44 361 LYS A O 1
ATOM 2898 N N . ILE A 1 362 ? -1.53 -3.084 -30.516 1 75.31 362 ILE A N 1
ATOM 2899 C CA . ILE A 1 362 ? -0.71 -3.756 -29.516 1 75.31 362 ILE A CA 1
ATOM 2900 C C . ILE A 1 362 ? 0.127 -2.729 -28.75 1 75.31 362 ILE A C 1
ATOM 2902 O O . ILE A 1 362 ? 0.739 -1.848 -29.359 1 75.31 362 ILE A O 1
ATOM 2906 N N . CYS A 1 363 ? -0.129 -2.707 -27.469 1 81.19 363 CYS A N 1
ATOM 2907 C CA . CYS A 1 363 ? 0.644 -1.824 -26.594 1 81.19 363 CYS A CA 1
ATOM 2908 C C . CYS A 1 363 ? 2.105 -2.254 -26.547 1 81.19 363 CYS A C 1
ATOM 2910 O O . CYS A 1 363 ? 2.402 -3.439 -26.391 1 81.19 363 CYS A O 1
ATOM 2912 N N . LYS A 1 364 ? 2.887 -1.331 -26.906 1 75.25 364 LYS A N 1
ATOM 2913 C CA . LYS A 1 364 ? 4.309 -1.615 -26.719 1 75.25 364 LYS A CA 1
ATOM 2914 C C . LYS A 1 364 ? 4.645 -1.823 -25.25 1 75.25 364 LYS A C 1
ATOM 2916 O O . LYS A 1 364 ? 4.402 -0.943 -24.422 1 75.25 364 LYS A O 1
ATOM 2921 N N . LYS A 1 365 ? 5.07 -3.105 -24.969 1 69.44 365 LYS A N 1
ATOM 2922 C CA . LYS A 1 365 ? 5.391 -3.426 -23.594 1 69.44 365 LYS A CA 1
ATOM 2923 C C . LYS A 1 365 ? 6.75 -2.854 -23.188 1 69.44 365 LYS A C 1
ATOM 2925 O O . LYS A 1 365 ? 7.652 -2.744 -24.031 1 69.44 365 LYS A O 1
ATOM 2930 N N . HIS A 1 366 ? 6.84 -2.525 -21.875 1 68.88 366 HIS A N 1
ATOM 2931 C CA . HIS A 1 366 ? 8.07 -1.873 -21.422 1 68.88 366 HIS A CA 1
ATOM 2932 C C . HIS A 1 366 ? 8.93 -2.824 -20.594 1 68.88 366 HIS A C 1
ATOM 2934 O O . HIS A 1 366 ? 10.156 -2.77 -20.656 1 68.88 366 HIS A O 1
ATOM 2940 N N . CYS A 1 367 ? 8.398 -3.77 -19.875 1 72.12 367 CYS A N 1
ATOM 2941 C CA . CYS A 1 367 ? 9.211 -4.535 -18.938 1 72.12 367 CYS A CA 1
ATOM 2942 C C . CYS A 1 367 ? 9.375 -5.977 -19.406 1 72.12 367 CYS A C 1
ATOM 2944 O O . CYS A 1 367 ? 10.469 -6.543 -19.312 1 72.12 367 CYS A O 1
ATOM 2946 N N . PHE A 1 368 ? 8.266 -6.625 -19.859 1 75.75 368 PHE A N 1
ATOM 2947 C CA . PHE A 1 368 ? 8.289 -8.008 -20.328 1 75.75 368 PHE A CA 1
ATOM 2948 C C . PHE A 1 368 ? 7.957 -8.094 -21.812 1 75.75 368 PHE A C 1
ATOM 2950 O O . PHE A 1 368 ? 6.789 -8.18 -22.188 1 75.75 368 PHE A O 1
ATOM 2957 N N . VAL A 1 369 ? 8.984 -8.07 -22.609 1 70 369 VAL A N 1
ATOM 2958 C CA . VAL A 1 369 ? 8.781 -7.934 -24.047 1 70 369 VAL A CA 1
ATOM 2959 C C . VAL A 1 369 ? 8.344 -9.273 -24.625 1 70 369 VAL A C 1
ATOM 2961 O O . VAL A 1 369 ? 7.559 -9.312 -25.578 1 70 369 VAL A O 1
ATOM 2964 N N . ASN A 1 370 ? 8.648 -10.32 -24.031 1 72.69 370 ASN A N 1
ATOM 2965 C CA . ASN A 1 370 ? 8.367 -11.617 -24.641 1 72.69 370 ASN A CA 1
ATOM 2966 C C . ASN A 1 370 ? 7.199 -12.32 -23.953 1 72.69 370 ASN A C 1
ATOM 2968 O O . ASN A 1 370 ? 6.984 -13.516 -24.156 1 72.69 370 ASN A O 1
ATOM 2972 N N . SER A 1 371 ? 6.406 -11.562 -23.297 1 78.38 371 SER A N 1
ATOM 2973 C CA . SER A 1 371 ? 5.289 -12.188 -22.594 1 78.38 371 SER A CA 1
ATOM 2974 C C . SER A 1 371 ? 3.973 -11.953 -23.328 1 78.38 371 SER A C 1
ATOM 2976 O O . SER A 1 371 ? 3.746 -10.867 -23.875 1 78.38 371 SER A O 1
ATOM 2978 N N . GLN A 1 372 ? 3.15 -12.961 -23.391 1 83.12 372 GLN A N 1
ATOM 2979 C CA . GLN A 1 372 ? 1.82 -12.812 -23.969 1 83.12 372 GLN A CA 1
ATOM 2980 C C . GLN A 1 372 ? 0.846 -12.211 -22.953 1 83.12 372 GLN A C 1
ATOM 2982 O O . GLN A 1 372 ? -0.245 -11.773 -23.328 1 83.12 372 GLN A O 1
ATOM 2987 N N . TYR A 1 373 ? 1.204 -12.273 -21.766 1 89.75 373 TYR A N 1
ATOM 2988 C CA . TYR A 1 373 ? 0.438 -11.688 -20.672 1 89.75 373 TYR A CA 1
ATOM 2989 C C . TYR A 1 373 ? 0.773 -10.211 -20.5 1 89.75 373 TYR A C 1
ATOM 2991 O O . TYR A 1 373 ? 1.893 -9.859 -20.109 1 89.75 373 TYR A O 1
ATOM 2999 N N . THR A 1 374 ? -0.274 -9.328 -20.844 1 91.19 374 THR A N 1
ATOM 3000 C CA . THR A 1 374 ? -0.072 -7.887 -20.75 1 91.19 374 THR A CA 1
ATOM 3001 C C . THR A 1 374 ? -0.965 -7.289 -19.656 1 91.19 374 THR A C 1
ATOM 3003 O O . THR A 1 374 ? -2.154 -7.605 -19.578 1 91.19 374 THR A O 1
ATOM 3006 N N . THR A 1 375 ? -0.392 -6.547 -18.812 1 93.62 375 THR A N 1
ATOM 3007 C CA . THR A 1 375 ? -1.084 -5.777 -17.781 1 93.62 375 THR A CA 1
ATOM 3008 C C . THR A 1 375 ? -0.276 -4.543 -17.406 1 93.62 375 THR A C 1
ATOM 3010 O O . THR A 1 375 ? 0.576 -4.086 -18.172 1 93.62 375 THR A O 1
ATOM 3013 N N . ARG A 1 376 ? -0.68 -3.926 -16.281 1 93.06 376 ARG A N 1
ATOM 3014 C CA . ARG A 1 376 ? 0.081 -2.748 -15.883 1 93.06 376 ARG A CA 1
ATOM 3015 C C . ARG A 1 376 ? 0.033 -2.561 -14.367 1 93.06 376 ARG A C 1
ATOM 3017 O O . ARG A 1 376 ? -0.875 -3.064 -13.703 1 93.06 376 ARG A O 1
ATOM 3024 N N . THR A 1 377 ? 1.104 -1.993 -13.82 1 92.62 377 THR A N 1
ATOM 3025 C CA . THR A 1 377 ? 1.041 -1.339 -12.523 1 92.62 377 THR A CA 1
ATOM 3026 C C . THR A 1 377 ? 0.579 0.108 -12.664 1 92.62 377 THR A C 1
ATOM 3028 O O . THR A 1 377 ? 0.1 0.51 -13.727 1 92.62 377 THR A O 1
ATOM 3031 N N . LEU A 1 378 ? 0.646 0.82 -11.641 1 88.94 378 LEU A N 1
ATOM 3032 C CA . LEU A 1 378 ? 0.257 2.221 -11.75 1 88.94 378 LEU A CA 1
ATOM 3033 C C . LEU A 1 378 ? 1.297 3.016 -12.531 1 88.94 378 LEU A C 1
ATOM 3035 O O . LEU A 1 378 ? 0.986 4.066 -13.094 1 88.94 378 LEU A O 1
ATOM 3039 N N . SER A 1 379 ? 2.479 2.395 -12.672 1 84.19 379 SER A N 1
ATOM 3040 C CA . SER A 1 379 ? 3.562 3.178 -13.25 1 84.19 379 SER A CA 1
ATOM 3041 C C . SER A 1 379 ? 4.094 2.525 -14.523 1 84.19 379 SER A C 1
ATOM 3043 O O . SER A 1 379 ? 4.711 3.191 -15.359 1 84.19 379 SER A O 1
ATOM 3045 N N . HIS A 1 380 ? 3.771 1.187 -14.688 1 87.56 380 HIS A N 1
ATOM 3046 C CA . HIS A 1 380 ? 4.445 0.475 -15.766 1 87.56 380 HIS A CA 1
ATOM 3047 C C . HIS A 1 380 ? 3.49 -0.48 -16.484 1 87.56 380 HIS A C 1
ATOM 3049 O O . HIS A 1 380 ? 2.65 -1.114 -15.836 1 87.56 380 HIS A O 1
ATOM 3055 N N . ILE A 1 381 ? 3.75 -0.553 -17.766 1 88.94 381 ILE A N 1
ATOM 3056 C CA . ILE A 1 381 ? 3.098 -1.607 -18.531 1 88.94 381 ILE A CA 1
ATOM 3057 C C . ILE A 1 381 ? 3.969 -2.861 -18.531 1 88.94 381 ILE A C 1
ATOM 3059 O O . ILE A 1 381 ? 5.18 -2.783 -18.734 1 88.94 381 ILE A O 1
ATOM 3063 N N . LEU A 1 382 ? 3.336 -4.008 -18.312 1 88 382 LEU A N 1
ATOM 3064 C CA . LEU A 1 382 ? 4.051 -5.277 -18.219 1 88 382 LEU A CA 1
ATOM 3065 C C . LEU A 1 382 ? 3.441 -6.312 -19.156 1 88 382 LEU A C 1
ATOM 3067 O O . LEU A 1 382 ? 2.217 -6.438 -19.234 1 88 382 LEU A O 1
ATOM 3071 N N . MET B 1 1 ? -7.328 -23.688 -9.594 1 87.12 1 MET B N 1
ATOM 3072 C CA . MET B 1 1 ? -6.293 -24.516 -8.977 1 87.12 1 MET B CA 1
ATOM 3073 C C . MET B 1 1 ? -6.066 -25.797 -9.773 1 87.12 1 MET B C 1
ATOM 3075 O O . MET B 1 1 ? -4.934 -26.266 -9.906 1 87.12 1 MET B O 1
ATOM 3079 N N . ASN B 1 2 ? -7.133 -26.219 -10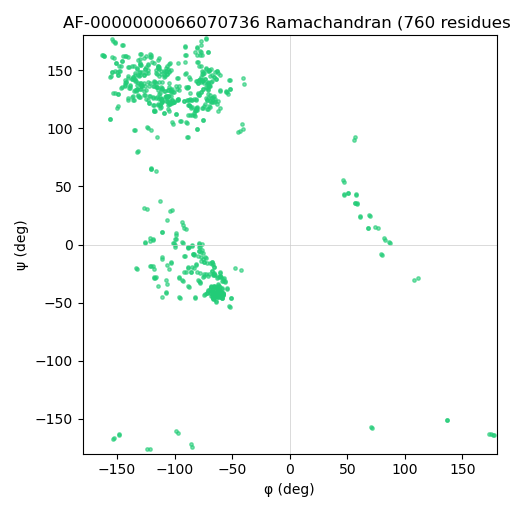.391 1 83.75 2 ASN B N 1
ATOM 3080 C CA . ASN B 1 2 ? -7 -27.391 -11.258 1 83.75 2 ASN B CA 1
ATOM 3081 C C . ASN B 1 2 ? -6.07 -27.109 -12.43 1 83.75 2 ASN B C 1
ATOM 3083 O O . ASN B 1 2 ? -5.215 -27.938 -12.758 1 83.75 2 ASN B O 1
ATOM 3087 N N . ASN B 1 3 ? -6.277 -26 -12.984 1 87.69 3 ASN B N 1
ATOM 3088 C CA . ASN B 1 3 ? -5.426 -25.609 -14.102 1 87.69 3 ASN B CA 1
ATOM 3089 C C . ASN B 1 3 ? -3.965 -25.484 -13.68 1 87.69 3 ASN B C 1
ATOM 3091 O O . ASN B 1 3 ? -3.062 -25.922 -14.398 1 87.69 3 ASN B O 1
ATOM 3095 N N . PHE B 1 4 ? -3.754 -24.953 -12.625 1 92.56 4 PHE B N 1
ATOM 3096 C CA . PHE B 1 4 ? -2.4 -24.766 -12.117 1 92.56 4 PHE B CA 1
ATOM 3097 C C . PHE B 1 4 ? -1.722 -26.109 -11.875 1 92.56 4 PHE B C 1
ATOM 3099 O O . PHE B 1 4 ? -0.584 -26.312 -12.305 1 92.56 4 PHE B O 1
ATOM 3106 N N . VAL B 1 5 ? -2.434 -27 -11.281 1 91.69 5 VAL B N 1
ATOM 3107 C CA . VAL B 1 5 ? -1.897 -28.312 -10.977 1 91.69 5 VAL B CA 1
ATOM 3108 C C . VAL B 1 5 ? -1.574 -29.062 -12.273 1 91.69 5 VAL B C 1
ATOM 3110 O O . VAL B 1 5 ? -0.521 -29.688 -12.383 1 91.69 5 VAL B O 1
ATOM 3113 N N . LYS B 1 6 ? -2.467 -28.922 -13.156 1 90 6 LYS B N 1
ATOM 3114 C CA . LYS B 1 6 ? -2.248 -29.562 -14.453 1 90 6 LYS B CA 1
ATOM 3115 C C . LYS B 1 6 ? -0.981 -29.047 -15.125 1 90 6 LYS B C 1
ATOM 3117 O O . LYS B 1 6 ? -0.189 -29.812 -15.664 1 90 6 LYS B O 1
ATOM 3122 N N . GLN B 1 7 ? -0.769 -27.797 -15.039 1 90.81 7 GLN B N 1
ATOM 3123 C CA . GLN B 1 7 ? 0.373 -27.172 -15.695 1 90.81 7 GLN B CA 1
ATOM 3124 C C . GLN B 1 7 ? 1.678 -27.531 -14.992 1 90.81 7 GLN B C 1
ATOM 3126 O O . GLN B 1 7 ? 2.678 -27.844 -15.641 1 90.81 7 GLN B O 1
ATOM 3131 N N . VAL B 1 8 ? 1.639 -27.516 -13.734 1 92.94 8 VAL B N 1
ATOM 3132 C CA . VAL B 1 8 ? 2.863 -27.766 -12.977 1 92.94 8 VAL B CA 1
ATOM 3133 C C . VAL B 1 8 ? 3.271 -29.234 -13.109 1 92.94 8 VAL B C 1
ATOM 3135 O O . VAL B 1 8 ? 4.461 -29.547 -13.07 1 92.94 8 VAL B O 1
ATOM 3138 N N . ALA B 1 9 ? 2.303 -30.094 -13.367 1 92.31 9 ALA B N 1
ATOM 3139 C CA . ALA B 1 9 ? 2.561 -31.516 -13.43 1 92.31 9 ALA B CA 1
ATOM 3140 C C . ALA B 1 9 ? 2.695 -32 -14.875 1 92.31 9 ALA B C 1
ATOM 3142 O O . ALA B 1 9 ? 2.854 -33.188 -15.133 1 92.31 9 ALA B O 1
ATOM 3143 N N . SER B 1 10 ? 2.66 -31.125 -15.805 1 90.75 10 SER B N 1
ATOM 3144 C CA . SER B 1 10 ? 2.527 -31.484 -17.203 1 90.75 10 SER B CA 1
ATOM 3145 C C . SER B 1 10 ? 3.76 -32.25 -17.703 1 90.75 10 SER B C 1
ATOM 3147 O O . SER B 1 10 ? 3.666 -33.062 -18.609 1 90.75 10 SER B O 1
ATOM 3149 N N . LYS B 1 11 ? 4.891 -32.062 -17.125 1 90.38 11 LYS B N 1
ATOM 3150 C CA . LYS B 1 11 ? 6.121 -32.625 -17.656 1 90.38 11 LYS B CA 1
ATOM 3151 C C . LYS B 1 11 ? 6.496 -33.906 -16.906 1 90.38 11 LYS B C 1
ATOM 3153 O O . LYS B 1 11 ? 7.5 -34.562 -17.234 1 90.38 11 LYS B O 1
ATOM 3158 N N . SER B 1 12 ? 5.762 -34.25 -15.977 1 89.94 12 SER B N 1
ATOM 3159 C CA . SER B 1 12 ? 6.074 -35.438 -15.172 1 89.94 12 SER B CA 1
ATOM 3160 C C . SER B 1 12 ? 5.281 -36.656 -15.641 1 89.94 12 SER B C 1
ATOM 3162 O O . SER B 1 12 ? 4.141 -36.531 -16.078 1 89.94 12 SER B O 1
ATOM 3164 N N . LEU B 1 13 ? 5.977 -37.781 -15.57 1 89.44 13 LEU B N 1
ATOM 3165 C CA . LEU B 1 13 ? 5.281 -39.031 -15.844 1 89.44 13 LEU B CA 1
ATOM 3166 C C . LEU B 1 13 ? 4.5 -39.5 -14.625 1 89.44 13 LEU B C 1
ATOM 3168 O O . LEU B 1 13 ? 5.094 -39.875 -13.609 1 89.44 13 LEU B O 1
ATOM 3172 N N . LYS B 1 14 ? 3.219 -39.594 -14.75 1 90.56 14 LYS B N 1
ATOM 3173 C CA . LYS B 1 14 ? 2.342 -39.938 -13.633 1 90.56 14 LYS B CA 1
ATOM 3174 C C . LYS B 1 14 ? 1.85 -41.375 -13.758 1 90.56 14 LYS B C 1
ATOM 3176 O O . LYS B 1 14 ? 1.732 -41.906 -14.867 1 90.56 14 LYS B O 1
ATOM 3181 N N . PRO B 1 15 ? 1.641 -41.906 -12.547 1 90.88 15 PRO B N 1
ATOM 3182 C CA . PRO B 1 15 ? 1.101 -43.25 -12.594 1 90.88 15 PRO B CA 1
ATOM 3183 C C . PRO B 1 15 ? -0.255 -43.344 -13.289 1 90.88 15 PRO B C 1
ATOM 3185 O O . PRO B 1 15 ? -1.088 -42.438 -13.125 1 90.88 15 PRO B O 1
ATOM 3188 N N . THR B 1 16 ? -0.517 -44.438 -13.992 1 90.31 16 THR B N 1
ATOM 3189 C CA . THR B 1 16 ? -1.736 -44.531 -14.789 1 90.31 16 THR B CA 1
ATOM 3190 C C . THR B 1 16 ? -2.609 -45.688 -14.289 1 90.31 16 THR B C 1
ATOM 3192 O O . THR B 1 16 ? -3.598 -46.062 -14.938 1 90.31 16 THR B O 1
ATOM 3195 N N . LYS B 1 17 ? -2.172 -46.281 -13.25 1 90.75 17 LYS B N 1
ATOM 3196 C CA . LYS B 1 17 ? -2.994 -47.344 -12.703 1 90.75 17 LYS B CA 1
ATOM 3197 C C . LYS B 1 17 ? -4.43 -46.906 -12.477 1 90.75 17 LYS B C 1
ATOM 3199 O O . LYS B 1 17 ? -4.66 -45.812 -11.906 1 90.75 17 LYS B O 1
ATOM 3204 N N . LYS B 1 18 ? -5.371 -47.688 -12.867 1 92.56 18 LYS B N 1
ATOM 3205 C CA . LYS B 1 18 ? -6.781 -47.375 -12.68 1 92.56 18 LYS B CA 1
ATOM 3206 C C . LYS B 1 18 ? -7.234 -47.688 -11.25 1 92.56 18 LYS B C 1
ATOM 3208 O O . LYS B 1 18 ? -7.008 -48.781 -10.75 1 92.56 18 LYS B O 1
ATOM 3213 N N . LEU B 1 19 ? -7.875 -46.688 -10.68 1 91.69 19 LEU B N 1
ATOM 3214 C CA . LEU B 1 19 ? -8.359 -46.844 -9.312 1 91.69 19 LEU B CA 1
ATOM 3215 C C . LEU B 1 19 ? -9.867 -47.031 -9.289 1 91.69 19 LEU B C 1
ATOM 3217 O O . LEU B 1 19 ? -10.578 -46.594 -10.188 1 91.69 19 LEU B O 1
ATOM 3221 N N . SER B 1 20 ? -10.273 -47.75 -8.25 1 91.06 20 SER B N 1
ATOM 3222 C CA . SER B 1 20 ? -11.703 -47.969 -8.016 1 91.06 20 SER B CA 1
ATOM 3223 C C . SER B 1 20 ? -12.203 -47.094 -6.852 1 91.06 20 SER B C 1
ATOM 3225 O O . SER B 1 20 ? -11.625 -47.125 -5.758 1 91.06 20 SER B O 1
ATOM 3227 N N . PRO B 1 21 ? -13.273 -46.344 -7.105 1 90.69 21 PRO B N 1
ATOM 3228 C CA . PRO B 1 21 ? -13.766 -45.469 -6.059 1 90.69 21 PRO B CA 1
ATOM 3229 C C . PRO B 1 21 ? -14.398 -46.188 -4.887 1 90.69 21 PRO B C 1
ATOM 3231 O O . PRO B 1 21 ? -14.961 -47.281 -5.07 1 90.69 21 PRO B O 1
ATOM 3234 N N . LEU B 1 22 ? -14.258 -45.531 -3.766 1 90.5 22 LEU B N 1
ATOM 3235 C CA . LEU B 1 22 ? -15 -45.969 -2.592 1 90.5 22 LEU B CA 1
ATOM 3236 C C . LEU B 1 22 ? -16.438 -45.469 -2.637 1 90.5 22 LEU B C 1
ATOM 3238 O O . LEU B 1 22 ? -16.781 -44.594 -3.441 1 90.5 22 LEU B O 1
ATOM 3242 N N . ASP B 1 23 ? -17.188 -45.969 -1.781 1 84.38 23 ASP B N 1
ATOM 3243 C CA . ASP B 1 23 ? -18.578 -45.5 -1.686 1 84.38 23 ASP B CA 1
ATOM 3244 C C . ASP B 1 23 ? -18.672 -44.125 -1.033 1 84.38 23 ASP B C 1
ATOM 3246 O O . ASP B 1 23 ? -19.562 -43.344 -1.336 1 84.38 23 ASP B O 1
ATOM 3250 N N . GLU B 1 24 ? -17.781 -43.875 -0.284 1 85.75 24 GLU B N 1
ATOM 3251 C CA . GLU B 1 24 ? -17.766 -42.594 0.424 1 85.75 24 GLU B CA 1
ATOM 3252 C C . GLU B 1 24 ? -17.375 -41.469 -0.506 1 85.75 24 GLU B C 1
AT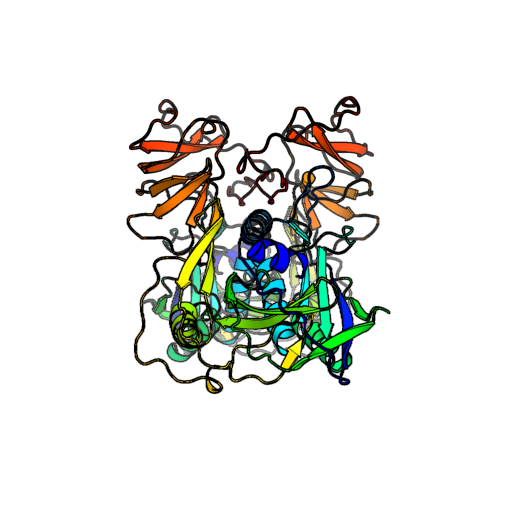OM 3254 O O . GLU B 1 24 ? -16.375 -41.531 -1.205 1 85.75 24 GLU B O 1
ATOM 3259 N N . VAL B 1 25 ? -18.344 -40.5 -0.648 1 85.56 25 VAL B N 1
ATOM 3260 C CA . VAL B 1 25 ? -18.094 -39.281 -1.443 1 85.56 25 VAL B CA 1
ATOM 3261 C C . VAL B 1 25 ? -18.016 -38.062 -0.53 1 85.56 25 VAL B C 1
ATOM 3263 O O . VAL B 1 25 ? -18.719 -38 0.477 1 85.56 25 VAL B O 1
ATOM 3266 N N . ILE B 1 26 ? -17.078 -37.188 -0.853 1 86.88 26 ILE B N 1
ATOM 3267 C CA . ILE B 1 26 ? -16.984 -35.938 -0.121 1 86.88 26 ILE B CA 1
ATOM 3268 C C . ILE B 1 26 ? -17.812 -34.875 -0.83 1 86.88 26 ILE B C 1
ATOM 3270 O O . ILE B 1 26 ? -17.641 -34.625 -2.029 1 86.88 26 ILE B O 1
ATOM 3274 N N . SER B 1 27 ? -18.734 -34.312 -0.082 1 88.62 27 SER B N 1
ATOM 3275 C CA . SER B 1 27 ? -19.547 -33.219 -0.633 1 88.62 27 SER B CA 1
ATOM 3276 C C . SER B 1 27 ? -19 -31.859 -0.223 1 88.62 27 SER B C 1
ATOM 3278 O O . SER B 1 27 ? -18.812 -31.594 0.965 1 88.62 27 SER B O 1
ATOM 3280 N N . LEU B 1 28 ? -18.75 -31.078 -1.233 1 90.94 28 LEU B N 1
ATOM 3281 C CA . LEU B 1 28 ? -18.234 -29.734 -0.991 1 90.94 28 LEU B CA 1
ATOM 3282 C C . LEU B 1 28 ? -19.125 -28.688 -1.652 1 90.94 28 LEU B C 1
ATOM 3284 O O . LEU B 1 28 ? -19.75 -28.953 -2.686 1 90.94 28 LEU B O 1
ATOM 3288 N N . ASN B 1 29 ? -19.172 -27.5 -0.964 1 92.94 29 ASN B N 1
ATOM 3289 C CA . ASN B 1 29 ? -19.891 -26.359 -1.511 1 92.94 29 ASN B CA 1
ATOM 3290 C C . ASN B 1 29 ? -18.938 -25.266 -1.983 1 92.94 29 ASN B C 1
ATOM 3292 O O . ASN B 1 29 ? -17.812 -25.156 -1.481 1 92.94 29 ASN B O 1
ATOM 3296 N N . GLU B 1 30 ? -19.406 -24.609 -2.992 1 93.56 30 GLU B N 1
ATOM 3297 C CA . GLU B 1 30 ? -18.625 -23.469 -3.482 1 93.56 30 GLU B CA 1
ATOM 3298 C C . GLU B 1 30 ? -19.125 -22.156 -2.91 1 93.56 30 GLU B C 1
ATOM 3300 O O . GLU B 1 30 ? -20.344 -21.938 -2.811 1 93.56 30 GLU B O 1
ATOM 3305 N N . CYS B 1 31 ? -18.219 -21.344 -2.506 1 96.06 31 CYS B N 1
ATOM 3306 C CA . CYS B 1 31 ? -18.516 -20 -2.004 1 96.06 31 CYS B CA 1
ATOM 3307 C C . CYS B 1 31 ? -17.656 -18.953 -2.713 1 96.06 31 CYS B C 1
ATOM 3309 O O . CYS B 1 31 ? -16.469 -19.172 -2.963 1 96.06 31 CYS B O 1
ATOM 3311 N N . ILE B 1 32 ? -18.328 -17.844 -3.061 1 97.25 32 ILE B N 1
ATOM 3312 C CA . ILE B 1 32 ? -17.641 -16.734 -3.695 1 97.25 32 ILE B CA 1
ATOM 3313 C C . ILE B 1 32 ? -17.609 -15.539 -2.74 1 97.25 32 ILE B C 1
ATOM 3315 O O . ILE B 1 32 ? -18.641 -15.086 -2.258 1 97.25 32 ILE B O 1
ATOM 3319 N N . ILE B 1 33 ? -16.422 -15.07 -2.42 1 98.31 33 ILE B N 1
ATOM 3320 C CA . ILE B 1 33 ? -16.203 -13.859 -1.647 1 98.31 33 ILE B CA 1
ATOM 3321 C C . ILE B 1 33 ? -15.766 -12.727 -2.578 1 98.31 33 ILE B C 1
ATOM 3323 O O . ILE B 1 33 ? -14.766 -12.859 -3.295 1 98.31 33 ILE B O 1
ATOM 3327 N N . SER B 1 34 ? -16.469 -11.633 -2.635 1 98.56 34 SER B N 1
ATOM 3328 C CA . SER B 1 34 ? -16.125 -10.523 -3.523 1 98.56 34 SER B CA 1
ATOM 3329 C C . SER B 1 34 ? -16.266 -9.188 -2.807 1 98.56 34 SER B C 1
ATOM 3331 O O . SER B 1 34 ? -17.125 -9.023 -1.938 1 98.56 34 SER B O 1
ATOM 3333 N N . PHE B 1 35 ? -15.367 -8.219 -3.068 1 98.62 35 PHE B N 1
ATOM 3334 C CA . PHE B 1 35 ? -15.445 -6.898 -2.467 1 98.62 35 PHE B CA 1
ATOM 3335 C C . PHE B 1 35 ? -14.625 -5.891 -3.258 1 98.62 35 PHE B C 1
ATOM 3337 O O . PHE B 1 35 ? -13.812 -6.27 -4.109 1 98.62 35 PHE B O 1
ATOM 3344 N N . ASN B 1 36 ? -14.906 -4.621 -3.031 1 97.69 36 ASN B N 1
ATOM 3345 C CA . ASN B 1 36 ? -14.133 -3.506 -3.566 1 97.69 36 ASN B CA 1
ATOM 3346 C C . ASN B 1 36 ? -13.258 -2.869 -2.494 1 97.69 36 ASN B C 1
ATOM 3348 O O . ASN B 1 36 ? -13.68 -2.723 -1.345 1 97.69 36 ASN B O 1
ATOM 3352 N N . LEU B 1 37 ? -12.031 -2.615 -2.885 1 96.81 37 LEU B N 1
ATOM 3353 C CA . LEU B 1 37 ? -11.125 -1.891 -1.998 1 96.81 37 LEU B CA 1
ATOM 3354 C C . LEU B 1 37 ? -11.445 -0.4 -1.992 1 96.81 37 LEU B C 1
ATOM 3356 O O . LEU B 1 37 ? -11.742 0.179 -3.039 1 96.81 37 LEU B O 1
ATOM 3360 N N . ASP B 1 38 ? -11.367 0.18 -0.83 1 91.62 38 ASP B N 1
ATOM 3361 C CA . ASP B 1 38 ? -11.672 1.6 -0.679 1 91.62 38 ASP B CA 1
ATOM 3362 C C . ASP B 1 38 ? -10.586 2.465 -1.321 1 91.62 38 ASP B C 1
ATOM 3364 O O . ASP B 1 38 ? -9.398 2.148 -1.234 1 91.62 38 ASP B O 1
ATOM 3368 N N . ASN B 1 39 ? -11.023 3.473 -2.096 1 91.44 39 ASN B N 1
ATOM 3369 C CA . ASN B 1 39 ? -10.133 4.457 -2.705 1 91.44 39 ASN B CA 1
ATOM 3370 C C . ASN B 1 39 ? -9.133 3.797 -3.652 1 91.44 39 ASN B C 1
ATOM 3372 O O . ASN B 1 39 ? -7.973 4.207 -3.723 1 91.44 39 ASN B O 1
ATOM 3376 N N . PHE B 1 40 ? -9.477 2.635 -4.16 1 95.81 40 PHE B N 1
ATOM 3377 C CA . PHE B 1 40 ? -8.664 1.955 -5.164 1 95.81 40 PHE B CA 1
ATOM 3378 C C . PHE B 1 40 ? -9.156 2.289 -6.57 1 95.81 40 PHE B C 1
ATOM 3380 O O . PHE B 1 40 ? -10.234 1.862 -6.977 1 95.81 40 PHE B O 1
ATOM 3387 N N . TYR B 1 41 ? -8.43 3.084 -7.254 1 95.19 41 TYR B N 1
ATOM 3388 C CA . TYR B 1 41 ? -8.742 3.463 -8.625 1 95.19 41 TYR B CA 1
ATOM 3389 C C . TYR B 1 41 ? -7.754 2.836 -9.609 1 95.19 41 TYR B C 1
ATOM 3391 O O . TYR B 1 41 ? -6.559 3.137 -9.57 1 95.19 41 TYR B O 1
ATOM 3399 N N . TYR B 1 42 ? -8.227 2 -10.352 1 96.81 42 TYR B N 1
ATOM 3400 C CA . TYR B 1 42 ? -7.422 1.249 -11.312 1 96.81 42 TYR B CA 1
ATOM 3401 C C . TYR B 1 42 ? -8.266 0.824 -12.516 1 96.81 42 TYR B C 1
ATOM 3403 O O . TYR B 1 42 ? -9.391 0.353 -12.352 1 96.81 42 TYR B O 1
ATOM 3411 N N . CYS B 1 43 ? -7.734 1.093 -13.672 1 95.56 43 CYS B N 1
ATOM 3412 C CA . CYS B 1 43 ? -8.398 0.705 -14.906 1 95.56 43 CYS B CA 1
ATOM 3413 C C . CYS B 1 43 ? -7.395 0.214 -15.938 1 95.56 43 CYS B C 1
ATOM 3415 O O . CYS B 1 43 ? -6.406 0.895 -16.219 1 95.56 43 CYS B O 1
ATOM 3417 N N . ASN B 1 44 ? -7.574 -0.945 -16.469 1 93.31 44 ASN B N 1
ATOM 3418 C CA . ASN B 1 44 ? -6.719 -1.453 -17.531 1 93.31 44 ASN B CA 1
ATOM 3419 C C . ASN B 1 44 ? -7.535 -1.893 -18.75 1 93.31 44 ASN B C 1
ATOM 3421 O O . ASN B 1 44 ? -7.152 -2.828 -19.453 1 93.31 44 ASN B O 1
ATOM 3425 N N . ASP B 1 45 ? -8.57 -1.253 -18.922 1 90.88 45 ASP B N 1
ATOM 3426 C CA . ASP B 1 45 ? -9.461 -1.524 -20.047 1 90.88 45 ASP B CA 1
ATOM 3427 C C . ASP B 1 45 ? -8.711 -1.433 -21.375 1 90.88 45 ASP B C 1
ATOM 3429 O O . ASP B 1 45 ? -7.977 -0.474 -21.625 1 90.88 45 ASP B O 1
ATOM 3433 N N . GLY B 1 46 ? -8.969 -2.479 -22.156 1 88.19 46 GLY B N 1
ATOM 3434 C CA . GLY B 1 46 ? -8.383 -2.475 -23.484 1 88.19 46 GLY B CA 1
ATOM 3435 C C . GLY B 1 46 ? -6.926 -2.895 -23.5 1 88.19 46 GLY B C 1
ATOM 3436 O O . GLY B 1 46 ? -6.34 -3.08 -24.578 1 88.19 46 GLY B O 1
ATOM 3437 N N . LEU B 1 47 ? -6.363 -3.014 -22.359 1 91.88 47 LEU B N 1
ATOM 3438 C CA . LEU B 1 47 ? -4.941 -3.344 -22.281 1 91.88 47 LEU B CA 1
ATOM 3439 C C . LEU B 1 47 ? -4.742 -4.781 -21.812 1 91.88 47 LEU B C 1
ATOM 3441 O O . LEU B 1 47 ? -3.916 -5.508 -22.375 1 91.88 47 LEU B O 1
ATOM 3445 N N . PHE B 1 48 ? -5.527 -5.184 -20.844 1 90.75 48 PHE B N 1
ATOM 3446 C CA . PHE B 1 48 ? -5.309 -6.445 -20.141 1 90.75 48 PHE B CA 1
ATOM 3447 C C . PHE B 1 48 ? -5.516 -7.629 -21.078 1 90.75 48 PHE B C 1
ATOM 3449 O O . PHE B 1 48 ? -6.535 -7.707 -21.766 1 90.75 48 PHE B O 1
ATOM 3456 N N . THR B 1 49 ? -4.539 -8.469 -21.109 1 88 49 THR B N 1
ATOM 3457 C CA . THR B 1 49 ? -4.613 -9.703 -21.891 1 88 49 THR B CA 1
ATOM 3458 C C . THR B 1 49 ? -3.783 -10.805 -21.25 1 88 49 THR B C 1
ATOM 3460 O O . THR B 1 49 ? -2.572 -10.656 -21.078 1 88 49 THR B O 1
ATOM 3463 N N . LYS B 1 50 ? -4.465 -11.859 -20.859 1 89.94 50 LYS B N 1
ATOM 3464 C CA . LYS B 1 50 ? -3.834 -13.055 -20.312 1 89.94 50 LYS B CA 1
ATOM 3465 C C . LYS B 1 50 ? -4.375 -14.32 -20.969 1 89.94 50 LYS B C 1
ATOM 3467 O O . LYS B 1 50 ? -5.246 -14.992 -20.422 1 89.94 50 LYS B O 1
ATOM 3472 N N . PRO B 1 51 ? -3.814 -14.547 -22.141 1 79.81 51 PRO B N 1
ATOM 3473 C CA . PRO B 1 51 ? -4.41 -15.625 -22.938 1 79.81 51 PRO B CA 1
ATOM 3474 C C . PRO B 1 51 ? -4.164 -17.016 -22.328 1 79.81 51 PRO B C 1
ATOM 3476 O O . PRO B 1 51 ? -5.012 -17.906 -22.453 1 79.81 51 PRO B O 1
ATOM 3479 N N . ILE B 1 52 ? -2.984 -17.125 -21.812 1 78.75 52 ILE B N 1
ATOM 3480 C CA . ILE B 1 52 ? -2.59 -18.391 -21.203 1 78.75 52 ILE B CA 1
ATOM 3481 C C . ILE B 1 52 ? -2.414 -18.203 -19.688 1 78.75 52 ILE B C 1
ATOM 3483 O O . ILE B 1 52 ? -2.422 -17.078 -19.203 1 78.75 52 ILE B O 1
ATOM 3487 N N . ASN B 1 53 ? -2.695 -19.062 -18.828 1 87.44 53 ASN B N 1
ATOM 3488 C CA . ASN B 1 53 ? -2.465 -19.031 -17.391 1 87.44 53 ASN B CA 1
ATOM 3489 C C . ASN B 1 53 ? -1.499 -20.125 -16.953 1 87.44 53 ASN B C 1
ATOM 3491 O O . ASN B 1 53 ? -1.852 -20.984 -16.141 1 87.44 53 ASN B O 1
ATOM 3495 N N . THR B 1 54 ? -0.25 -19.844 -17.578 1 90.69 54 THR B N 1
ATOM 3496 C CA . THR B 1 54 ? 0.843 -20.75 -17.266 1 90.69 54 THR B CA 1
ATOM 3497 C C . THR B 1 54 ? 1.438 -20.438 -15.898 1 90.69 54 THR B C 1
ATOM 3499 O O . THR B 1 54 ? 1.124 -19.406 -15.297 1 90.69 54 THR B O 1
ATOM 3502 N N . PRO B 1 55 ? 2.242 -21.375 -15.414 1 92.12 55 PRO B N 1
ATOM 3503 C CA . PRO B 1 55 ? 2.922 -21.062 -14.148 1 92.12 55 PRO B CA 1
ATOM 3504 C C . PRO B 1 55 ? 3.734 -19.781 -14.219 1 92.12 55 PRO B C 1
ATOM 3506 O O . PRO B 1 55 ? 3.826 -19.047 -13.219 1 92.12 55 PRO B O 1
ATOM 3509 N N . GLU B 1 56 ? 4.262 -19.484 -15.391 1 91.19 56 GLU B N 1
ATOM 3510 C CA . GLU B 1 56 ? 5.008 -18.234 -15.562 1 91.19 56 GLU B CA 1
ATOM 3511 C C . GLU B 1 56 ? 4.09 -17.031 -15.469 1 91.19 56 GLU B C 1
ATOM 3513 O O . GLU B 1 56 ? 4.484 -15.977 -14.953 1 91.19 56 GLU B O 1
ATOM 3518 N N . ASP B 1 57 ? 2.898 -17.188 -15.992 1 92.69 57 ASP B N 1
ATOM 3519 C CA . ASP B 1 57 ? 1.909 -16.109 -15.867 1 92.69 57 ASP B CA 1
ATOM 3520 C C . ASP B 1 57 ? 1.526 -15.891 -14.406 1 92.69 57 ASP B C 1
ATOM 3522 O O . ASP B 1 57 ? 1.301 -14.75 -13.984 1 92.69 57 ASP B O 1
ATOM 3526 N N . VAL B 1 58 ? 1.458 -16.969 -13.648 1 95.06 58 VAL B N 1
ATOM 3527 C CA . VAL B 1 58 ? 1.156 -16.859 -12.219 1 95.06 58 VAL B CA 1
ATOM 3528 C C . VAL B 1 58 ? 2.279 -16.109 -11.508 1 95.06 58 VAL B C 1
ATOM 3530 O O . VAL B 1 58 ? 2.02 -15.211 -10.703 1 95.06 58 VAL B O 1
ATOM 3533 N N . LEU B 1 59 ? 3.477 -16.469 -11.852 1 93.69 59 LEU B N 1
ATOM 3534 C CA . LEU B 1 59 ? 4.625 -15.781 -11.273 1 93.69 59 LEU B CA 1
ATOM 3535 C C . LEU B 1 59 ? 4.594 -14.297 -11.609 1 93.69 59 LEU B C 1
ATOM 3537 O O . LEU B 1 59 ? 4.891 -13.453 -10.758 1 93.69 59 LEU B O 1
ATOM 3541 N N . LYS B 1 60 ? 4.281 -13.977 -12.812 1 92.19 60 LYS B N 1
ATOM 3542 C CA . LYS B 1 60 ? 4.164 -12.586 -13.234 1 92.19 60 LYS B CA 1
ATOM 3543 C C . LYS B 1 60 ? 3.047 -11.875 -12.469 1 92.19 60 LYS B C 1
ATOM 3545 O O . LYS B 1 60 ? 3.201 -10.719 -12.07 1 92.19 60 LYS B O 1
ATOM 3550 N N . SER B 1 61 ? 1.936 -12.57 -12.305 1 95.38 61 SER B N 1
ATOM 3551 C CA . SER B 1 61 ? 0.836 -12.016 -11.523 1 95.38 61 SER B CA 1
ATOM 3552 C C . SER B 1 61 ? 1.274 -11.711 -10.094 1 95.38 61 SER B C 1
ATOM 3554 O O . SER B 1 61 ? 0.926 -10.664 -9.539 1 95.38 61 SER B O 1
ATOM 3556 N N . LEU B 1 62 ? 2.047 -12.609 -9.547 1 96.25 62 LEU B N 1
ATOM 3557 C CA . LEU B 1 62 ? 2.557 -12.406 -8.195 1 96.25 62 LEU B CA 1
ATOM 3558 C C . LEU B 1 62 ? 3.518 -11.219 -8.148 1 96.25 62 LEU B C 1
ATOM 3560 O O . LEU B 1 62 ? 3.539 -10.469 -7.172 1 96.25 62 LEU B O 1
ATOM 3564 N N . LEU B 1 63 ? 4.246 -11.07 -9.195 1 94.69 63 LEU B N 1
ATOM 3565 C CA . LEU B 1 63 ? 5.125 -9.914 -9.328 1 94.69 63 LEU B CA 1
ATOM 3566 C C . LEU B 1 63 ? 4.32 -8.617 -9.367 1 94.69 63 LEU B C 1
ATOM 3568 O O . LEU B 1 63 ? 4.672 -7.645 -8.703 1 94.69 63 LEU B O 1
ATOM 3572 N N . ILE B 1 64 ? 3.254 -8.586 -10.117 1 95.38 64 ILE B N 1
ATOM 3573 C CA . ILE B 1 64 ? 2.377 -7.43 -10.234 1 95.38 64 ILE B CA 1
ATOM 3574 C C . ILE B 1 64 ? 1.771 -7.098 -8.875 1 95.38 64 ILE B C 1
ATOM 3576 O O . ILE B 1 64 ? 1.671 -5.926 -8.5 1 95.38 64 ILE B O 1
ATOM 3580 N N . MET B 1 65 ? 1.43 -8.094 -8.148 1 97 65 MET B N 1
ATOM 3581 C CA . MET B 1 65 ? 0.825 -7.922 -6.832 1 97 65 MET B CA 1
ATOM 3582 C C . MET B 1 65 ? 1.745 -7.133 -5.906 1 97 65 MET B C 1
ATOM 3584 O O . MET B 1 65 ? 1.275 -6.359 -5.07 1 97 65 MET B O 1
ATOM 3588 N N . GLU B 1 66 ? 3.029 -7.266 -6.086 1 96.06 66 GLU B N 1
ATOM 3589 C CA . GLU B 1 66 ? 4.016 -6.598 -5.242 1 96.06 66 GLU B CA 1
ATOM 3590 C C . GLU B 1 66 ? 3.947 -5.082 -5.41 1 96.06 66 GLU B C 1
ATOM 3592 O O . GLU B 1 66 ? 4.398 -4.336 -4.539 1 96.06 66 GLU B O 1
ATOM 3597 N N . SER B 1 67 ? 3.355 -4.621 -6.496 1 95.19 67 SER B N 1
ATOM 3598 C CA . SER B 1 67 ? 3.225 -3.189 -6.746 1 95.19 67 SER B CA 1
ATOM 3599 C C . SER B 1 67 ? 2.008 -2.611 -6.031 1 95.19 67 SER B C 1
ATOM 3601 O O . SER B 1 67 ? 1.816 -1.395 -6.004 1 95.19 67 SER B O 1
ATOM 3603 N N . PHE B 1 68 ? 1.191 -3.42 -5.473 1 96.38 68 PHE B N 1
ATOM 3604 C CA . PHE B 1 68 ? 0.005 -3.053 -4.711 1 96.38 68 PHE B CA 1
ATOM 3605 C C . PHE B 1 68 ? 0.092 -3.584 -3.285 1 96.38 68 PHE B C 1
ATOM 3607 O O . PHE B 1 68 ? -0.747 -4.383 -2.861 1 96.38 68 PHE B O 1
ATOM 3614 N N . ALA B 1 69 ? 1.061 -3.029 -2.574 1 95.12 69 ALA B N 1
ATOM 3615 C CA . ALA B 1 69 ? 1.481 -3.586 -1.292 1 95.12 69 ALA B CA 1
ATOM 3616 C C . ALA B 1 69 ? 0.333 -3.576 -0.287 1 95.12 69 ALA B C 1
ATOM 3618 O O . ALA B 1 69 ? 0.159 -4.531 0.475 1 95.12 69 ALA B O 1
ATOM 3619 N N . TYR B 1 70 ? -0.419 -2.49 -0.222 1 96.5 70 TYR B N 1
ATOM 3620 C CA . TYR B 1 70 ? -1.528 -2.4 0.721 1 96.5 70 TYR B CA 1
ATOM 3621 C C . TYR B 1 70 ? -2.607 -3.428 0.394 1 96.5 70 TYR B C 1
ATOM 3623 O O . TYR B 1 70 ? -3.072 -4.148 1.277 1 96.5 70 TYR B O 1
ATOM 3631 N N . GLU B 1 71 ? -3.004 -3.486 -0.863 1 97.5 71 GLU B N 1
ATOM 3632 C CA . GLU B 1 71 ? -4.008 -4.445 -1.31 1 97.5 71 GLU B CA 1
ATOM 3633 C C . GLU B 1 71 ? -3.539 -5.879 -1.089 1 97.5 71 GLU B C 1
ATOM 3635 O O . GLU B 1 71 ? -4.316 -6.734 -0.653 1 97.5 71 GLU B O 1
ATOM 3640 N N . LYS B 1 72 ? -2.297 -6.07 -1.361 1 97 72 LYS B N 1
ATOM 3641 C CA . LYS B 1 72 ? -1.707 -7.391 -1.147 1 97 72 LYS B CA 1
ATOM 3642 C C . LYS B 1 72 ? -1.835 -7.816 0.312 1 97 72 LYS B C 1
ATOM 3644 O O . LYS B 1 72 ? -2.193 -8.961 0.599 1 97 72 LYS B O 1
ATOM 3649 N N . MET B 1 73 ? -1.517 -6.926 1.199 1 96.06 73 MET B N 1
ATOM 3650 C CA . MET B 1 73 ? -1.595 -7.23 2.625 1 96.06 73 MET B CA 1
ATOM 3651 C C . MET B 1 73 ? -3.006 -7.66 3.014 1 96.06 73 MET B C 1
ATOM 3653 O O . MET B 1 73 ? -3.184 -8.641 3.738 1 96.06 73 MET B O 1
ATOM 3657 N N . ILE B 1 74 ? -3.984 -6.977 2.496 1 97.5 74 ILE B N 1
ATOM 3658 C CA . ILE B 1 74 ? -5.375 -7.289 2.809 1 97.5 74 ILE B CA 1
ATOM 3659 C C . ILE B 1 74 ? -5.738 -8.656 2.244 1 97.5 74 ILE B C 1
ATOM 3661 O O . ILE B 1 74 ? -6.281 -9.508 2.957 1 97.5 74 ILE B O 1
ATOM 3665 N N . ILE B 1 75 ? -5.387 -8.891 1.014 1 98.19 75 ILE B N 1
ATOM 3666 C CA . ILE B 1 75 ? -5.738 -10.133 0.332 1 98.19 75 ILE B CA 1
ATOM 3667 C C . ILE B 1 75 ? -5.012 -11.305 0.989 1 98.19 75 ILE B C 1
ATOM 3669 O O . ILE B 1 75 ? -5.625 -12.336 1.28 1 98.19 75 ILE B O 1
ATOM 3673 N N . LYS B 1 76 ? -3.748 -11.156 1.244 1 97 76 LYS B N 1
ATOM 3674 C CA . LYS B 1 76 ? -2.961 -12.211 1.871 1 97 76 LYS B CA 1
ATOM 3675 C C . LYS B 1 76 ? -3.492 -12.539 3.266 1 97 76 LYS B C 1
ATOM 3677 O O . LYS B 1 76 ? -3.537 -13.703 3.66 1 97 76 LYS B O 1
ATOM 3682 N N . GLY B 1 77 ? -3.846 -11.477 4.02 1 96.5 77 GLY B N 1
ATOM 3683 C CA . GLY B 1 77 ? -4.441 -11.711 5.324 1 96.5 77 GLY B CA 1
ATOM 3684 C C . GLY B 1 77 ? -5.703 -12.547 5.266 1 96.5 77 GLY B C 1
ATOM 3685 O O . GLY B 1 77 ? -5.906 -13.438 6.094 1 96.5 77 GLY B O 1
ATOM 3686 N N . LEU B 1 78 ? -6.496 -12.258 4.301 1 98 78 LEU B N 1
ATOM 3687 C CA . LEU B 1 78 ? -7.73 -13.016 4.121 1 98 78 LEU B CA 1
ATOM 3688 C C . LEU B 1 78 ? -7.438 -14.453 3.727 1 98 78 LEU B C 1
ATOM 3690 O O . LEU B 1 78 ? -8.078 -15.383 4.23 1 98 78 LEU B O 1
ATOM 3694 N N . ILE B 1 79 ? -6.496 -14.656 2.885 1 97.38 79 ILE B N 1
ATOM 3695 C CA . ILE B 1 79 ? -6.094 -15.984 2.434 1 97.38 79 ILE B CA 1
ATOM 3696 C C . ILE B 1 79 ? -5.641 -16.828 3.629 1 97.38 79 ILE B C 1
ATOM 3698 O O . ILE B 1 79 ? -6.02 -17.984 3.758 1 97.38 79 ILE B O 1
ATOM 3702 N N . LYS B 1 80 ? -4.879 -16.219 4.477 1 95 80 LYS B N 1
ATOM 3703 C CA . LYS B 1 80 ? -4.375 -16.922 5.648 1 95 80 LYS B CA 1
ATOM 3704 C C . LYS B 1 80 ? -5.52 -17.406 6.531 1 95 80 LYS B C 1
ATOM 3706 O O . LYS B 1 80 ? -5.465 -18.516 7.078 1 95 80 LYS B O 1
ATOM 3711 N N . ILE B 1 81 ? -6.52 -16.641 6.605 1 95.75 81 ILE B N 1
ATOM 3712 C CA . ILE B 1 81 ? -7.688 -17 7.395 1 95.75 81 ILE B CA 1
ATOM 3713 C C . ILE B 1 81 ? -8.445 -18.141 6.703 1 95.75 81 ILE B C 1
ATOM 3715 O O . ILE B 1 81 ? -8.859 -19.109 7.348 1 95.75 81 ILE B O 1
ATOM 3719 N N . LEU B 1 82 ? -8.539 -18.094 5.445 1 96 82 LEU B N 1
ATOM 3720 C CA . LEU B 1 82 ? -9.375 -19.016 4.68 1 96 82 LEU B CA 1
ATOM 3721 C C . LEU B 1 82 ? -8.703 -20.375 4.531 1 96 82 LEU B C 1
ATOM 3723 O O . LEU B 1 82 ? -9.375 -21.406 4.473 1 96 82 LEU B O 1
ATOM 3727 N N . ILE B 1 83 ? -7.418 -20.359 4.461 1 92.75 83 ILE B N 1
ATOM 3728 C CA . ILE B 1 83 ? -6.688 -21.594 4.219 1 92.75 83 ILE B CA 1
ATOM 3729 C C . ILE B 1 83 ? -6.961 -22.578 5.344 1 92.75 83 ILE B C 1
ATOM 3731 O O . ILE B 1 83 ? -6.938 -23.797 5.133 1 92.75 83 ILE B O 1
ATOM 3735 N N . SER B 1 84 ? -7.316 -22.109 6.5 1 89.25 84 SER B N 1
ATOM 3736 C CA . SER B 1 84 ? -7.562 -22.984 7.645 1 89.25 84 SER B CA 1
ATOM 3737 C C . SER B 1 84 ? -9.008 -23.469 7.672 1 89.25 84 SER B C 1
ATOM 3739 O O . SER B 1 84 ? -9.352 -24.359 8.438 1 89.25 84 SER B O 1
ATOM 3741 N N . ARG B 1 85 ? -9.812 -23.047 6.773 1 91 85 ARG B N 1
ATOM 3742 C CA . ARG B 1 85 ? -11.242 -23.312 6.918 1 91 85 ARG B CA 1
ATOM 3743 C C . ARG B 1 85 ? -11.836 -23.828 5.609 1 91 85 ARG B C 1
ATOM 3745 O O . ARG B 1 85 ? -12.93 -24.406 5.605 1 91 85 ARG B O 1
ATOM 3752 N N . ALA B 1 86 ? -11.164 -23.562 4.633 1 93.56 86 ALA B N 1
ATOM 3753 C CA . ALA B 1 86 ? -11.656 -23.906 3.299 1 93.56 86 ALA B CA 1
ATOM 3754 C C . ALA B 1 86 ? -10.5 -24.156 2.334 1 93.56 86 ALA B C 1
ATOM 3756 O O . ALA B 1 86 ? -9.336 -24.062 2.719 1 93.56 86 ALA B O 1
ATOM 3757 N N . TYR B 1 87 ? -10.898 -24.594 1.148 1 92.31 87 TYR B N 1
ATOM 3758 C CA . TYR B 1 87 ? -9.938 -24.781 0.067 1 92.31 87 TYR B CA 1
ATOM 3759 C C . TYR B 1 87 ? -10.07 -23.672 -0.975 1 92.31 87 TYR B C 1
ATOM 3761 O O . TYR B 1 87 ? -11.125 -23.531 -1.6 1 92.31 87 TYR B O 1
ATOM 3769 N N . ILE B 1 88 ? -8.992 -22.969 -1.152 1 94.75 88 ILE B N 1
ATOM 3770 C CA . ILE B 1 88 ? -9.039 -21.875 -2.113 1 94.75 88 ILE B CA 1
ATOM 3771 C C . ILE B 1 88 ? -8.922 -22.422 -3.531 1 94.75 88 ILE B C 1
ATOM 3773 O O . ILE B 1 88 ? -8.008 -23.188 -3.83 1 94.75 88 ILE B O 1
ATOM 3777 N N . ASN B 1 89 ? -9.828 -22.016 -4.348 1 93.25 89 ASN B N 1
ATOM 3778 C CA . ASN B 1 89 ? -9.836 -22.469 -5.738 1 93.25 89 ASN B CA 1
ATOM 3779 C C . ASN B 1 89 ? -9.148 -21.469 -6.656 1 93.25 89 ASN B C 1
ATOM 3781 O O . ASN B 1 89 ? -8.438 -21.859 -7.582 1 93.25 89 ASN B O 1
ATOM 3785 N N . ASP B 1 90 ? -9.484 -20.25 -6.434 1 95.38 90 ASP B N 1
ATOM 3786 C CA . ASP B 1 90 ? -8.852 -19.219 -7.25 1 95.38 90 ASP B CA 1
ATOM 3787 C C . ASP B 1 90 ? -9.016 -17.828 -6.617 1 95.38 90 ASP B C 1
ATOM 3789 O O . ASP B 1 90 ? -9.844 -17.656 -5.715 1 95.38 90 ASP B O 1
ATOM 3793 N N . ILE B 1 91 ? -8.211 -16.938 -7.078 1 97.25 91 ILE B N 1
ATOM 3794 C CA . ILE B 1 91 ? -8.266 -15.555 -6.641 1 97.25 91 ILE B CA 1
ATOM 3795 C C . ILE B 1 91 ? -8.234 -14.625 -7.855 1 97.25 91 ILE B C 1
ATOM 3797 O O . ILE B 1 91 ? -7.461 -14.852 -8.789 1 97.25 91 ILE B O 1
ATOM 3801 N N . TYR B 1 92 ? -9.125 -13.664 -7.816 1 97.81 92 TYR B N 1
ATOM 3802 C CA . TYR B 1 92 ? -9.148 -12.594 -8.812 1 97.81 92 TYR B CA 1
ATOM 3803 C C . TYR B 1 92 ? -8.75 -11.266 -8.188 1 97.81 92 TYR B C 1
ATOM 3805 O O . TYR B 1 92 ? -9.211 -10.922 -7.098 1 97.81 92 TYR B O 1
ATOM 3813 N N . PHE B 1 93 ? -7.898 -10.516 -8.828 1 98.12 93 PHE B N 1
ATOM 3814 C CA . PHE B 1 93 ? -7.551 -9.133 -8.523 1 98.12 93 PHE B CA 1
ATOM 3815 C C . PHE B 1 93 ? -7.43 -8.312 -9.797 1 98.12 93 PHE B C 1
ATOM 3817 O O . PHE B 1 93 ? -6.777 -8.734 -10.758 1 98.12 93 PHE B O 1
ATOM 3824 N N . THR B 1 94 ? -7.941 -7.234 -9.852 1 97.38 94 THR B N 1
ATOM 3825 C CA . THR B 1 94 ? -8.172 -6.445 -11.062 1 97.38 94 THR B CA 1
ATOM 3826 C C . THR B 1 94 ? -6.871 -6.254 -11.836 1 97.38 94 THR B C 1
ATOM 3828 O O . THR B 1 94 ? -6.852 -6.359 -13.062 1 97.38 94 THR B O 1
ATOM 3831 N N . PRO B 1 95 ? -5.793 -6.059 -11.227 1 96.94 95 PRO B N 1
ATOM 3832 C CA . PRO B 1 95 ? -4.57 -5.785 -11.984 1 96.94 95 PRO B CA 1
ATOM 3833 C C . PRO B 1 95 ? -4.023 -7.023 -12.695 1 96.94 95 PRO B C 1
ATOM 3835 O O . PRO B 1 95 ? -3.338 -6.902 -13.711 1 96.94 95 PRO B O 1
ATOM 3838 N N . PHE B 1 96 ? -4.352 -8.203 -12.141 1 96.38 96 PHE B N 1
ATOM 3839 C CA . PHE B 1 96 ? -3.73 -9.344 -12.805 1 96.38 96 PHE B CA 1
ATOM 3840 C C . PHE B 1 96 ? -4.781 -10.367 -13.227 1 96.38 96 PHE B C 1
ATOM 3842 O O . PHE B 1 96 ? -4.453 -11.391 -13.828 1 96.38 96 PHE B O 1
ATOM 3849 N N . GLY B 1 97 ? -6.031 -10.125 -13 1 96.19 97 GLY B N 1
ATOM 3850 C CA . GLY B 1 97 ? -7.078 -11.078 -13.352 1 96.19 97 GLY B CA 1
ATOM 3851 C C . GLY B 1 97 ? -7.086 -12.312 -12.469 1 96.19 97 GLY B C 1
ATOM 3852 O O . GLY B 1 97 ? -6.723 -12.242 -11.289 1 96.19 97 GLY B O 1
ATOM 3853 N N . TRP B 1 98 ? -7.652 -13.336 -13 1 96.19 98 TRP B N 1
ATOM 3854 C CA . TRP B 1 98 ? -7.66 -14.602 -12.273 1 96.19 98 TRP B CA 1
ATOM 3855 C C . TRP B 1 98 ? -6.25 -15.172 -12.156 1 96.19 98 TRP B C 1
ATOM 3857 O O . TRP B 1 98 ? -5.48 -15.141 -13.125 1 96.19 98 TRP B O 1
ATOM 3867 N N . LEU B 1 99 ? -5.93 -15.711 -11.07 1 95.88 99 LEU B N 1
ATOM 3868 C CA . LEU B 1 99 ? -4.559 -16.094 -10.758 1 95.88 99 LEU B CA 1
ATOM 3869 C C . LEU B 1 99 ? -4.223 -17.453 -11.375 1 95.88 99 LEU B C 1
ATOM 3871 O O . LEU B 1 99 ? -3.178 -17.609 -12.008 1 95.88 99 LEU B O 1
ATOM 3875 N N . THR B 1 100 ? -5.137 -18.391 -11.195 1 91.81 100 THR B N 1
ATOM 3876 C CA . THR B 1 100 ? -4.789 -19.75 -11.609 1 91.81 100 THR B CA 1
ATOM 3877 C C . THR B 1 100 ? -5.723 -20.234 -12.711 1 91.81 100 THR B C 1
ATOM 3879 O O . THR B 1 100 ? -5.402 -21.188 -13.43 1 91.81 100 THR B O 1
ATOM 3882 N N . GLY B 1 101 ? -6.844 -19.625 -12.797 1 87.38 101 GLY B N 1
ATOM 3883 C CA . GLY B 1 101 ? -7.816 -20.078 -13.781 1 87.38 101 GLY B CA 1
ATOM 3884 C C . GLY B 1 101 ? -8.195 -18.984 -14.773 1 87.38 101 GLY B C 1
ATOM 3885 O O . GLY B 1 101 ? -7.492 -17.984 -14.906 1 87.38 101 GLY B O 1
ATOM 3886 N N . VAL B 1 102 ? -9.164 -19.422 -15.617 1 83.12 102 VAL B N 1
ATOM 3887 C CA . VAL B 1 102 ? -9.703 -18.5 -16.609 1 83.12 102 VAL B CA 1
ATOM 3888 C C . VAL B 1 102 ? -11.219 -18.391 -16.438 1 83.12 102 VAL B C 1
ATOM 3890 O O . VAL B 1 102 ? -11.914 -19.406 -16.312 1 83.12 102 VAL B O 1
ATOM 3893 N N . ASP B 1 103 ? -11.641 -17.203 -16.266 1 87.06 103 ASP B N 1
ATOM 3894 C CA . ASP B 1 103 ? -13.062 -16.891 -16.141 1 87.06 103 ASP B CA 1
ATOM 3895 C C . ASP B 1 103 ? -13.352 -15.461 -16.578 1 87.06 103 ASP B C 1
ATOM 3897 O O . ASP B 1 103 ? -12.43 -14.711 -16.906 1 87.06 103 ASP B O 1
ATOM 3901 N N . ASP B 1 104 ? -14.609 -15.188 -16.578 1 89.44 104 ASP B N 1
ATOM 3902 C CA . ASP B 1 104 ? -14.984 -13.805 -16.875 1 89.44 104 ASP B CA 1
ATOM 3903 C C . ASP B 1 104 ? -14.539 -12.867 -15.758 1 89.44 104 ASP B C 1
ATOM 3905 O O . ASP B 1 104 ? -14.516 -13.258 -14.586 1 89.44 104 ASP B O 1
ATOM 3909 N N . ASP B 1 105 ? -14.188 -11.711 -16.234 1 90.44 105 ASP B N 1
ATOM 3910 C CA . ASP B 1 105 ? -13.773 -10.711 -15.25 1 90.44 105 ASP B CA 1
ATOM 3911 C C . ASP B 1 105 ? -14.961 -10.266 -14.398 1 90.44 105 ASP B C 1
ATOM 3913 O O . ASP B 1 105 ? -15.992 -9.844 -14.93 1 90.44 105 ASP B O 1
ATOM 3917 N N . PRO B 1 106 ? -14.773 -10.375 -13.156 1 94.12 106 PRO B N 1
ATOM 3918 C CA . PRO B 1 106 ? -15.844 -9.891 -12.273 1 94.12 106 PRO B CA 1
ATOM 3919 C C . PRO B 1 106 ? -15.938 -8.367 -12.234 1 94.12 106 PRO B C 1
ATOM 3921 O O . PRO B 1 106 ? -15.094 -7.68 -12.82 1 94.12 106 PRO B O 1
ATOM 3924 N N . GLU B 1 107 ? -16.922 -7.867 -11.477 1 92.19 107 GLU B N 1
ATOM 3925 C CA . GLU B 1 107 ? -17.141 -6.43 -11.375 1 92.19 107 GLU B CA 1
ATOM 3926 C C . GLU B 1 107 ? -16.375 -5.832 -10.203 1 92.19 107 GLU B C 1
ATOM 3928 O O . GLU B 1 107 ? -16.078 -4.637 -10.195 1 92.19 107 GLU B O 1
ATOM 3933 N N . THR B 1 108 ? -16.078 -6.672 -9.258 1 96.94 108 THR B N 1
ATOM 3934 C CA . THR B 1 108 ? -15.406 -6.184 -8.062 1 96.94 108 THR B CA 1
ATOM 3935 C C . THR B 1 108 ? -13.891 -6.258 -8.234 1 96.94 108 THR B C 1
ATOM 3937 O O . THR B 1 108 ? -13.391 -6.965 -9.117 1 96.94 108 THR B O 1
ATOM 3940 N N . HIS B 1 109 ? -13.172 -5.562 -7.418 1 97.88 109 HIS B N 1
ATOM 3941 C CA . HIS B 1 109 ? -11.719 -5.512 -7.48 1 97.88 109 HIS B CA 1
ATOM 3942 C C . HIS B 1 109 ? -11.109 -6.863 -7.125 1 97.88 109 HIS B C 1
ATOM 3944 O O . HIS B 1 109 ? -10.062 -7.238 -7.668 1 97.88 109 HIS B O 1
ATOM 3950 N N . VAL B 1 110 ? -11.727 -7.52 -6.102 1 98.62 110 VAL B N 1
ATOM 3951 C CA . VAL B 1 110 ? -11.172 -8.766 -5.574 1 98.62 110 VAL B CA 1
ATOM 3952 C C . VAL B 1 110 ? -12.266 -9.828 -5.512 1 98.62 110 VAL B C 1
ATOM 3954 O O . VAL B 1 110 ? -13.398 -9.539 -5.094 1 98.62 110 VAL B O 1
ATOM 3957 N N . VAL B 1 111 ? -11.961 -11 -5.969 1 98.44 111 VAL B N 1
ATOM 3958 C CA . VAL B 1 111 ? -12.828 -12.156 -5.828 1 98.44 111 VAL B CA 1
ATOM 3959 C C . VAL B 1 111 ? -12.008 -13.367 -5.375 1 98.44 111 VAL B C 1
ATOM 3961 O O . VAL B 1 111 ? -10.922 -13.625 -5.906 1 98.44 111 VAL B O 1
ATOM 3964 N N . ILE B 1 112 ? -12.484 -14.07 -4.395 1 97.88 112 ILE B N 1
ATOM 3965 C CA . ILE B 1 112 ? -11.875 -15.32 -3.939 1 97.88 112 ILE B CA 1
ATOM 3966 C C . ILE B 1 112 ? -12.898 -16.453 -4.023 1 97.88 112 ILE B C 1
ATOM 3968 O O . ILE B 1 112 ? -13.992 -16.359 -3.453 1 97.88 112 ILE B O 1
ATOM 3972 N N . LYS B 1 113 ? -12.578 -17.422 -4.738 1 95.31 113 LYS B N 1
ATOM 3973 C CA . LYS B 1 113 ? -13.398 -18.625 -4.836 1 95.31 113 LYS B CA 1
ATOM 3974 C C . LYS B 1 113 ? -12.898 -19.719 -3.895 1 95.31 113 LYS B C 1
ATOM 3976 O O . LYS B 1 113 ? -11.727 -20.094 -3.945 1 95.31 113 LYS B O 1
ATOM 3981 N N . ILE B 1 114 ? -13.812 -20.188 -3.074 1 95 114 ILE B N 1
ATOM 3982 C CA . ILE B 1 114 ? -13.414 -21.234 -2.146 1 95 114 ILE B CA 1
ATOM 3983 C C . ILE B 1 114 ? -14.398 -22.391 -2.221 1 95 114 ILE B C 1
ATOM 3985 O O . ILE B 1 114 ? -15.531 -22.234 -2.678 1 95 114 ILE B O 1
ATOM 3989 N N . ILE B 1 115 ? -13.953 -23.531 -1.862 1 93.31 115 ILE B N 1
ATOM 3990 C CA . ILE B 1 115 ? -14.781 -24.703 -1.639 1 93.31 115 ILE B CA 1
ATOM 3991 C C . ILE B 1 115 ? -14.672 -25.141 -0.179 1 93.31 115 ILE B C 1
ATOM 3993 O O . ILE B 1 115 ? -13.609 -25.031 0.432 1 93.31 115 ILE B O 1
ATOM 3997 N N . PHE B 1 116 ? -15.805 -25.531 0.327 1 92.25 116 PHE B N 1
ATOM 3998 C CA . PHE B 1 116 ? -15.812 -25.797 1.761 1 92.25 116 PHE B CA 1
ATOM 3999 C C . PHE B 1 116 ? -16.859 -26.859 2.105 1 92.25 116 PHE B C 1
ATOM 4001 O O . PHE B 1 116 ? -17.75 -27.141 1.301 1 92.25 116 PHE B O 1
ATOM 4008 N N . ASN B 1 117 ? -16.656 -27.5 3.191 1 88.88 117 ASN B N 1
ATOM 4009 C CA . ASN B 1 117 ? -17.609 -28.469 3.709 1 88.88 117 ASN B CA 1
ATOM 4010 C C . ASN B 1 117 ? -18.094 -28.094 5.109 1 88.88 117 ASN B C 1
ATOM 4012 O O . ASN B 1 117 ? -18.859 -28.828 5.73 1 88.88 117 ASN B O 1
ATOM 4016 N N . SER B 1 118 ? -17.656 -26.984 5.598 1 83.25 118 SER B N 1
ATOM 4017 C CA . SER B 1 118 ? -18.031 -26.516 6.93 1 83.25 118 SER B CA 1
ATOM 4018 C C . SER B 1 118 ? -19.188 -25.516 6.863 1 83.25 118 SER B C 1
ATOM 4020 O O . SER B 1 118 ? -19.938 -25.5 5.887 1 83.25 118 SER B O 1
ATOM 4022 N N . SER B 1 119 ? -19.312 -24.797 7.941 1 87.81 119 SER B N 1
ATOM 4023 C CA . SER B 1 119 ? -20.406 -23.828 8.055 1 87.81 119 SER B CA 1
ATOM 4024 C C . SER B 1 119 ? -20.047 -22.531 7.328 1 87.81 119 SER B C 1
ATOM 4026 O O . SER B 1 119 ? -19.031 -21.891 7.625 1 87.81 119 SER B O 1
ATOM 4028 N N . LEU B 1 120 ? -21 -22.234 6.438 1 91.06 120 LEU B N 1
ATOM 4029 C CA . LEU B 1 120 ? -20.844 -20.969 5.734 1 91.06 120 LEU B CA 1
ATOM 4030 C C . LEU B 1 120 ? -20.891 -19.797 6.707 1 91.06 120 LEU B C 1
ATOM 4032 O O . LEU B 1 120 ? -20.219 -18.781 6.508 1 91.06 120 LEU B O 1
ATOM 4036 N N . ILE B 1 121 ? -21.656 -19.922 7.699 1 92.81 121 ILE B N 1
ATOM 4037 C CA . ILE B 1 121 ? -21.844 -18.859 8.68 1 92.81 121 ILE B CA 1
ATOM 4038 C C . ILE B 1 121 ? -20.516 -18.531 9.352 1 92.81 121 ILE B C 1
ATOM 4040 O O . ILE B 1 121 ? -20.188 -17.375 9.562 1 92.81 121 ILE B O 1
ATOM 4044 N N . SER B 1 122 ? -19.812 -19.516 9.594 1 93.62 122 SER B N 1
ATOM 4045 C CA . SER B 1 122 ? -18.516 -19.328 10.234 1 93.62 122 SER B CA 1
ATOM 4046 C C . SER B 1 122 ? -17.547 -18.625 9.312 1 93.62 122 SER B C 1
ATOM 4048 O O . SER B 1 122 ? -16.844 -17.688 9.734 1 93.62 122 SER B O 1
ATOM 4050 N N . ILE B 1 123 ? -17.516 -19.031 8.086 1 95.31 123 ILE B N 1
ATOM 4051 C CA . ILE B 1 123 ? -16.641 -18.422 7.102 1 95.31 123 ILE B CA 1
ATOM 4052 C C . ILE B 1 123 ? -17.031 -16.953 6.914 1 95.31 123 ILE B C 1
ATOM 4054 O O . ILE B 1 123 ? -16.172 -16.078 6.934 1 95.31 123 ILE B O 1
ATOM 4058 N N . LYS B 1 124 ? -18.281 -16.734 6.809 1 96.5 124 LYS B N 1
ATOM 4059 C CA . LYS B 1 124 ? -18.797 -15.375 6.605 1 96.5 124 LYS B CA 1
ATOM 4060 C C . LYS B 1 124 ? -18.438 -14.461 7.77 1 96.5 124 LYS B C 1
ATOM 4062 O O . LYS B 1 124 ? -17.984 -13.336 7.562 1 96.5 124 LYS B O 1
ATOM 4067 N N . SER B 1 125 ? -18.594 -14.938 8.906 1 96.88 125 SER B N 1
ATOM 4068 C CA . SER B 1 125 ? -18.297 -14.148 10.102 1 96.88 125 SER B CA 1
ATOM 4069 C C . SER B 1 125 ? -16.812 -13.781 10.164 1 96.88 125 SER B C 1
ATOM 4071 O O . SER B 1 125 ? -16.469 -12.656 10.508 1 96.88 125 SER B O 1
ATOM 4073 N N . GLN B 1 126 ? -16 -14.688 9.852 1 96.56 126 GLN B N 1
ATOM 4074 C CA . GLN B 1 126 ? -14.562 -14.445 9.898 1 96.56 126 GLN B CA 1
ATOM 4075 C C . GLN B 1 126 ? -14.133 -13.445 8.828 1 96.56 126 GLN B C 1
ATOM 4077 O O . GLN B 1 126 ? -13.266 -12.602 9.062 1 96.56 126 GLN B O 1
ATOM 4082 N N . VAL B 1 127 ? -14.719 -13.602 7.688 1 97.75 127 VAL B N 1
ATOM 4083 C CA . VAL B 1 127 ? -14.398 -12.695 6.586 1 97.75 127 VAL B CA 1
ATOM 4084 C C . VAL B 1 127 ? -14.812 -11.273 6.953 1 97.75 127 VAL B C 1
ATOM 4086 O O . VAL B 1 127 ? -14.023 -10.336 6.801 1 97.75 127 VAL B O 1
ATOM 4089 N N . ILE B 1 128 ? -15.977 -11.102 7.523 1 97.38 128 ILE B N 1
ATOM 4090 C CA . ILE B 1 128 ? -16.516 -9.789 7.883 1 97.38 128 ILE B CA 1
ATOM 4091 C C . ILE B 1 128 ? -15.664 -9.18 9 1 97.38 128 ILE B C 1
ATOM 4093 O O . ILE B 1 128 ? -15.289 -8.008 8.93 1 97.38 128 ILE B O 1
ATOM 4097 N N . GLU B 1 129 ? -15.328 -9.984 9.938 1 97.25 129 GLU B N 1
ATOM 4098 C CA . GLU B 1 129 ? -14.531 -9.523 11.07 1 97.25 129 GLU B CA 1
ATOM 4099 C C . GLU B 1 129 ? -13.156 -9.055 10.617 1 97.25 129 GLU B C 1
ATOM 4101 O O . GLU B 1 129 ? -12.664 -8.016 11.062 1 97.25 129 GLU B O 1
ATOM 4106 N N . TYR B 1 130 ? -12.539 -9.742 9.758 1 97.5 130 TYR B N 1
ATOM 4107 C CA . TYR B 1 130 ? -11.195 -9.414 9.297 1 97.5 130 TYR B CA 1
ATOM 4108 C C . TYR B 1 130 ? -11.203 -8.148 8.453 1 97.5 130 TYR B C 1
ATOM 4110 O O . TYR B 1 130 ? -10.289 -7.328 8.547 1 97.5 130 TYR B O 1
ATOM 4118 N N . LEU B 1 131 ? -12.219 -8 7.566 1 97.94 131 LEU B N 1
ATOM 4119 C CA . LEU B 1 131 ? -12.211 -6.922 6.586 1 97.94 131 LEU B CA 1
ATOM 4120 C C . LEU B 1 131 ? -12.758 -5.633 7.191 1 97.94 131 LEU B C 1
ATOM 4122 O O . LEU B 1 131 ? -12.586 -4.555 6.617 1 97.94 131 LEU B O 1
ATOM 4126 N N . LYS B 1 132 ? -13.281 -5.664 8.336 1 95.38 132 LYS B N 1
ATOM 4127 C CA . LYS B 1 132 ? -13.961 -4.543 8.977 1 95.38 132 LYS B CA 1
ATOM 4128 C C . LYS B 1 132 ? -13.031 -3.336 9.102 1 95.38 132 LYS B C 1
ATOM 4130 O O . LYS B 1 132 ? -13.391 -2.225 8.711 1 95.38 132 LYS B O 1
ATOM 4135 N N . PRO B 1 133 ? -11.82 -3.543 9.492 1 92.19 133 PRO B N 1
ATOM 4136 C CA . PRO B 1 133 ? -10.961 -2.373 9.695 1 92.19 133 PRO B CA 1
ATOM 4137 C C . PRO B 1 133 ? -10.492 -1.745 8.383 1 92.19 133 PRO B C 1
ATOM 4139 O O . PRO B 1 133 ? -9.969 -0.628 8.383 1 92.19 133 PRO B O 1
ATOM 4142 N N . TYR B 1 134 ? -10.609 -2.402 7.234 1 93.69 134 TYR B N 1
ATOM 4143 C CA . TYR B 1 134 ? -10.047 -1.924 5.977 1 93.69 134 TYR B CA 1
ATOM 4144 C C . TYR B 1 134 ? -11.109 -1.23 5.133 1 93.69 134 TYR B C 1
ATOM 4146 O O . TYR B 1 134 ? -10.828 -0.777 4.02 1 93.69 134 TYR B O 1
ATOM 4154 N N . ASN B 1 135 ? -12.219 -0.956 5.551 1 87.62 135 ASN B N 1
ATOM 4155 C CA . ASN B 1 135 ? -13.305 -0.221 4.914 1 87.62 135 ASN B CA 1
ATOM 4156 C C . ASN B 1 135 ? -13.523 -0.685 3.479 1 87.62 135 ASN B C 1
ATOM 4158 O O . ASN B 1 135 ? -13.531 0.129 2.553 1 87.62 135 ASN B O 1
ATOM 4162 N N . VAL B 1 136 ? -13.742 -1.933 3.289 1 94.56 136 VAL B N 1
ATOM 4163 C CA . VAL B 1 136 ? -14.039 -2.457 1.962 1 94.56 136 VAL B CA 1
ATOM 4164 C C . VAL B 1 136 ? -15.5 -2.18 1.614 1 94.56 136 VAL B C 1
ATOM 4166 O O . VAL B 1 136 ? -16.344 -2.016 2.506 1 94.56 136 VAL B O 1
ATOM 4169 N N . ASN B 1 137 ? -15.773 -2.088 0.293 1 94 137 ASN B N 1
ATOM 4170 C CA . ASN B 1 137 ? -17.125 -1.821 -0.197 1 94 137 ASN B CA 1
ATOM 4171 C C . ASN B 1 137 ? -17.672 -3.008 -0.978 1 94 137 ASN B C 1
ATOM 4173 O O . ASN B 1 137 ? -16.922 -3.844 -1.473 1 94 137 ASN B O 1
ATOM 4177 N N . ASN B 1 138 ? -19.062 -3.111 -0.967 1 95.88 138 ASN B N 1
ATOM 4178 C CA . ASN B 1 138 ? -19.75 -4.129 -1.751 1 95.88 138 ASN B CA 1
ATOM 4179 C C . ASN B 1 138 ? -19.281 -5.531 -1.392 1 95.88 138 ASN B C 1
ATOM 4181 O O . ASN B 1 138 ? -18.984 -6.34 -2.275 1 95.88 138 ASN B O 1
ATOM 4185 N N . LEU B 1 139 ? -19.125 -5.789 -0.093 1 97.62 139 LEU B N 1
ATOM 4186 C CA . LEU B 1 139 ? -18.703 -7.109 0.356 1 97.62 139 LEU B CA 1
ATOM 4187 C C . LEU B 1 139 ? -19.828 -8.125 0.18 1 97.62 139 LEU B C 1
ATOM 4189 O O . LEU B 1 139 ? -20.953 -7.895 0.625 1 97.62 139 LEU B O 1
ATOM 4193 N N . SER B 1 140 ? -19.562 -9.188 -0.517 1 97.69 140 SER B N 1
ATOM 4194 C CA . SER B 1 140 ? -20.516 -10.289 -0.705 1 97.69 140 SER B CA 1
ATOM 4195 C C . SER B 1 140 ? -19.844 -11.633 -0.432 1 97.69 140 SER B C 1
ATOM 4197 O O . SER B 1 140 ? -18.734 -11.898 -0.905 1 97.69 140 SER B O 1
ATOM 4199 N N . VAL B 1 141 ? -20.469 -12.383 0.394 1 96.81 141 VAL B N 1
ATOM 4200 C CA . VAL B 1 141 ? -20.078 -13.758 0.687 1 96.81 141 VAL B CA 1
ATOM 4201 C C . VAL B 1 141 ? -21.25 -14.695 0.417 1 96.81 141 VAL B C 1
ATOM 4203 O O . VAL B 1 141 ? -22.125 -14.875 1.271 1 96.81 141 VAL B O 1
ATOM 4206 N N . LEU B 1 142 ? -21.234 -15.383 -0.748 1 95 142 LEU B N 1
ATOM 4207 C CA . LEU B 1 142 ? -22.406 -16.141 -1.16 1 95 142 LEU B CA 1
ATOM 4208 C C . LEU B 1 142 ? -22.016 -17.516 -1.657 1 95 142 LEU B C 1
ATOM 4210 O O . LEU B 1 142 ? -21 -17.688 -2.334 1 95 142 LEU B O 1
ATOM 4214 N N . THR B 1 143 ? -22.844 -18.438 -1.282 1 92.56 143 THR B N 1
ATOM 4215 C CA . THR B 1 143 ? -22.703 -19.766 -1.848 1 92.56 143 THR B CA 1
ATOM 4216 C C . THR B 1 143 ? -23.297 -19.828 -3.254 1 92.56 143 THR B C 1
ATOM 4218 O O . THR B 1 143 ? -24.328 -19.219 -3.523 1 92.56 143 THR B O 1
ATOM 4221 N N . THR B 1 144 ? -22.578 -20.547 -3.986 1 90.19 144 THR B N 1
ATOM 4222 C CA . THR B 1 144 ? -23.141 -20.797 -5.309 1 90.19 144 THR B CA 1
ATOM 4223 C C . THR B 1 144 ? -23.984 -22.062 -5.301 1 90.19 144 THR B C 1
ATOM 4225 O O . THR B 1 144 ? -24.078 -22.75 -4.285 1 90.19 144 THR B O 1
ATOM 4228 N N . GLU B 1 145 ? -24.719 -22.328 -6.34 1 84.75 145 GLU B N 1
ATOM 4229 C CA . GLU B 1 145 ? -25.531 -23.531 -6.465 1 84.75 145 GLU B CA 1
ATOM 4230 C C . GLU B 1 145 ? -24.672 -24.734 -6.836 1 84.75 145 GLU B C 1
ATOM 4232 O O . GLU B 1 145 ? -25.156 -25.875 -6.793 1 84.75 145 GLU B O 1
ATOM 4237 N N . LYS B 1 146 ? -23.5 -24.453 -6.992 1 84.69 146 LYS B N 1
ATOM 4238 C CA . LYS B 1 146 ? -22.609 -25.547 -7.418 1 84.69 146 LYS B CA 1
ATOM 4239 C C . LYS B 1 146 ? -22.188 -26.406 -6.234 1 84.69 146 LYS B C 1
ATOM 4241 O O . LYS B 1 146 ? -21.641 -25.891 -5.25 1 84.69 146 LYS B O 1
ATOM 4246 N N . GLU B 1 147 ? -22.594 -27.688 -6.281 1 84.75 147 GLU B N 1
ATOM 4247 C CA . GLU B 1 147 ? -22.141 -28.703 -5.328 1 84.75 147 GLU B CA 1
ATOM 4248 C C . GLU B 1 147 ? -21.141 -29.656 -5.977 1 84.75 147 GLU B C 1
ATOM 4250 O O . GLU B 1 147 ? -21.375 -30.156 -7.082 1 84.75 147 GLU B O 1
ATOM 4255 N N . LEU B 1 148 ? -20.047 -29.766 -5.273 1 86.38 148 LEU B N 1
ATOM 4256 C CA . LEU B 1 148 ? -19 -30.656 -5.789 1 86.38 148 LEU B CA 1
ATOM 4257 C C . LEU B 1 148 ? -19 -31.984 -5.035 1 86.38 148 LEU B C 1
ATOM 4259 O O . LEU B 1 148 ? -19 -32 -3.801 1 86.38 148 LEU B O 1
ATOM 4263 N N . SER B 1 149 ? -19.125 -33.031 -5.773 1 86.19 149 SER B N 1
ATOM 4264 C CA . SER B 1 149 ? -18.984 -34.375 -5.215 1 86.19 149 SER B CA 1
ATOM 4265 C C . SER B 1 149 ? -17.641 -35 -5.598 1 86.19 149 SER B C 1
ATOM 4267 O O . SER B 1 149 ? -17.375 -35.219 -6.777 1 86.19 149 SER B O 1
ATOM 4269 N N . ILE B 1 150 ? -16.844 -35.219 -4.605 1 87.25 150 ILE B N 1
ATOM 4270 C CA . ILE B 1 150 ? -15.5 -35.719 -4.848 1 87.25 150 ILE B CA 1
ATOM 4271 C C . ILE B 1 150 ? -15.406 -37.188 -4.441 1 87.25 150 ILE B C 1
ATOM 4273 O O . ILE B 1 150 ? -15.711 -37.531 -3.299 1 87.25 150 ILE B O 1
ATOM 4277 N N . ASN B 1 151 ? -14.938 -38 -5.359 1 89.38 151 ASN B N 1
ATOM 4278 C CA . ASN B 1 151 ? -14.75 -39.438 -5.074 1 89.38 151 ASN B CA 1
ATOM 4279 C C . ASN B 1 151 ? -13.523 -39.656 -4.195 1 89.38 151 ASN B C 1
ATOM 4281 O O . ASN B 1 151 ? -12.523 -38.938 -4.312 1 89.38 151 ASN B O 1
ATOM 4285 N N . THR B 1 152 ? -13.68 -40.656 -3.4 1 90.19 152 THR B N 1
ATOM 4286 C CA . THR B 1 152 ? -12.547 -41.062 -2.578 1 90.19 152 THR B CA 1
ATOM 4287 C C . THR B 1 152 ? -12.062 -42.469 -3.002 1 90.19 152 THR B C 1
ATOM 4289 O O . THR B 1 152 ? -12.82 -43.25 -3.58 1 90.19 152 THR B O 1
ATOM 4292 N N . PHE B 1 153 ? -10.781 -42.719 -2.754 1 90.94 153 PHE B N 1
ATOM 4293 C CA . PHE B 1 153 ? -10.148 -43.969 -3.156 1 90.94 153 PHE B CA 1
ATOM 4294 C C . PHE B 1 153 ? -9.25 -44.5 -2.043 1 90.94 153 PHE B C 1
ATOM 4296 O O . PHE B 1 153 ? -8.719 -43.719 -1.247 1 90.94 153 PHE B O 1
ATOM 4303 N N . ASN B 1 154 ? -9.102 -45.781 -2.094 1 89.06 154 ASN B N 1
ATOM 4304 C CA . ASN B 1 154 ? -8.055 -46.375 -1.268 1 89.06 154 ASN B CA 1
ATOM 4305 C C . ASN B 1 154 ? -6.672 -46.156 -1.883 1 89.06 154 ASN B C 1
ATOM 4307 O O . ASN B 1 154 ? -6.531 -46.156 -3.107 1 89.06 154 ASN B O 1
ATOM 4311 N N . VAL B 1 155 ? -5.715 -46 -0.991 1 87.19 155 VAL B N 1
ATOM 4312 C CA . VAL B 1 155 ? -4.344 -45.906 -1.483 1 87.19 155 VAL B CA 1
ATOM 4313 C C . VAL B 1 155 ? -3.936 -47.219 -2.127 1 87.19 155 VAL B C 1
ATOM 4315 O O . VAL B 1 155 ? -4.043 -48.281 -1.505 1 87.19 155 VAL B O 1
ATOM 4318 N N . PRO B 1 156 ? -3.535 -47.125 -3.354 1 85.38 156 PRO B N 1
ATOM 4319 C CA . PRO B 1 156 ? -3.113 -48.344 -4.023 1 85.38 156 PRO B CA 1
ATOM 4320 C C . PRO B 1 156 ? -1.713 -48.812 -3.605 1 85.38 156 PRO B C 1
ATOM 4322 O O . PRO B 1 156 ? -1.009 -48.062 -2.908 1 85.38 156 PRO B O 1
ATOM 4325 N N . ASP B 1 157 ? -1.386 -50 -4.078 1 78.94 157 ASP B N 1
ATOM 4326 C CA . ASP B 1 157 ? -0.046 -50.531 -3.846 1 78.94 157 ASP B CA 1
ATOM 4327 C C . ASP B 1 157 ? 0.977 -49.844 -4.758 1 78.94 157 ASP B C 1
ATOM 4329 O O . ASP B 1 157 ? 2.184 -49.938 -4.527 1 78.94 157 ASP B O 1
ATOM 4333 N N . SER B 1 158 ? 0.432 -49.125 -5.734 1 76.06 158 SER B N 1
ATOM 4334 C CA . SER B 1 158 ? 1.329 -48.438 -6.645 1 76.06 158 SER B CA 1
ATOM 4335 C C . SER B 1 158 ? 2.066 -47.312 -5.938 1 76.06 158 SER B C 1
ATOM 4337 O O . SER B 1 158 ? 1.555 -46.719 -4.977 1 76.06 158 SER B O 1
ATOM 4339 N N . ILE B 1 159 ? 3.248 -47.094 -6.488 1 84.19 159 ILE B N 1
ATOM 4340 C CA . ILE B 1 159 ? 4.133 -46.094 -5.926 1 84.19 159 ILE B CA 1
ATOM 4341 C C . ILE B 1 159 ? 3.816 -44.719 -6.543 1 84.19 159 ILE B C 1
ATOM 4343 O O . ILE B 1 159 ? 3.791 -44.594 -7.77 1 84.19 159 ILE B O 1
ATOM 4347 N N . PRO B 1 160 ? 3.535 -43.781 -5.703 1 92.38 160 PRO B N 1
ATOM 4348 C CA . PRO B 1 160 ? 3.188 -42.469 -6.238 1 92.38 160 PRO B CA 1
ATOM 4349 C C . PRO B 1 160 ? 4.41 -41.656 -6.711 1 92.38 160 PRO B C 1
ATOM 4351 O O . PRO B 1 160 ? 5.547 -42.031 -6.406 1 92.38 160 PRO B O 1
ATOM 4354 N N . ILE B 1 161 ? 4.176 -40.656 -7.488 1 94.38 161 ILE B N 1
ATOM 4355 C CA . ILE B 1 161 ? 5.168 -39.625 -7.801 1 94.38 161 ILE B CA 1
ATOM 4356 C C . ILE B 1 161 ? 4.785 -38.312 -7.133 1 94.38 161 ILE B C 1
ATOM 4358 O O . ILE B 1 161 ? 3.602 -38.031 -6.914 1 94.38 161 ILE B O 1
ATOM 4362 N N . SER B 1 162 ? 5.777 -37.562 -6.801 1 95.44 162 SER B N 1
ATOM 4363 C CA . SER B 1 162 ? 5.539 -36.281 -6.121 1 95.44 162 SER B CA 1
ATOM 4364 C C . SER B 1 162 ? 5.98 -35.125 -6.98 1 95.44 162 SER B C 1
ATOM 4366 O O . SER B 1 162 ? 7.016 -35.188 -7.645 1 95.44 162 SER B O 1
ATOM 4368 N N . ILE B 1 163 ? 5.148 -34.156 -7.012 1 96.31 163 ILE B N 1
ATOM 4369 C CA . ILE B 1 163 ? 5.48 -32.875 -7.637 1 96.31 163 ILE B CA 1
ATOM 4370 C C . ILE B 1 163 ? 5.422 -31.75 -6.598 1 96.31 163 ILE B C 1
ATOM 4372 O O . ILE B 1 163 ? 4.426 -31.609 -5.887 1 96.31 163 ILE B O 1
ATOM 4376 N N . ILE B 1 164 ? 6.539 -30.969 -6.492 1 97.06 164 ILE B N 1
ATOM 4377 C CA . ILE B 1 164 ? 6.613 -29.859 -5.551 1 97.06 164 ILE B CA 1
ATOM 4378 C C . ILE B 1 164 ? 6.629 -28.531 -6.312 1 97.06 164 ILE B C 1
ATOM 4380 O O . ILE B 1 164 ? 7.324 -28.391 -7.32 1 97.06 164 ILE B O 1
ATOM 4384 N N . SER B 1 165 ? 5.848 -27.578 -5.895 1 96.94 165 SER B N 1
ATOM 4385 C CA . SER B 1 165 ? 5.789 -26.25 -6.469 1 96.94 165 SER B CA 1
ATOM 4386 C C . SER B 1 165 ? 5.512 -25.188 -5.398 1 96.94 165 SER B C 1
ATOM 4388 O O . SER B 1 165 ? 5.344 -25.531 -4.223 1 96.94 165 SER B O 1
ATOM 4390 N N . PHE B 1 166 ? 5.602 -23.938 -5.797 1 97.06 166 PHE B N 1
ATOM 4391 C CA . PHE B 1 166 ? 5.102 -22.906 -4.902 1 97.06 166 PHE B CA 1
ATOM 4392 C C . PHE B 1 166 ? 3.582 -22.938 -4.82 1 97.06 166 PHE B C 1
ATOM 4394 O O . PHE B 1 166 ? 2.916 -23.422 -5.742 1 97.06 166 PHE B O 1
ATOM 4401 N N . PHE B 1 167 ? 3.078 -22.547 -3.668 1 96.69 167 PHE B N 1
ATOM 4402 C CA . PHE B 1 167 ? 1.637 -22.391 -3.521 1 96.69 167 PHE B CA 1
ATOM 4403 C C . PHE B 1 167 ? 1.187 -21.031 -4.066 1 96.69 167 PHE B C 1
ATOM 4405 O O . PHE B 1 167 ? 1.56 -19.984 -3.531 1 96.69 167 PHE B O 1
ATOM 4412 N N . PRO B 1 168 ? 0.387 -21 -5.121 1 96 168 PRO B N 1
ATOM 4413 C CA . PRO B 1 168 ? 0.138 -19.75 -5.844 1 96 168 PRO B CA 1
ATOM 4414 C C . PRO B 1 168 ? -0.598 -18.719 -4.996 1 96 168 PRO B C 1
ATOM 4416 O O . PRO B 1 168 ? -0.45 -17.516 -5.219 1 96 168 PRO B O 1
ATOM 4419 N N . PHE B 1 169 ? -1.373 -19.125 -3.998 1 96.56 169 PHE B N 1
ATOM 4420 C CA . PHE B 1 169 ? -2.211 -18.203 -3.248 1 96.56 169 PHE B CA 1
ATOM 4421 C C . PHE B 1 169 ? -1.443 -17.609 -2.074 1 96.56 169 PHE B C 1
ATOM 4423 O O . PHE B 1 169 ? -1.85 -16.594 -1.514 1 96.56 169 PHE B O 1
ATOM 4430 N N . ASP B 1 170 ? -0.395 -18.234 -1.664 1 96.19 170 ASP B N 1
ATOM 4431 C CA . ASP B 1 170 ? 0.502 -17.766 -0.609 1 96.19 170 ASP B CA 1
ATOM 4432 C C . ASP B 1 170 ? 1.892 -18.375 -0.761 1 96.19 170 ASP B C 1
ATOM 4434 O O . ASP B 1 170 ? 2.129 -19.5 -0.313 1 96.19 170 ASP B O 1
ATOM 4438 N N . THR B 1 171 ? 2.801 -17.609 -1.145 1 96.38 171 THR B N 1
ATOM 4439 C CA . THR B 1 171 ? 4.113 -18.125 -1.529 1 96.38 171 THR B CA 1
ATOM 4440 C C . THR B 1 171 ? 4.953 -18.438 -0.296 1 96.38 171 THR B C 1
ATOM 4442 O O . THR B 1 171 ? 6.086 -18.906 -0.415 1 96.38 171 THR B O 1
ATOM 4445 N N . ASP B 1 172 ? 4.441 -18.25 0.851 1 95.06 172 ASP B N 1
ATOM 4446 C CA . ASP B 1 172 ? 5.109 -18.688 2.072 1 95.06 172 ASP B CA 1
ATOM 4447 C C . ASP B 1 172 ? 4.957 -20.188 2.266 1 95.06 172 ASP B C 1
ATOM 4449 O O . ASP B 1 172 ? 5.609 -20.781 3.133 1 95.06 172 ASP B O 1
ATOM 4453 N N . PHE B 1 173 ? 4.184 -20.734 1.409 1 96.44 173 PHE B N 1
ATOM 4454 C CA . PHE B 1 173 ? 3.967 -22.172 1.454 1 96.44 173 PHE B CA 1
ATOM 4455 C C . PHE B 1 173 ? 4.457 -22.844 0.171 1 96.44 173 PHE B C 1
ATOM 4457 O O . PHE B 1 173 ? 4.543 -22.188 -0.874 1 96.44 173 PHE B O 1
ATOM 4464 N N . ILE B 1 174 ? 4.746 -24.094 0.307 1 97.12 174 ILE B N 1
ATOM 4465 C CA . ILE B 1 174 ? 4.969 -24.938 -0.859 1 97.12 174 ILE B CA 1
ATOM 4466 C C . ILE B 1 174 ? 3.775 -25.875 -1.051 1 97.12 174 ILE B C 1
ATOM 4468 O O . ILE B 1 174 ? 3.029 -26.141 -0.106 1 97.12 174 ILE B O 1
ATOM 4472 N N . LEU B 1 175 ? 3.621 -26.234 -2.277 1 96.5 175 LEU B N 1
ATOM 4473 C CA . LEU B 1 175 ? 2.59 -27.188 -2.668 1 96.5 175 LEU B CA 1
ATOM 4474 C C . LEU B 1 175 ? 3.205 -28.531 -3.029 1 96.5 175 LEU B C 1
ATOM 4476 O O . LEU B 1 175 ? 4.133 -28.609 -3.842 1 96.5 175 LEU B O 1
ATOM 4480 N N . VAL B 1 176 ? 2.754 -29.562 -2.346 1 96.06 176 VAL B N 1
ATOM 4481 C CA . VAL B 1 176 ? 3.188 -30.938 -2.619 1 96.06 176 VAL B CA 1
ATOM 4482 C C . VAL B 1 176 ? 2.021 -31.75 -3.18 1 96.06 176 VAL B C 1
ATOM 4484 O O . VAL B 1 176 ? 0.997 -31.906 -2.516 1 96.06 176 VAL B O 1
ATOM 4487 N N . ILE B 1 177 ? 2.203 -32.25 -4.375 1 95.12 177 ILE B N 1
ATOM 4488 C CA . ILE B 1 177 ? 1.161 -33.031 -5.023 1 95.12 177 ILE B CA 1
ATOM 4489 C C . ILE B 1 177 ? 1.648 -34.469 -5.223 1 95.12 177 ILE B C 1
ATOM 4491 O O . ILE B 1 177 ? 2.715 -34.688 -5.801 1 95.12 177 ILE B O 1
ATOM 4495 N N . LEU B 1 178 ? 0.868 -35.406 -4.75 1 94.19 178 LEU B N 1
ATOM 4496 C CA . LEU B 1 178 ? 1.161 -36.812 -4.926 1 94.19 178 LEU B CA 1
ATOM 4497 C C . LEU B 1 178 ? 0.152 -37.469 -5.867 1 94.19 178 LEU B C 1
ATOM 4499 O O . LEU B 1 178 ? -1.057 -37.406 -5.629 1 94.19 178 LEU B O 1
ATOM 4503 N N . PHE B 1 179 ? 0.652 -38.062 -6.914 1 93.38 179 PHE B N 1
ATOM 4504 C CA . PHE B 1 179 ? -0.196 -38.75 -7.871 1 93.38 179 PHE B CA 1
ATOM 4505 C C . PHE B 1 179 ? -0.107 -40.25 -7.668 1 93.38 179 PHE B C 1
ATOM 4507 O O . PHE B 1 179 ? 0.989 -40.812 -7.633 1 93.38 179 PHE B O 1
ATOM 4514 N N . PHE B 1 180 ? -1.237 -40.938 -7.605 1 92.12 180 PHE B N 1
ATOM 4515 C CA . PHE B 1 180 ? -1.255 -42.344 -7.289 1 92.12 180 PHE B CA 1
ATOM 4516 C C . PHE B 1 180 ? -1.811 -43.156 -8.453 1 92.12 180 PHE B C 1
ATOM 4518 O O . PHE B 1 180 ? -1.504 -44.344 -8.594 1 92.12 180 PHE B O 1
ATOM 4525 N N . GLY B 1 181 ? -2.666 -42.562 -9.211 1 92.38 181 GLY B N 1
ATOM 4526 C CA . GLY B 1 181 ? -3.326 -43.281 -10.297 1 92.38 181 GLY B CA 1
ATOM 4527 C C . GLY B 1 181 ? -4.395 -42.438 -10.984 1 92.38 181 GLY B C 1
ATOM 4528 O O . GLY B 1 181 ? -4.367 -41.219 -10.922 1 92.38 181 GLY B O 1
ATOM 4529 N N . VAL B 1 182 ? -5.293 -43.188 -11.75 1 91.81 182 VAL B N 1
ATOM 4530 C CA . VAL B 1 182 ? -6.281 -42.438 -12.539 1 91.81 182 VAL B CA 1
ATOM 4531 C C . VAL B 1 182 ? -7.668 -43.031 -12.305 1 91.81 182 VAL B C 1
ATOM 4533 O O . VAL B 1 182 ? -7.805 -44.219 -12.008 1 91.81 182 VAL B O 1
ATOM 4536 N N . TYR B 1 183 ? -8.602 -42.156 -12.32 1 90.69 183 TYR B N 1
ATOM 4537 C CA . TYR B 1 183 ? -10.023 -42.5 -12.352 1 90.69 183 TYR B CA 1
ATOM 4538 C C . TYR B 1 183 ? -10.773 -41.625 -13.359 1 90.69 183 TYR B C 1
ATOM 4540 O O . TYR B 1 183 ? -10.766 -40.406 -13.258 1 90.69 183 TYR B O 1
ATOM 4548 N N . ASN B 1 184 ? -11.508 -42.219 -14.352 1 87.12 184 ASN B N 1
ATOM 4549 C CA . ASN B 1 184 ? -12.242 -41.531 -15.406 1 87.12 184 ASN B CA 1
ATOM 4550 C C . ASN B 1 184 ? -11.391 -40.438 -16.062 1 87.12 184 ASN B C 1
ATOM 4552 O O . ASN B 1 184 ? -11.82 -39.281 -16.172 1 87.12 184 ASN B O 1
ATOM 4556 N N . ASP B 1 185 ? -10.172 -40.656 -16.359 1 82.31 185 ASP B N 1
ATOM 4557 C CA . ASP B 1 185 ? -9.234 -39.812 -17.109 1 82.31 185 ASP B CA 1
ATOM 4558 C C . ASP B 1 185 ? -8.766 -38.625 -16.266 1 82.31 185 ASP B C 1
ATOM 4560 O O . ASP B 1 185 ? -8.289 -37.625 -16.812 1 82.31 185 ASP B O 1
ATOM 4564 N N . SER B 1 186 ? -9.023 -38.75 -15.023 1 85.81 186 SER B N 1
ATOM 4565 C CA . SER B 1 186 ? -8.484 -37.75 -14.109 1 85.81 186 SER B CA 1
ATOM 4566 C C . SER B 1 186 ? -7.508 -38.375 -13.117 1 85.81 186 SER B C 1
ATOM 4568 O O . SER B 1 186 ? -7.73 -39.5 -12.641 1 85.81 186 SER B O 1
ATOM 4570 N N . TYR B 1 187 ? -6.504 -37.656 -12.906 1 89 187 TYR B N 1
ATOM 4571 C CA . TYR B 1 187 ? -5.52 -38.188 -11.953 1 89 187 TYR B CA 1
ATOM 4572 C C . TYR B 1 187 ? -6.012 -38.031 -10.523 1 89 187 TYR B C 1
ATOM 4574 O O . TYR B 1 187 ? -6.629 -37 -10.18 1 89 187 TYR B O 1
ATOM 4582 N N . CYS B 1 188 ? -5.719 -39.062 -9.766 1 90.31 188 CYS B N 1
ATOM 4583 C CA . CYS B 1 188 ? -6.086 -39.094 -8.352 1 90.31 188 CYS B CA 1
ATOM 4584 C C . CYS B 1 188 ? -4.852 -38.969 -7.469 1 90.31 188 CYS B C 1
ATOM 4586 O O . CYS B 1 188 ? -3.773 -39.438 -7.82 1 90.31 188 CYS B O 1
ATOM 4588 N N . GLY B 1 189 ? -5.062 -38.281 -6.391 1 91.38 189 GLY B N 1
ATOM 4589 C CA . GLY B 1 189 ? -3.934 -38.125 -5.492 1 91.38 189 GLY B CA 1
ATOM 4590 C C . GLY B 1 189 ? -4.258 -37.25 -4.289 1 91.38 189 GLY B C 1
ATOM 4591 O O . GLY B 1 189 ? -5.41 -37.188 -3.857 1 91.38 189 GLY B O 1
ATOM 4592 N N . ILE B 1 190 ? -3.215 -36.812 -3.629 1 91.38 190 ILE B N 1
ATOM 4593 C CA . ILE B 1 190 ? -3.314 -35.938 -2.451 1 91.38 190 ILE B CA 1
ATOM 4594 C C . ILE B 1 190 ? -2.41 -34.719 -2.619 1 91.38 190 ILE B C 1
ATOM 4596 O O . ILE B 1 190 ? -1.303 -34.844 -3.15 1 91.38 190 ILE B O 1
ATOM 4600 N N . SER B 1 191 ? -2.949 -33.594 -2.203 1 93.31 191 SER B N 1
ATOM 4601 C CA . SER B 1 191 ? -2.174 -32.375 -2.225 1 93.31 191 SER B CA 1
ATOM 4602 C C . SER B 1 191 ? -2.002 -31.797 -0.82 1 93.31 191 SER B C 1
ATOM 4604 O O . SER B 1 191 ? -2.939 -31.812 -0.02 1 93.31 191 SER B O 1
ATOM 4606 N N . TYR B 1 192 ? -0.757 -31.359 -0.535 1 93.75 192 TYR B N 1
ATOM 4607 C CA . TYR B 1 192 ? -0.428 -30.781 0.759 1 93.75 192 TYR B CA 1
ATOM 4608 C C . TYR B 1 192 ? 0.2 -29.391 0.587 1 93.75 192 TYR B C 1
ATOM 4610 O O . TYR B 1 192 ? 0.813 -29.109 -0.444 1 93.75 192 TYR B O 1
ATOM 4618 N N . ILE B 1 193 ? -0.005 -28.578 1.58 1 95.31 193 ILE B N 1
ATOM 4619 C CA . ILE B 1 193 ? 0.803 -27.359 1.697 1 95.31 193 ILE B CA 1
ATOM 4620 C C . ILE B 1 193 ? 1.642 -27.422 2.973 1 95.31 193 ILE B C 1
ATOM 4622 O O . ILE B 1 193 ? 1.235 -28.047 3.961 1 95.31 193 ILE B O 1
ATOM 4626 N N . SER B 1 194 ? 2.777 -26.844 2.92 1 96.19 194 SER B N 1
ATOM 4627 C CA . SER B 1 194 ? 3.707 -26.719 4.035 1 96.19 194 SER B CA 1
ATOM 4628 C C . SER B 1 194 ? 4.52 -25.438 3.938 1 96.19 194 SER B C 1
ATOM 4630 O O . SER B 1 194 ? 4.73 -24.906 2.842 1 96.19 194 SER B O 1
ATOM 4632 N N . PRO B 1 195 ? 4.883 -24.906 5.133 1 95.56 195 PRO B N 1
ATOM 4633 C CA . PRO B 1 195 ? 5.75 -23.719 5.055 1 95.56 195 PRO B CA 1
ATOM 4634 C C . PRO B 1 195 ? 6.98 -23.953 4.184 1 95.56 195 PRO B C 1
ATOM 4636 O O . PRO B 1 195 ? 7.57 -25.031 4.215 1 95.56 195 PRO B O 1
ATOM 4639 N N . LYS B 1 196 ? 7.332 -22.953 3.457 1 95.75 196 LYS B N 1
ATOM 4640 C CA . LYS B 1 196 ? 8.398 -23.094 2.469 1 95.75 196 LYS B CA 1
ATOM 4641 C C . LYS B 1 196 ? 9.727 -23.438 3.137 1 95.75 196 LYS B C 1
ATOM 4643 O O . LYS B 1 196 ? 10.57 -24.109 2.541 1 95.75 196 LYS B O 1
ATOM 4648 N N . GLU B 1 197 ? 9.938 -23.031 4.348 1 92.75 197 GLU B N 1
ATOM 4649 C CA . GLU B 1 197 ? 11.18 -23.281 5.074 1 92.75 197 GLU B CA 1
ATOM 4650 C C . GLU B 1 197 ? 11.359 -24.766 5.355 1 92.75 197 GLU B C 1
ATOM 4652 O O . GLU B 1 197 ? 12.469 -25.234 5.625 1 92.75 197 GLU B O 1
ATOM 4657 N N . ARG B 1 198 ? 10.367 -25.516 5.254 1 92.75 198 ARG B N 1
ATOM 4658 C CA . ARG B 1 198 ? 10.398 -26.938 5.578 1 92.75 198 ARG B CA 1
ATOM 4659 C C . ARG B 1 198 ? 10.688 -27.781 4.34 1 92.75 198 ARG B C 1
ATOM 4661 O O . ARG B 1 198 ? 10.719 -29.016 4.41 1 92.75 198 ARG B O 1
ATOM 4668 N N . LEU B 1 199 ? 10.906 -27.188 3.248 1 94.81 199 LEU B N 1
ATOM 4669 C CA . LEU B 1 199 ? 11.047 -27.859 1.964 1 94.81 199 LEU B CA 1
ATOM 4670 C C . LEU B 1 199 ? 12.102 -28.969 2.043 1 94.81 199 LEU B C 1
ATOM 4672 O O . LEU B 1 199 ? 11.82 -30.109 1.7 1 94.81 199 LEU B O 1
ATOM 4676 N N . PRO B 1 200 ? 13.328 -28.703 2.504 1 92.75 200 PRO B N 1
ATOM 4677 C CA . PRO B 1 200 ? 14.305 -29.781 2.57 1 92.75 200 PRO B CA 1
ATOM 4678 C C . PRO B 1 200 ? 13.844 -30.953 3.441 1 92.75 200 PRO B C 1
ATOM 4680 O O . PRO B 1 200 ? 14.07 -32.094 3.1 1 92.75 200 PRO B O 1
ATOM 4683 N N . TYR B 1 201 ? 13.195 -30.625 4.5 1 92.88 201 TYR B N 1
ATOM 4684 C CA . TYR B 1 201 ? 12.695 -31.641 5.426 1 92.88 201 TYR B CA 1
ATOM 4685 C C . TYR B 1 201 ? 11.609 -32.5 4.77 1 92.88 201 TYR B C 1
ATOM 4687 O O . TYR B 1 201 ? 11.602 -33.719 4.914 1 92.88 201 TYR B O 1
ATOM 4695 N N . ILE B 1 202 ? 10.719 -31.891 4.074 1 94 202 ILE B N 1
ATOM 4696 C CA . ILE B 1 202 ? 9.617 -32.562 3.404 1 94 202 ILE B CA 1
ATOM 4697 C C . ILE B 1 202 ? 10.172 -33.531 2.34 1 94 202 ILE B C 1
ATOM 4699 O O . ILE B 1 202 ? 9.672 -34.625 2.176 1 94 202 ILE B O 1
ATOM 4703 N N . ILE B 1 203 ? 11.156 -33.062 1.64 1 94.88 203 ILE B N 1
ATOM 4704 C CA . ILE B 1 203 ? 11.781 -33.906 0.613 1 94.88 203 ILE B CA 1
ATOM 4705 C C . ILE B 1 203 ? 12.336 -35.188 1.244 1 94.88 203 ILE B C 1
ATOM 4707 O O . ILE B 1 203 ? 12.109 -36.281 0.734 1 94.88 203 ILE B O 1
ATOM 4711 N N . GLU B 1 204 ? 13.008 -35.062 2.332 1 94.69 204 GLU B N 1
ATOM 4712 C CA . GLU B 1 204 ? 13.586 -36.219 3.006 1 94.69 204 GLU B CA 1
ATOM 4713 C C . GLU B 1 204 ? 12.5 -37.188 3.488 1 94.69 204 GLU B C 1
ATOM 4715 O O . GLU B 1 204 ? 12.68 -38.406 3.469 1 94.69 204 GLU B O 1
ATOM 4720 N N . ILE B 1 205 ? 11.414 -36.625 3.922 1 93.5 205 ILE B N 1
ATOM 4721 C CA . ILE B 1 205 ? 10.289 -37.406 4.387 1 93.5 205 ILE B CA 1
ATOM 4722 C C . ILE B 1 205 ? 9.711 -38.219 3.221 1 93.5 205 ILE B C 1
ATOM 4724 O O . ILE B 1 205 ? 9.32 -39.375 3.389 1 93.5 205 ILE B O 1
ATOM 4728 N N . LEU B 1 206 ? 9.672 -37.656 2.055 1 93.88 206 LEU B N 1
ATOM 4729 C CA . LEU B 1 206 ? 8.969 -38.25 0.913 1 93.88 206 LEU B CA 1
ATOM 4730 C C . LEU B 1 206 ? 9.852 -39.25 0.171 1 93.88 206 LEU B C 1
ATOM 4732 O O . LEU B 1 206 ? 9.344 -40.125 -0.527 1 93.88 206 LEU B O 1
ATOM 4736 N N . LYS B 1 207 ? 11.141 -39.188 0.245 1 93.56 207 LYS B N 1
ATOM 4737 C CA . LYS B 1 207 ? 12.086 -40 -0.51 1 93.56 207 LYS B CA 1
ATOM 4738 C C . LYS B 1 207 ? 11.758 -41.469 -0.389 1 93.56 207 LYS B C 1
ATOM 4740 O O . LYS B 1 207 ? 11.641 -42.188 -1.397 1 93.56 207 LYS B O 1
ATOM 4745 N N . PRO B 1 208 ? 11.5 -41.938 0.734 1 92.25 208 PRO B N 1
ATOM 4746 C CA . PRO B 1 208 ? 11.242 -43.375 0.847 1 92.25 208 PRO B CA 1
ATOM 4747 C C . PRO B 1 208 ? 9.828 -43.75 0.408 1 92.25 208 PRO B C 1
ATOM 4749 O O . PRO B 1 208 ? 9.492 -44.938 0.347 1 92.25 208 PRO B O 1
ATOM 4752 N N . LEU B 1 209 ? 9.062 -42.812 0.121 1 92.94 209 LEU B N 1
ATOM 4753 C CA . LEU B 1 209 ? 7.637 -43.062 -0.047 1 92.94 209 LEU B CA 1
ATOM 4754 C C . LEU B 1 209 ? 7.215 -42.906 -1.503 1 92.94 209 LEU B C 1
ATOM 4756 O O . LEU B 1 209 ? 6.082 -43.219 -1.869 1 92.94 209 LEU B O 1
ATOM 4760 N N . VAL B 1 210 ? 8.07 -42.344 -2.307 1 94.12 210 VAL B N 1
ATOM 4761 C CA . VAL B 1 210 ? 7.676 -42.031 -3.674 1 94.12 210 VAL B CA 1
ATOM 4762 C C . VAL B 1 210 ? 8.727 -42.562 -4.652 1 94.12 210 VAL B C 1
ATOM 4764 O O . VAL B 1 210 ? 9.883 -42.75 -4.285 1 94.12 210 VAL B O 1
ATOM 4767 N N . LEU B 1 211 ? 8.297 -42.719 -5.914 1 94.06 211 LEU B N 1
ATOM 4768 C CA . LEU B 1 211 ? 9.18 -43.156 -6.988 1 94.06 211 LEU B CA 1
ATOM 4769 C C . LEU B 1 211 ? 10.125 -42.031 -7.414 1 94.06 211 LEU B C 1
ATOM 4771 O O . LEU B 1 211 ? 11.297 -42.281 -7.691 1 94.06 211 LEU B O 1
ATOM 4775 N N . GLU B 1 212 ? 9.5 -40.938 -7.496 1 95.5 212 GLU B N 1
ATOM 4776 C CA . GLU B 1 212 ? 10.219 -39.75 -7.988 1 95.5 212 GLU B CA 1
ATOM 4777 C C . GLU B 1 212 ? 9.672 -38.469 -7.355 1 95.5 212 GLU B C 1
ATOM 4779 O O . GLU B 1 212 ? 8.484 -38.375 -7.035 1 95.5 212 GLU B O 1
ATOM 4784 N N . ILE B 1 213 ? 10.609 -37.531 -7.148 1 95.94 213 ILE B N 1
ATOM 4785 C CA . ILE B 1 213 ? 10.234 -36.188 -6.723 1 95.94 213 ILE B CA 1
ATOM 4786 C C . ILE B 1 213 ? 10.664 -35.188 -7.777 1 95.94 213 ILE B C 1
ATOM 4788 O O . ILE B 1 213 ? 11.852 -35.031 -8.055 1 95.94 213 ILE B O 1
ATOM 4792 N N . ASN B 1 214 ? 9.648 -34.562 -8.359 1 96.5 214 ASN B N 1
ATOM 4793 C CA . ASN B 1 214 ? 9.891 -33.469 -9.281 1 96.5 214 ASN B CA 1
ATOM 4794 C C . ASN B 1 214 ? 9.531 -32.125 -8.648 1 96.5 214 ASN B C 1
ATOM 4796 O O . ASN B 1 214 ? 8.609 -32.031 -7.84 1 96.5 214 ASN B O 1
ATOM 4800 N N . MET B 1 215 ? 10.266 -31.094 -9.008 1 96.69 215 MET B N 1
ATOM 4801 C CA . MET B 1 215 ? 9.984 -29.766 -8.461 1 96.69 215 MET B CA 1
ATOM 4802 C C . MET B 1 215 ? 9.961 -28.719 -9.57 1 96.69 215 MET B C 1
ATOM 4804 O O . MET B 1 215 ? 10.812 -28.734 -10.469 1 96.69 215 MET B O 1
ATOM 4808 N N . LEU B 1 216 ? 8.953 -27.906 -9.539 1 96.81 216 LEU B N 1
ATOM 4809 C CA . LEU B 1 216 ? 8.977 -26.703 -10.352 1 96.81 216 LEU B CA 1
ATOM 4810 C C . LEU B 1 216 ? 9.875 -25.641 -9.734 1 96.81 216 LEU B C 1
ATOM 4812 O O . LEU B 1 216 ? 9.594 -25.141 -8.641 1 96.81 216 LEU B O 1
ATOM 4816 N N . SER B 1 217 ? 10.883 -25.281 -10.422 1 95.56 217 SER B N 1
ATOM 4817 C CA . SER B 1 217 ? 11.875 -24.328 -9.922 1 95.56 217 SER B CA 1
ATOM 4818 C C . SER B 1 217 ? 11.719 -22.969 -10.578 1 95.56 217 SER B C 1
ATOM 4820 O O . SER B 1 217 ? 11.508 -22.875 -11.789 1 95.56 217 SER B O 1
ATOM 4822 N N . ASP B 1 218 ? 11.742 -21.984 -9.742 1 93.5 218 ASP B N 1
ATOM 4823 C CA . ASP B 1 218 ? 11.766 -20.609 -10.234 1 93.5 218 ASP B CA 1
ATOM 4824 C C . ASP B 1 218 ? 13.195 -20.188 -10.586 1 93.5 218 ASP B C 1
ATOM 4826 O O . ASP B 1 218 ? 14.031 -20 -9.703 1 93.5 218 ASP B O 1
ATOM 4830 N N . GLU B 1 219 ? 13.477 -19.969 -11.852 1 85.12 219 GLU B N 1
ATOM 4831 C CA . GLU B 1 219 ? 14.805 -19.578 -12.312 1 85.12 219 GLU B CA 1
ATOM 4832 C C . GLU B 1 219 ? 14.844 -18.094 -12.664 1 85.12 219 GLU B C 1
ATOM 4834 O O . GLU B 1 219 ? 15.617 -17.672 -13.531 1 85.12 219 GLU B O 1
ATOM 4839 N N . ILE B 1 220 ? 14.078 -17.375 -12.055 1 78.62 220 ILE B N 1
ATOM 4840 C CA . ILE B 1 220 ? 13.984 -15.938 -12.258 1 78.62 220 ILE B CA 1
ATOM 4841 C C . ILE B 1 220 ? 13.672 -15.641 -13.727 1 78.62 220 ILE B C 1
ATOM 4843 O O . ILE B 1 220 ? 14.57 -15.609 -14.562 1 78.62 220 ILE B O 1
ATOM 4847 N N . GLY B 1 221 ? 12.508 -15.492 -14.172 1 71.31 221 GLY B N 1
ATOM 4848 C CA . GLY B 1 221 ? 12.086 -15.211 -15.539 1 71.31 221 GLY B CA 1
ATOM 4849 C C . GLY B 1 221 ? 11.438 -16.391 -16.219 1 71.31 221 GLY B C 1
ATOM 4850 O O . GLY B 1 221 ? 10.68 -16.219 -17.172 1 71.31 221 GLY B O 1
ATOM 4851 N N . ARG B 1 222 ? 11.922 -17.562 -15.773 1 84.25 222 ARG B N 1
ATOM 4852 C CA . ARG B 1 222 ? 11.328 -18.781 -16.312 1 84.25 222 ARG B CA 1
ATOM 4853 C C . ARG B 1 222 ? 11.219 -19.859 -15.25 1 84.25 222 ARG B C 1
ATOM 4855 O O . ARG B 1 222 ? 11.859 -19.766 -14.195 1 84.25 222 ARG B O 1
ATOM 4862 N N . THR B 1 223 ? 10.344 -20.859 -15.586 1 91.62 223 THR B N 1
ATOM 4863 C CA . THR B 1 223 ? 10.234 -22 -14.695 1 91.62 223 THR B CA 1
ATOM 4864 C C . THR B 1 223 ? 10.797 -23.25 -15.352 1 91.62 223 THR B C 1
ATOM 4866 O O . THR B 1 223 ? 10.789 -23.375 -16.578 1 91.62 223 THR B O 1
ATOM 4869 N N . SER B 1 224 ? 11.367 -24.078 -14.539 1 92.44 224 SER B N 1
ATOM 4870 C CA . SER B 1 224 ? 11.859 -25.359 -15.016 1 92.44 224 SER B CA 1
ATOM 4871 C C . SER B 1 224 ? 11.453 -26.5 -14.07 1 92.44 224 SER B C 1
ATOM 4873 O O . SER B 1 224 ? 11.344 -26.281 -12.859 1 92.44 224 SER B O 1
ATOM 4875 N N . SER B 1 225 ? 11.133 -27.609 -14.703 1 94.62 225 SER B N 1
ATOM 4876 C CA . SER B 1 225 ? 10.883 -28.812 -13.922 1 94.62 225 SER B CA 1
ATOM 4877 C C . SER B 1 225 ? 12.172 -29.609 -13.695 1 94.62 225 SER B C 1
ATOM 4879 O O . SER B 1 225 ? 12.844 -29.984 -14.648 1 94.62 225 SER B O 1
ATOM 4881 N N . ILE B 1 226 ? 12.477 -29.859 -12.445 1 94.19 226 ILE B N 1
ATOM 4882 C CA . ILE B 1 226 ? 13.703 -30.578 -12.117 1 94.19 226 ILE B CA 1
ATOM 4883 C C . ILE B 1 226 ? 13.367 -31.844 -11.328 1 94.19 226 ILE B C 1
ATOM 4885 O O . ILE B 1 226 ? 12.5 -31.828 -10.453 1 94.19 226 ILE B O 1
ATOM 4889 N N . ARG B 1 227 ? 14.086 -32.938 -11.68 1 94.75 227 ARG B N 1
ATOM 4890 C CA . ARG B 1 227 ? 13.977 -34.156 -10.883 1 94.75 227 ARG B CA 1
ATOM 4891 C C . ARG B 1 227 ? 14.953 -34.125 -9.711 1 94.75 227 ARG B C 1
ATOM 4893 O O . ARG B 1 227 ? 16.172 -34.125 -9.914 1 94.75 227 ARG B O 1
ATOM 4900 N N . ILE B 1 228 ? 14.414 -34.188 -8.555 1 93.38 228 ILE B N 1
ATOM 4901 C CA . ILE B 1 228 ? 15.211 -34.062 -7.336 1 93.38 228 ILE B CA 1
ATOM 4902 C C . ILE B 1 228 ? 15.625 -35.438 -6.828 1 93.38 228 ILE B C 1
ATOM 4904 O O . ILE B 1 228 ? 16.672 -35.562 -6.184 1 93.38 228 ILE B O 1
ATOM 4908 N N . PHE B 1 229 ? 14.82 -36.312 -7.094 1 92.81 229 PHE B N 1
ATOM 4909 C CA . PHE B 1 229 ? 15.016 -37.656 -6.527 1 92.81 229 PHE B CA 1
ATOM 4910 C C . PHE B 1 229 ? 14.344 -38.719 -7.391 1 92.81 229 PHE B C 1
ATOM 4912 O O . PHE B 1 229 ? 13.328 -38.438 -8.039 1 92.81 229 PHE B O 1
ATOM 4919 N N . ASN B 1 230 ? 14.977 -39.812 -7.43 1 92.62 230 ASN B N 1
ATOM 4920 C CA . ASN B 1 230 ? 14.398 -41 -8.039 1 92.62 230 ASN B CA 1
ATOM 4921 C C . ASN B 1 230 ? 14.844 -42.281 -7.324 1 92.62 230 ASN B C 1
ATOM 4923 O O . ASN B 1 230 ? 15.992 -42.375 -6.883 1 92.62 230 ASN B O 1
ATOM 4927 N N . SER B 1 231 ? 13.844 -43.094 -7.102 1 88.44 231 SER B N 1
ATOM 4928 C CA . SER B 1 231 ? 14.164 -44.375 -6.469 1 88.44 231 SER B CA 1
ATOM 4929 C C . SER B 1 231 ? 13.242 -45.5 -6.961 1 88.44 231 SER B C 1
ATOM 4931 O O . SER B 1 231 ? 12.125 -45.219 -7.406 1 88.44 231 SER B O 1
ATOM 4933 N N . THR B 1 232 ? 13.766 -46.719 -6.895 1 83.31 232 THR B N 1
ATOM 4934 C CA . THR B 1 232 ? 12.961 -47.875 -7.266 1 83.31 232 THR B CA 1
ATOM 4935 C C . THR B 1 232 ? 12.477 -48.625 -6.023 1 83.31 232 THR B C 1
ATOM 4937 O O . THR B 1 232 ? 11.594 -49.469 -6.109 1 83.31 232 THR B O 1
ATOM 4940 N N . SER B 1 233 ? 12.992 -48.406 -4.914 1 81.31 233 SER B N 1
ATOM 4941 C CA . SER B 1 233 ? 12.586 -49.031 -3.654 1 81.31 233 SER B CA 1
ATOM 4942 C C . SER B 1 233 ? 11.734 -48.062 -2.818 1 81.31 233 SER B C 1
ATOM 4944 O O . SER B 1 233 ? 12.234 -47.062 -2.303 1 81.31 233 SER B O 1
ATOM 4946 N N . VAL B 1 234 ? 10.422 -48.438 -2.873 1 84.06 234 VAL B N 1
ATOM 4947 C CA . VAL B 1 234 ? 9.523 -47.5 -2.23 1 84.06 234 VAL B CA 1
ATOM 4948 C C . VAL B 1 234 ? 8.672 -48.219 -1.188 1 84.06 234 VAL B C 1
ATOM 4950 O O . VAL B 1 234 ? 8.234 -49.344 -1.403 1 84.06 234 VAL B O 1
ATOM 4953 N N . LYS B 1 235 ? 8.539 -47.562 -0.041 1 85.19 235 LYS B N 1
ATOM 4954 C CA . LYS B 1 235 ? 7.625 -48 0.996 1 85.19 235 LYS B CA 1
ATOM 4955 C C . LYS B 1 235 ? 6.195 -47.562 0.707 1 85.19 235 LYS B C 1
ATOM 4957 O O . LYS B 1 235 ? 5.973 -46.688 -0.119 1 85.19 235 LYS B O 1
ATOM 4962 N N . LYS B 1 236 ? 5.297 -48.219 1.398 1 84.62 236 LYS B N 1
ATOM 4963 C CA . LYS B 1 236 ? 3.889 -47.875 1.241 1 84.62 236 LYS B CA 1
ATOM 4964 C C . LYS B 1 236 ? 3.586 -46.531 1.854 1 84.62 236 LYS B C 1
ATOM 4966 O O . LYS B 1 236 ? 4.082 -46.188 2.934 1 84.62 236 LYS B O 1
ATOM 4971 N N . PHE B 1 237 ? 2.781 -45.75 1.233 1 89.12 237 PHE B N 1
ATOM 4972 C CA . PHE B 1 237 ? 2.398 -44.438 1.725 1 89.12 237 PHE B CA 1
ATOM 4973 C C . PHE B 1 237 ? 1.457 -44.562 2.918 1 89.12 237 PHE B C 1
ATOM 4975 O O . PHE B 1 237 ? 0.513 -45.344 2.893 1 89.12 237 PHE B O 1
ATOM 4982 N N . PRO B 1 238 ? 1.7 -43.75 4.008 1 83.12 238 PRO B N 1
ATOM 4983 C CA . PRO B 1 238 ? 1.009 -43.969 5.281 1 83.12 238 PRO B CA 1
ATOM 4984 C C . PRO B 1 238 ? -0.44 -43.5 5.254 1 83.12 238 PRO B C 1
ATOM 4986 O O . PRO B 1 238 ? -1.2 -43.75 6.191 1 83.12 238 PRO B O 1
ATOM 4989 N N . THR B 1 239 ? -0.989 -42.844 4.297 1 73.62 239 THR B N 1
ATOM 4990 C CA . THR B 1 239 ? -2.373 -42.375 4.281 1 73.62 239 THR B CA 1
ATOM 4991 C C . THR B 1 239 ? -3.283 -43.438 3.645 1 73.62 239 THR B C 1
ATOM 4993 O O . THR B 1 239 ? -2.842 -44.219 2.801 1 73.62 239 THR B O 1
ATOM 4996 N N . ASN B 1 240 ? -4.586 -43.156 4.145 1 68.06 240 ASN B N 1
ATOM 4997 C CA . ASN B 1 240 ? -5.449 -44.25 3.695 1 68.06 240 ASN B CA 1
ATOM 4998 C C . ASN B 1 240 ? -6.387 -43.812 2.578 1 68.06 240 ASN B C 1
ATOM 5000 O O . ASN B 1 240 ? -6.949 -44.625 1.86 1 68.06 240 ASN B O 1
ATOM 5004 N N . THR B 1 241 ? -6.52 -42.5 2.486 1 83.75 241 THR B N 1
ATOM 5005 C CA . THR B 1 241 ? -7.523 -42.125 1.498 1 83.75 241 THR B CA 1
ATOM 5006 C C . THR B 1 241 ? -6.992 -41.031 0.568 1 83.75 241 THR B C 1
ATOM 5008 O O . THR B 1 241 ? -6.215 -40.188 0.991 1 83.75 241 THR B O 1
ATOM 5011 N N . LEU B 1 242 ? -7.301 -41.219 -0.712 1 87.44 242 LEU B N 1
ATOM 5012 C CA . LEU B 1 242 ? -6.996 -40.281 -1.775 1 87.44 242 LEU B CA 1
ATOM 5013 C C . LEU B 1 242 ? -8.273 -39.688 -2.369 1 87.44 242 LEU B C 1
ATOM 5015 O O . LEU B 1 242 ? -9.367 -40.25 -2.15 1 87.44 242 LEU B O 1
ATOM 5019 N N . THR B 1 243 ? -8.117 -38.594 -3.01 1 86.06 243 THR B N 1
ATOM 5020 C CA . THR B 1 243 ? -9.273 -38 -3.68 1 86.06 243 THR B CA 1
ATOM 5021 C C . THR B 1 243 ? -9.008 -37.844 -5.172 1 86.06 243 THR B C 1
ATOM 5023 O O . THR B 1 243 ? -7.871 -37.969 -5.625 1 86.06 243 THR B O 1
ATOM 5026 N N . SER B 1 244 ? -10.039 -37.625 -5.973 1 75.12 244 SER B N 1
ATOM 5027 C CA . SER B 1 244 ? -9.961 -37.5 -7.422 1 75.12 244 SER B CA 1
ATOM 5028 C C . SER B 1 244 ? -9.477 -36.094 -7.812 1 75.12 244 SER B C 1
ATOM 5030 O O . SER B 1 244 ? -9.242 -35.812 -8.992 1 75.12 244 SER B O 1
ATOM 5032 N N . ILE B 1 245 ? -9.422 -35.25 -6.895 1 66.81 245 ILE B N 1
ATOM 5033 C CA . ILE B 1 245 ? -9.078 -33.875 -7.262 1 66.81 245 ILE B CA 1
ATOM 5034 C C . ILE B 1 245 ? -7.875 -33.406 -6.445 1 66.81 245 ILE B C 1
ATOM 5036 O O . ILE B 1 245 ? -7.824 -33.594 -5.23 1 66.81 245 ILE B O 1
ATOM 5040 N N . CYS B 1 246 ? -7.031 -32.844 -7.219 1 65.94 246 CYS B N 1
ATOM 5041 C CA . CYS B 1 246 ? -5.828 -32.344 -6.555 1 65.94 246 CYS B CA 1
ATOM 5042 C C . CYS B 1 246 ? -5.988 -30.891 -6.141 1 65.94 246 CYS B C 1
ATOM 5044 O O . CYS B 1 246 ? -5.012 -30.234 -5.766 1 65.94 246 CYS B O 1
ATOM 5046 N N . GLU B 1 247 ? -7.316 -30.469 -6.195 1 71.94 247 GLU B N 1
ATOM 5047 C CA . GLU B 1 247 ? -7.598 -29.094 -5.832 1 71.94 247 GLU B CA 1
ATOM 5048 C C . GLU B 1 247 ? -7.758 -28.938 -4.324 1 71.94 247 GLU B C 1
ATOM 5050 O O . GLU B 1 247 ? -7.648 -27.828 -3.789 1 71.94 247 GLU B O 1
ATOM 5055 N N . ILE B 1 248 ? -8.016 -30.047 -3.695 1 82.19 248 ILE B N 1
ATOM 5056 C CA . ILE B 1 248 ? -8.148 -30.031 -2.242 1 82.19 248 ILE B CA 1
ATOM 5057 C C . ILE B 1 248 ? -6.77 -30.156 -1.599 1 82.19 248 ILE B C 1
ATOM 5059 O O . ILE B 1 248 ? -6.07 -31.141 -1.803 1 82.19 248 ILE B O 1
ATOM 5063 N N . VAL B 1 249 ? -6.484 -29.125 -0.898 1 89 249 VAL B N 1
ATOM 5064 C CA . VAL B 1 249 ? -5.133 -29.062 -0.349 1 89 249 VAL B CA 1
ATOM 5065 C C . VAL B 1 249 ? -5.188 -29.172 1.174 1 89 249 VAL B C 1
ATOM 5067 O O . VAL B 1 249 ? -5.945 -28.438 1.824 1 89 249 VAL B O 1
ATOM 5070 N N . TYR B 1 250 ? -4.414 -30.125 1.69 1 89.25 250 TYR B N 1
ATOM 5071 C CA . TYR B 1 250 ? -4.348 -30.328 3.135 1 89.25 250 TYR B CA 1
ATOM 5072 C C . TYR B 1 250 ? -3.033 -29.781 3.693 1 89.25 250 TYR B C 1
ATOM 5074 O O . TYR B 1 250 ? -2.055 -29.625 2.957 1 89.25 250 TYR B O 1
ATOM 5082 N N . SER B 1 251 ? -3.08 -29.453 4.977 1 92 251 SER B N 1
ATOM 5083 C CA . SER B 1 251 ? -1.819 -29.141 5.641 1 92 251 SER B CA 1
ATOM 5084 C C . SER B 1 251 ? -0.96 -30.391 5.812 1 92 251 SER B C 1
ATOM 5086 O O . SER B 1 251 ? -1.466 -31.453 6.184 1 92 251 SER B O 1
ATOM 5088 N N . PHE B 1 252 ? 0.255 -30.203 5.543 1 93.31 252 PHE B N 1
ATOM 5089 C CA . PHE B 1 252 ? 1.18 -31.328 5.715 1 93.31 252 PHE B CA 1
ATOM 5090 C C . PHE B 1 252 ? 1.482 -31.562 7.188 1 93.31 252 PHE B C 1
ATOM 5092 O O . PHE B 1 252 ? 2.186 -30.766 7.816 1 93.31 252 PHE B O 1
ATOM 5099 N N . ASP B 1 253 ? 0.939 -32.594 7.66 1 90.81 253 ASP B N 1
ATOM 5100 C CA . ASP B 1 253 ? 1.209 -32.969 9.047 1 90.81 253 ASP B CA 1
ATOM 5101 C C . ASP B 1 253 ? 2.432 -33.875 9.148 1 90.81 253 ASP B C 1
ATOM 5103 O O . ASP B 1 253 ? 2.328 -35.094 8.938 1 90.81 253 ASP B O 1
ATOM 5107 N N . GLU B 1 254 ? 3.438 -33.375 9.555 1 89.19 254 GLU B N 1
ATOM 5108 C CA . GLU B 1 254 ? 4.711 -34.094 9.609 1 89.19 254 GLU B CA 1
ATOM 5109 C C . GLU B 1 254 ? 4.652 -35.25 10.609 1 89.19 254 GLU B C 1
ATOM 5111 O O . GLU B 1 254 ? 5.418 -36.219 10.492 1 89.19 254 GLU B O 1
ATOM 5116 N N . SER B 1 255 ? 3.785 -35.156 11.57 1 88.75 255 SER B N 1
ATOM 5117 C CA . SER B 1 255 ? 3.695 -36.188 12.609 1 88.75 255 SER B CA 1
ATOM 5118 C C . SER B 1 255 ? 3.195 -37.5 12.047 1 88.75 255 SER B C 1
ATOM 5120 O O . SER B 1 255 ? 3.365 -38.562 12.664 1 88.75 255 SER B O 1
ATOM 5122 N N . SER B 1 256 ? 2.668 -37.469 10.914 1 87.5 256 SER B N 1
ATOM 5123 C CA . SER B 1 256 ? 2.125 -38.688 10.289 1 87.5 256 SER B CA 1
ATOM 5124 C C . SER B 1 256 ? 3.213 -39.469 9.555 1 87.5 256 SER B C 1
ATOM 5126 O O . SER B 1 256 ? 2.957 -40.531 9.031 1 87.5 256 SER B O 1
ATOM 5128 N N . PHE B 1 257 ? 4.449 -38.938 9.555 1 90.75 257 PHE B N 1
ATOM 5129 C CA . PHE B 1 257 ? 5.527 -39.562 8.781 1 90.75 257 PHE B CA 1
ATOM 5130 C C . PHE B 1 257 ? 6.727 -39.875 9.672 1 90.75 257 PHE B C 1
ATOM 5132 O O . PHE B 1 257 ? 6.828 -39.344 10.789 1 90.75 257 PHE B O 1
ATOM 5139 N N . THR B 1 258 ? 7.523 -40.719 9.164 1 88 258 THR B N 1
ATOM 5140 C CA . THR B 1 258 ? 8.75 -41.062 9.875 1 88 258 THR B CA 1
ATOM 5141 C C . THR B 1 258 ? 9.742 -39.906 9.812 1 88 258 THR B C 1
ATOM 5143 O O . THR B 1 258 ? 9.906 -39.281 8.766 1 88 258 THR B O 1
ATOM 5146 N N . THR B 1 259 ? 10.406 -39.625 10.914 1 88.56 259 THR B N 1
ATOM 5147 C CA . THR B 1 259 ? 11.375 -38.531 10.992 1 88.56 259 THR B CA 1
ATOM 5148 C C . THR B 1 259 ? 12.641 -38.875 10.203 1 88.56 259 THR B C 1
ATOM 5150 O O . THR B 1 259 ? 13.266 -39.938 10.453 1 88.56 259 THR B O 1
ATOM 5153 N N . PRO B 1 260 ? 12.914 -37.938 9.328 1 88.12 260 PRO B N 1
ATOM 5154 C CA . PRO B 1 260 ? 14.141 -38.219 8.578 1 88.12 260 PRO B CA 1
ATOM 5155 C C . PRO B 1 260 ? 15.398 -38.031 9.422 1 88.12 260 PRO B C 1
ATOM 5157 O O . PRO B 1 260 ? 15.414 -37.188 10.336 1 88.12 260 PRO B O 1
ATOM 5160 N N . LYS B 1 261 ? 16.453 -38.75 9.102 1 82.5 261 LYS B N 1
ATOM 5161 C CA . LYS B 1 261 ? 17.703 -38.719 9.844 1 82.5 261 LYS B CA 1
ATOM 5162 C C . LYS B 1 261 ? 18.625 -37.625 9.305 1 82.5 261 LYS B C 1
ATOM 5164 O O . LYS B 1 261 ? 19.438 -37.062 10.047 1 82.5 261 LYS B O 1
ATOM 5169 N N . THR B 1 262 ? 18.625 -37.375 7.996 1 81.19 262 THR B N 1
ATOM 5170 C CA . THR B 1 262 ? 19.547 -36.406 7.367 1 81.19 262 THR B CA 1
ATOM 5171 C C . THR B 1 262 ? 18.766 -35.375 6.57 1 81.19 262 THR B C 1
ATOM 5173 O O . THR B 1 262 ? 17.609 -35.562 6.223 1 81.19 262 THR B O 1
ATOM 5176 N N . PHE B 1 263 ? 19.5 -34.156 6.512 1 79.06 263 PHE B N 1
ATOM 5177 C CA . PHE B 1 263 ? 18.953 -33.062 5.707 1 79.06 263 PHE B CA 1
ATOM 5178 C C . PHE B 1 263 ? 19.906 -32.688 4.586 1 79.06 263 PHE B C 1
ATOM 5180 O O . PHE B 1 263 ? 21.125 -32.594 4.809 1 79.06 263 PHE B O 1
ATOM 5187 N N . THR B 1 264 ? 19.406 -32.812 3.361 1 80.31 264 THR B N 1
ATOM 5188 C CA . THR B 1 264 ? 20.219 -32.375 2.23 1 80.31 264 THR B CA 1
ATOM 5189 C C . THR B 1 264 ? 19.781 -31 1.754 1 80.31 264 THR B C 1
ATOM 5191 O O . THR B 1 264 ? 18.609 -30.781 1.462 1 80.31 264 THR B O 1
ATOM 5194 N N . PRO B 1 265 ? 20.734 -30.141 1.778 1 83.06 265 PRO B N 1
ATOM 5195 C CA . PRO B 1 265 ? 20.391 -28.812 1.264 1 83.06 265 PRO B CA 1
ATOM 5196 C C . PRO B 1 265 ? 20.031 -28.828 -0.222 1 83.06 265 PRO B C 1
ATOM 5198 O O . PRO B 1 265 ? 20.578 -29.641 -0.981 1 83.06 265 PRO B O 1
ATOM 5201 N N . LEU B 1 266 ? 19.047 -28.016 -0.57 1 86.31 266 LEU B N 1
ATOM 5202 C CA . LEU B 1 266 ? 18.609 -27.891 -1.958 1 86.31 266 LEU B CA 1
ATOM 5203 C C . LEU B 1 266 ? 19.016 -26.547 -2.545 1 86.31 266 LEU B C 1
ATOM 5205 O O . LEU B 1 266 ? 18.844 -25.516 -1.904 1 86.31 266 LEU B O 1
ATOM 5209 N N . ASN B 1 267 ? 19.594 -26.547 -3.732 1 83.88 267 ASN B N 1
ATOM 5210 C CA . ASN B 1 267 ? 20 -25.312 -4.426 1 83.88 267 ASN B CA 1
ATOM 5211 C C . ASN B 1 267 ? 18.906 -24.828 -5.371 1 83.88 267 ASN B C 1
ATOM 5213 O O . ASN B 1 267 ? 19.203 -24.25 -6.418 1 83.88 267 ASN B O 1
ATOM 5217 N N . ALA B 1 268 ? 17.719 -25.219 -5.238 1 89.69 268 ALA B N 1
ATOM 5218 C CA . ALA B 1 268 ? 16.594 -24.797 -6.059 1 89.69 268 ALA B CA 1
ATOM 5219 C C . ALA B 1 268 ? 15.422 -24.359 -5.184 1 89.69 268 ALA B C 1
ATOM 5221 O O . ALA B 1 268 ? 15.266 -24.828 -4.055 1 89.69 268 ALA B O 1
ATOM 5222 N N . SER B 1 269 ? 14.75 -23.375 -5.727 1 93.25 269 SER B N 1
ATOM 5223 C CA . SER B 1 269 ? 13.594 -22.844 -5.004 1 93.25 269 SER B CA 1
ATOM 5224 C C . SER B 1 269 ? 12.367 -22.797 -5.898 1 93.25 269 SER B C 1
ATOM 5226 O O . SER B 1 269 ? 12.461 -22.422 -7.07 1 93.25 269 SER B O 1
ATOM 5228 N N . PRO B 1 270 ? 11.266 -23.219 -5.289 1 96.25 270 PRO B N 1
ATOM 5229 C CA . PRO B 1 270 ? 10.039 -23.141 -6.086 1 96.25 270 PRO B CA 1
ATOM 5230 C C . PRO B 1 270 ? 9.625 -21.688 -6.375 1 96.25 270 PRO B C 1
ATOM 5232 O O . PRO B 1 270 ? 8.859 -21.438 -7.312 1 96.25 270 PRO B O 1
ATOM 5235 N N . TYR B 1 271 ? 10.07 -20.734 -5.559 1 96.62 271 TYR B N 1
ATOM 5236 C CA . TYR B 1 271 ? 9.656 -19.344 -5.73 1 96.62 271 TYR B CA 1
ATOM 5237 C C . TYR B 1 271 ? 10.75 -18.391 -5.273 1 96.62 271 TYR B C 1
ATOM 5239 O O . TYR B 1 271 ? 11.289 -18.531 -4.172 1 96.62 271 TYR B O 1
ATOM 5247 N N . ILE B 1 272 ? 11.07 -17.484 -6.086 1 94.06 272 ILE B N 1
ATOM 5248 C CA . ILE B 1 272 ? 11.984 -16.391 -5.75 1 94.06 272 ILE B CA 1
ATOM 5249 C C . ILE B 1 272 ? 11.219 -15.07 -5.719 1 94.06 272 ILE B C 1
ATOM 5251 O O . ILE B 1 272 ? 10.648 -14.648 -6.727 1 94.06 272 ILE B O 1
ATOM 5255 N N . PRO B 1 273 ? 11.195 -14.43 -4.535 1 94.69 273 PRO B N 1
ATOM 5256 C CA . PRO B 1 273 ? 10.484 -13.148 -4.449 1 94.69 273 PRO B CA 1
ATOM 5257 C C . PRO B 1 273 ? 11.07 -12.086 -5.379 1 94.69 273 PRO B C 1
ATOM 5259 O O . PRO B 1 273 ? 12.297 -11.93 -5.449 1 94.69 273 PRO B O 1
ATOM 5262 N N . LYS B 1 274 ? 10.188 -11.438 -6.102 1 94.19 274 LYS B N 1
ATOM 5263 C CA . LYS B 1 274 ? 10.586 -10.406 -7.059 1 94.19 274 LYS B CA 1
ATOM 5264 C C . LYS B 1 274 ? 9.734 -9.148 -6.902 1 94.19 274 LYS B C 1
ATOM 5266 O O . LYS B 1 274 ? 8.586 -9.227 -6.449 1 94.19 274 LYS B O 1
ATOM 5271 N N . LYS B 1 275 ? 10.266 -8 -7.219 1 95.06 275 LYS B N 1
ATOM 5272 C CA . LYS B 1 275 ? 9.57 -6.723 -7.234 1 95.06 275 LYS B CA 1
ATOM 5273 C C . LYS B 1 275 ? 10.039 -5.852 -8.391 1 95.06 275 LYS B C 1
ATOM 5275 O O . LYS B 1 275 ? 11.227 -5.816 -8.711 1 95.06 275 LYS B O 1
ATOM 5280 N N . ILE B 1 276 ? 9.133 -5.168 -9.031 1 94.12 276 ILE B N 1
ATOM 5281 C CA . ILE B 1 276 ? 9.484 -4.258 -10.117 1 94.12 276 ILE B CA 1
ATOM 5282 C C . ILE B 1 276 ? 9.992 -2.936 -9.539 1 94.12 276 ILE B C 1
ATOM 5284 O O . ILE B 1 276 ? 9.438 -2.426 -8.562 1 94.12 276 ILE B O 1
ATOM 5288 N N . VAL B 1 277 ? 11.016 -2.396 -10.125 1 95.25 277 VAL B N 1
ATOM 5289 C CA . VAL B 1 277 ? 11.555 -1.142 -9.609 1 95.25 277 VAL B CA 1
ATOM 5290 C C . VAL B 1 277 ? 12 -0.255 -10.773 1 95.25 277 VAL B C 1
ATOM 5292 O O . VAL B 1 277 ? 12.445 -0.754 -11.812 1 95.25 277 VAL B O 1
ATOM 5295 N N . SER B 1 278 ? 11.742 1.029 -10.656 1 94.75 278 SER B N 1
ATOM 5296 C CA . SER B 1 278 ? 12.375 2.027 -11.516 1 94.75 278 SER B CA 1
ATOM 5297 C C . SER B 1 278 ? 13.781 2.365 -11.031 1 94.75 278 SER B C 1
ATOM 5299 O O . SER B 1 278 ? 14.016 2.479 -9.828 1 94.75 278 SER B O 1
ATOM 5301 N N . LEU B 1 279 ? 14.688 2.541 -11.945 1 95.81 279 LEU B N 1
ATOM 5302 C CA . LEU B 1 279 ? 16.047 2.918 -11.555 1 95.81 279 LEU B CA 1
ATOM 5303 C C . LEU B 1 279 ? 16.047 4.258 -10.82 1 95.81 279 LEU B C 1
ATOM 5305 O O . LEU B 1 279 ? 16.906 4.504 -9.969 1 95.81 279 LEU B O 1
ATOM 5309 N N . LEU B 1 280 ? 15.07 5.047 -11.141 1 95.69 280 LEU B N 1
ATOM 5310 C CA . LEU B 1 280 ? 14.922 6.355 -10.508 1 95.69 280 LEU B CA 1
ATOM 5311 C C . LEU B 1 280 ? 14.742 6.215 -9 1 95.69 280 LEU B C 1
ATOM 5313 O O . LEU B 1 280 ? 15.109 7.117 -8.242 1 95.69 280 LEU B O 1
ATOM 5317 N N . ASP B 1 281 ? 14.203 5.141 -8.539 1 96.75 281 ASP B N 1
ATOM 5318 C CA . ASP B 1 281 ? 13.836 4.949 -7.137 1 96.75 281 ASP B CA 1
ATOM 5319 C C . ASP B 1 281 ? 14.984 4.316 -6.352 1 96.75 281 ASP B C 1
ATOM 5321 O O . ASP B 1 281 ? 14.945 4.266 -5.121 1 96.75 281 ASP B O 1
ATOM 5325 N N . LEU B 1 282 ? 15.984 3.871 -7.008 1 97.38 282 LEU B N 1
ATOM 5326 C CA . LEU B 1 282 ? 17.125 3.242 -6.348 1 97.38 282 LEU B CA 1
ATOM 5327 C C . LEU B 1 282 ? 18.062 4.293 -5.77 1 97.38 282 LEU B C 1
ATOM 5329 O O . LEU B 1 282 ? 18.062 5.445 -6.215 1 97.38 282 LEU B O 1
ATOM 5333 N N . PRO B 1 283 ? 18.844 3.932 -4.805 1 96.31 283 PRO B N 1
ATOM 5334 C CA . PRO B 1 283 ? 19.766 4.898 -4.211 1 96.31 283 PRO B CA 1
ATOM 5335 C C . PRO B 1 283 ? 20.812 5.402 -5.207 1 96.31 283 PRO B C 1
ATOM 5337 O O . PRO B 1 283 ? 21.234 4.656 -6.09 1 96.31 283 PRO B O 1
ATOM 5340 N N . SER B 1 284 ? 21.234 6.668 -4.992 1 96.06 284 SER B N 1
ATOM 5341 C CA . SER B 1 284 ? 22.266 7.289 -5.812 1 96.06 284 SER B CA 1
ATOM 5342 C C . SER B 1 284 ? 23.656 7.051 -5.227 1 96.06 284 SER B C 1
ATOM 5344 O O . SER B 1 284 ? 23.812 6.922 -4.012 1 96.06 284 SER B O 1
ATOM 5346 N N . ASN B 1 285 ? 24.641 6.938 -6.102 1 96.44 285 ASN B N 1
ATOM 5347 C CA . ASN B 1 285 ? 26.062 6.973 -5.758 1 96.44 285 ASN B CA 1
ATOM 5348 C C . ASN B 1 285 ? 26.469 5.742 -4.965 1 96.44 285 ASN B C 1
ATOM 5350 O O . ASN B 1 285 ? 27.328 5.824 -4.086 1 96.44 285 ASN B O 1
ATOM 5354 N N . VAL B 1 286 ? 25.766 4.672 -5.117 1 97.62 286 VAL B N 1
ATOM 5355 C CA . VAL B 1 286 ? 26.156 3.389 -4.539 1 97.62 286 VAL B CA 1
ATOM 5356 C C . VAL B 1 286 ? 26.266 2.338 -5.645 1 97.62 286 VAL B C 1
ATOM 5358 O O . VAL B 1 286 ? 25.625 2.469 -6.695 1 97.62 286 VAL B O 1
ATOM 5361 N N . GLU B 1 287 ? 27.016 1.39 -5.383 1 98.44 287 GLU B N 1
ATOM 5362 C CA . GLU B 1 287 ? 27.188 0.333 -6.375 1 98.44 287 GLU B CA 1
ATOM 5363 C C . GLU B 1 287 ? 25.984 -0.608 -6.387 1 98.44 287 GLU B C 1
ATOM 5365 O O . GLU B 1 287 ? 25.547 -1.071 -5.332 1 98.44 287 GLU B O 1
ATOM 5370 N N . ILE B 1 288 ? 25.438 -0.898 -7.527 1 98.62 288 ILE B N 1
ATOM 5371 C CA . ILE B 1 288 ? 24.312 -1.793 -7.742 1 98.62 288 ILE B CA 1
ATOM 5372 C C . ILE B 1 288 ? 24.719 -2.92 -8.688 1 98.62 288 ILE B C 1
ATOM 5374 O O . ILE B 1 288 ? 25.328 -2.674 -9.734 1 98.62 288 ILE B O 1
ATOM 5378 N N . LYS B 1 289 ? 24.5 -4.082 -8.312 1 98.38 289 LYS B N 1
ATOM 5379 C CA . LYS B 1 289 ? 24.812 -5.242 -9.141 1 98.38 289 LYS B CA 1
ATOM 5380 C C . LYS B 1 289 ? 23.562 -5.781 -9.828 1 98.38 289 LYS B C 1
ATOM 5382 O O . LYS B 1 289 ? 22.531 -5.969 -9.188 1 98.38 289 LYS B O 1
ATOM 5387 N N . ALA B 1 290 ? 23.688 -6 -11.109 1 97.38 290 ALA B N 1
ATOM 5388 C CA . ALA B 1 290 ? 22.547 -6.48 -11.898 1 97.38 290 ALA B CA 1
ATOM 5389 C C . ALA B 1 290 ? 22.953 -7.688 -12.742 1 97.38 290 ALA B C 1
ATOM 5391 O O . ALA B 1 290 ? 24.141 -7.91 -13 1 97.38 290 ALA B O 1
ATOM 5392 N N . ILE B 1 291 ? 22 -8.508 -13.07 1 93.94 291 ILE B N 1
ATOM 5393 C CA . ILE B 1 291 ? 22.156 -9.648 -13.969 1 93.94 291 ILE B CA 1
ATOM 5394 C C . ILE B 1 291 ? 21 -9.695 -14.961 1 93.94 291 ILE B C 1
ATOM 5396 O O . ILE B 1 291 ? 19.891 -9.234 -14.648 1 93.94 291 ILE B O 1
ATOM 5400 N N . SER B 1 292 ? 21.281 -10.117 -16.109 1 90.94 292 SER B N 1
ATOM 5401 C CA . SER B 1 292 ? 20.25 -10.281 -17.141 1 90.94 292 SER B CA 1
ATOM 5402 C C . SER B 1 292 ? 20.016 -11.75 -17.453 1 90.94 292 SER B C 1
ATOM 5404 O O . SER B 1 292 ? 20.969 -12.508 -17.672 1 90.94 292 SER B O 1
ATOM 5406 N N . ARG B 1 293 ? 18.734 -12.133 -17.328 1 82.75 293 ARG B N 1
ATOM 5407 C CA . ARG B 1 293 ? 18.328 -13.5 -17.656 1 82.75 293 ARG B CA 1
ATOM 5408 C C . ARG B 1 293 ? 17.031 -13.508 -18.453 1 82.75 293 ARG B C 1
ATOM 5410 O O . ARG B 1 293 ? 16.062 -12.867 -18.062 1 82.75 293 ARG B O 1
ATOM 5417 N N . SER B 1 294 ? 17 -14.172 -19.594 1 77.12 294 SER B N 1
ATOM 5418 C CA . SER B 1 294 ? 15.805 -14.352 -20.406 1 77.12 294 SER B CA 1
ATOM 5419 C C . SER B 1 294 ? 15.203 -13.008 -20.812 1 77.12 294 SER B C 1
ATOM 5421 O O . SER B 1 294 ? 13.992 -12.82 -20.75 1 77.12 294 SER B O 1
ATOM 5423 N N . GLY B 1 295 ? 16.047 -12.008 -21.062 1 78.06 295 GLY B N 1
ATOM 5424 C CA . GLY B 1 295 ? 15.594 -10.719 -21.547 1 78.06 295 GLY B CA 1
ATOM 5425 C C . GLY B 1 295 ? 15.102 -9.797 -20.453 1 78.06 295 GLY B C 1
ATOM 5426 O O . GLY B 1 295 ? 14.586 -8.711 -20.719 1 78.06 295 GLY B O 1
ATOM 5427 N N . VAL B 1 296 ? 15.234 -10.258 -19.234 1 83.69 296 VAL B N 1
ATOM 5428 C CA . VAL B 1 296 ? 14.812 -9.445 -18.094 1 83.69 296 VAL B CA 1
ATOM 5429 C C . VAL B 1 296 ? 16.031 -9.078 -17.25 1 83.69 296 VAL B C 1
ATOM 5431 O O . VAL B 1 296 ? 16.891 -9.914 -17 1 83.69 296 VAL B O 1
ATOM 5434 N N . ASP B 1 297 ? 16.125 -7.848 -16.906 1 91.94 297 ASP B N 1
ATOM 5435 C CA . ASP B 1 297 ? 17.219 -7.355 -16.078 1 91.94 297 ASP B CA 1
ATOM 5436 C C . ASP B 1 297 ? 16.812 -7.305 -14.602 1 91.94 297 ASP B C 1
ATOM 5438 O O . ASP B 1 297 ? 15.719 -6.836 -14.273 1 91.94 297 ASP B O 1
ATOM 5442 N N . PHE B 1 298 ? 17.719 -7.828 -13.758 1 93.38 298 PHE B N 1
ATOM 5443 C CA . PHE B 1 298 ? 17.422 -7.918 -12.328 1 93.38 298 PHE B CA 1
ATOM 5444 C C . PHE B 1 298 ? 18.547 -7.301 -11.508 1 93.38 298 PHE B C 1
ATOM 5446 O O . PHE B 1 298 ? 19.719 -7.371 -11.891 1 93.38 298 PHE B O 1
ATOM 5453 N N . ILE B 1 299 ? 18.203 -6.766 -10.422 1 97 299 ILE B N 1
ATOM 5454 C CA . ILE B 1 299 ? 19.172 -6.305 -9.438 1 97 299 ILE B CA 1
ATOM 5455 C C . ILE B 1 299 ? 19.25 -7.309 -8.281 1 97 299 ILE B C 1
ATOM 5457 O O . ILE B 1 299 ? 18.219 -7.707 -7.727 1 97 299 ILE B O 1
ATOM 5461 N N . THR B 1 300 ? 20.406 -7.672 -7.879 1 95.81 300 THR B N 1
ATOM 5462 C CA . THR B 1 300 ? 20.594 -8.695 -6.859 1 95.81 300 THR B CA 1
ATOM 5463 C C . THR B 1 300 ? 21.25 -8.109 -5.613 1 95.81 300 THR B C 1
ATOM 5465 O O . THR B 1 300 ? 21.062 -8.617 -4.508 1 95.81 300 THR B O 1
ATOM 5468 N N . HIS B 1 301 ? 22.047 -7.043 -5.844 1 97.69 301 HIS B N 1
ATOM 5469 C CA . HIS B 1 301 ? 22.766 -6.422 -4.738 1 97.69 301 HIS B CA 1
ATOM 5470 C C . HIS B 1 301 ? 22.688 -4.902 -4.82 1 97.69 301 HIS B C 1
ATOM 5472 O O . HIS B 1 301 ? 22.719 -4.332 -5.91 1 97.69 301 HIS B O 1
ATOM 5478 N N . ILE B 1 302 ? 22.609 -4.305 -3.748 1 97.5 302 ILE B N 1
ATOM 5479 C CA . ILE B 1 302 ? 22.75 -2.861 -3.605 1 97.5 302 ILE B CA 1
ATOM 5480 C C . ILE B 1 302 ? 23.75 -2.553 -2.484 1 97.5 302 ILE B C 1
ATOM 5482 O O . ILE B 1 302 ? 23.578 -3.027 -1.357 1 97.5 302 ILE B O 1
ATOM 5486 N N . ASN B 1 303 ? 24.75 -1.764 -2.746 1 96.19 303 ASN B N 1
ATOM 5487 C CA . ASN B 1 303 ? 25.781 -1.411 -1.786 1 96.19 303 ASN B CA 1
ATOM 5488 C C . ASN B 1 303 ? 26.375 -2.65 -1.114 1 96.19 303 ASN B C 1
ATOM 5490 O O . ASN B 1 303 ? 26.422 -2.73 0.114 1 96.19 303 ASN B O 1
ATOM 5494 N N . ASN B 1 304 ? 26.656 -3.645 -1.867 1 93.69 304 ASN B N 1
ATOM 5495 C CA . ASN B 1 304 ? 27.328 -4.891 -1.51 1 93.69 304 ASN B CA 1
ATOM 5496 C C . ASN B 1 304 ? 26.469 -5.742 -0.581 1 93.69 304 ASN B C 1
ATOM 5498 O O . ASN B 1 304 ? 26.984 -6.641 0.09 1 93.69 304 ASN B O 1
ATOM 5502 N N . LYS B 1 305 ? 25.281 -5.434 -0.473 1 94.5 305 LYS B N 1
ATOM 5503 C CA . LYS B 1 305 ? 24.359 -6.246 0.311 1 94.5 305 LYS B CA 1
ATOM 5504 C C . LYS B 1 305 ? 23.406 -7.023 -0.595 1 94.5 305 LYS B C 1
ATOM 5506 O O . LYS B 1 305 ? 22.781 -6.445 -1.481 1 94.5 305 LYS B O 1
ATOM 5511 N N . ARG B 1 306 ? 23.344 -8.25 -0.383 1 95.44 306 ARG B N 1
ATOM 5512 C CA . ARG B 1 306 ? 22.438 -9.102 -1.154 1 95.44 306 ARG B CA 1
ATOM 5513 C C . ARG B 1 306 ? 20.984 -8.82 -0.795 1 95.44 306 ARG B C 1
ATOM 5515 O O . ARG B 1 306 ? 20.641 -8.711 0.384 1 95.44 306 ARG B O 1
ATOM 5522 N N . LEU B 1 307 ? 20.188 -8.758 -1.837 1 94.94 307 LEU B N 1
ATOM 5523 C CA . LEU B 1 307 ? 18.781 -8.461 -1.616 1 94.94 307 LEU B CA 1
ATOM 5524 C C . LEU B 1 307 ? 18 -9.742 -1.34 1 94.94 307 LEU B C 1
ATOM 5526 O O . LEU B 1 307 ? 18.266 -10.781 -1.946 1 94.94 307 LEU B O 1
ATOM 5530 N N . THR B 1 308 ? 17.016 -9.641 -0.454 1 90.12 308 THR B N 1
ATOM 5531 C CA . THR B 1 308 ? 16.125 -10.758 -0.185 1 90.12 308 THR B CA 1
ATOM 5532 C C . THR B 1 308 ? 15.055 -10.867 -1.274 1 90.12 308 THR B C 1
ATOM 5534 O O . THR B 1 308 ? 14.57 -11.961 -1.568 1 90.12 308 THR B O 1
ATOM 5537 N N . THR B 1 309 ? 14.719 -9.797 -1.802 1 94.88 309 THR B N 1
ATOM 5538 C CA . THR B 1 309 ? 13.812 -9.688 -2.941 1 94.88 309 THR B CA 1
ATOM 5539 C C . THR B 1 309 ? 14.547 -9.141 -4.164 1 94.88 309 THR B C 1
ATOM 5541 O O . THR B 1 309 ? 15.094 -8.039 -4.121 1 94.88 309 THR B O 1
ATOM 5544 N N . ILE B 1 310 ? 14.516 -9.93 -5.16 1 95 310 ILE B N 1
ATOM 5545 C CA . ILE B 1 310 ? 15.18 -9.477 -6.375 1 95 310 ILE B CA 1
ATOM 5546 C C . ILE B 1 310 ? 14.352 -8.391 -7.047 1 95 310 ILE B C 1
ATOM 5548 O O . ILE B 1 310 ? 13.117 -8.445 -7.039 1 95 310 ILE B O 1
ATOM 5552 N N . LEU B 1 311 ? 15.055 -7.418 -7.605 1 96.31 311 LEU B N 1
ATOM 5553 C CA . LEU B 1 311 ? 14.352 -6.305 -8.227 1 96.31 311 LEU B CA 1
ATOM 5554 C C . LEU B 1 311 ? 14.375 -6.426 -9.75 1 96.31 311 LEU B C 1
ATOM 5556 O O . LEU B 1 311 ? 15.445 -6.547 -10.344 1 96.31 311 LEU B O 1
ATOM 5560 N N . VAL B 1 312 ? 13.211 -6.488 -10.344 1 93.31 312 VAL B N 1
ATOM 5561 C CA . VAL B 1 312 ? 13.086 -6.469 -11.797 1 93.31 312 VAL B CA 1
ATOM 5562 C C . VAL B 1 312 ? 13.125 -5.027 -12.297 1 93.31 312 VAL B C 1
ATOM 5564 O O . VAL B 1 312 ? 12.305 -4.203 -11.898 1 93.31 312 VAL B O 1
ATOM 5567 N N . ILE B 1 313 ? 14.008 -4.727 -13.195 1 94.44 313 ILE B N 1
ATOM 5568 C CA . ILE B 1 313 ? 14.219 -3.357 -13.656 1 94.44 313 ILE B CA 1
ATOM 5569 C C . ILE B 1 313 ? 13.164 -2.994 -14.695 1 94.44 313 ILE B C 1
ATOM 5571 O O . ILE B 1 313 ? 13.078 -3.635 -15.75 1 94.44 313 ILE B O 1
ATOM 5575 N N . ALA B 1 314 ? 12.383 -2.037 -14.398 1 92 314 ALA B N 1
ATOM 5576 C CA . ALA B 1 314 ? 11.562 -1.389 -15.414 1 92 314 ALA B CA 1
ATOM 5577 C C . ALA B 1 314 ? 12.367 -0.36 -16.203 1 92 314 ALA B C 1
ATOM 5579 O O . ALA B 1 314 ? 12.5 0.79 -15.773 1 92 314 ALA B O 1
ATOM 5580 N N . LYS B 1 315 ? 12.812 -0.685 -17.328 1 89.31 315 LYS B N 1
ATOM 5581 C CA . LYS B 1 315 ? 13.766 0.132 -18.078 1 89.31 315 LYS B CA 1
ATOM 5582 C C . LYS B 1 315 ? 13.078 1.338 -18.703 1 89.31 315 LYS B C 1
ATOM 5584 O O . LYS B 1 315 ? 11.992 1.212 -19.281 1 89.31 315 LYS B O 1
ATOM 5589 N N . ASP B 1 316 ? 13.695 2.414 -18.547 1 88.12 316 ASP B N 1
ATOM 5590 C CA . ASP B 1 316 ? 13.273 3.6 -19.281 1 88.12 316 ASP B CA 1
ATOM 5591 C C . ASP B 1 316 ? 13.602 3.471 -20.766 1 88.12 316 ASP B C 1
ATOM 5593 O O . ASP B 1 316 ? 14.469 2.682 -21.141 1 88.12 316 ASP B O 1
ATOM 5597 N N . ASN B 1 317 ? 13 4.336 -21.5 1 83.81 317 ASN B N 1
ATOM 5598 C CA . ASN B 1 317 ? 13.125 4.246 -22.953 1 83.81 317 ASN B CA 1
ATOM 5599 C C . ASN B 1 317 ? 14.57 4.418 -23.406 1 83.81 317 ASN B C 1
ATOM 5601 O O . ASN B 1 317 ? 15.016 3.736 -24.328 1 83.81 317 ASN B O 1
ATOM 5605 N N . PHE B 1 318 ? 15.297 5.246 -22.844 1 87.88 318 PHE B N 1
ATOM 5606 C CA . PHE B 1 318 ? 16.656 5.539 -23.281 1 87.88 318 PHE B CA 1
ATOM 5607 C C . PHE B 1 318 ? 17.594 4.395 -22.938 1 87.88 318 PHE B C 1
ATOM 5609 O O . PHE B 1 318 ? 18.719 4.34 -23.438 1 87.88 318 PHE B O 1
ATOM 5616 N N . LEU B 1 319 ? 17.109 3.48 -22.125 1 91 319 LEU B N 1
ATOM 5617 C CA . LEU B 1 319 ? 17.922 2.324 -21.734 1 91 319 LEU B CA 1
ATOM 5618 C C . LEU B 1 319 ? 17.359 1.047 -22.359 1 91 319 LEU B C 1
ATOM 5620 O O . LEU B 1 319 ? 17.75 -0.058 -21.969 1 91 319 LEU B O 1
ATOM 5624 N N . LYS B 1 320 ? 16.438 1.176 -23.266 1 85.5 320 LYS B N 1
ATOM 5625 C CA . LYS B 1 320 ? 15.695 0.035 -23.797 1 85.5 320 LYS B CA 1
ATOM 5626 C C . LYS B 1 320 ? 16.641 -0.994 -24.406 1 85.5 320 LYS B C 1
ATOM 5628 O O . LYS B 1 320 ? 16.375 -2.197 -24.359 1 85.5 320 LYS B O 1
ATOM 5633 N N . ASN B 1 321 ? 17.781 -0.53 -24.922 1 87 321 ASN B N 1
ATOM 5634 C CA . ASN B 1 321 ? 18.688 -1.421 -25.625 1 87 321 ASN B CA 1
ATOM 5635 C C . ASN B 1 321 ? 19.859 -1.852 -24.734 1 87 321 ASN B C 1
ATOM 5637 O O . ASN B 1 321 ? 20.719 -2.609 -25.156 1 87 321 ASN B O 1
ATOM 5641 N N . SER B 1 322 ? 19.875 -1.427 -23.547 1 92 322 SER B N 1
ATOM 5642 C CA . SER B 1 322 ? 20.953 -1.779 -22.625 1 92 322 SER B CA 1
ATOM 5643 C C . SER B 1 322 ? 20.641 -3.072 -21.875 1 92 322 SER B C 1
ATOM 5645 O O . SER B 1 322 ? 19.5 -3.299 -21.469 1 92 322 SER B O 1
ATOM 5647 N N . THR B 1 323 ? 21.625 -3.898 -21.812 1 94 323 THR B N 1
ATOM 5648 C CA . THR B 1 323 ? 21.531 -5.102 -20.984 1 94 323 THR B CA 1
ATOM 5649 C C . THR B 1 323 ? 22.281 -4.922 -19.672 1 94 323 THR B C 1
ATOM 5651 O O . THR B 1 323 ? 23.5 -4.715 -19.672 1 94 323 THR B O 1
ATOM 5654 N N . PHE B 1 324 ? 21.594 -5.078 -18.625 1 95.25 324 PHE B N 1
ATOM 5655 C CA . PHE B 1 324 ? 22.188 -4.855 -17.312 1 95.25 324 PHE B CA 1
ATOM 5656 C C . PHE B 1 324 ? 22.828 -6.137 -16.781 1 95.25 324 PHE B C 1
ATOM 5658 O O . PHE B 1 324 ? 22.172 -6.934 -16.109 1 95.25 324 PHE B O 1
ATOM 5665 N N . SER B 1 325 ? 24.031 -6.316 -17.016 1 96.25 325 SER B N 1
ATOM 5666 C CA . SER B 1 325 ? 24.812 -7.445 -16.531 1 96.25 325 SER B CA 1
ATOM 5667 C C . SER B 1 325 ? 26.156 -6.98 -15.984 1 96.25 325 SER B C 1
ATOM 5669 O O . SER B 1 325 ? 27.094 -6.758 -16.75 1 96.25 325 SER B O 1
ATOM 5671 N N . GLY B 1 326 ? 26.219 -6.855 -14.773 1 97.62 326 GLY B N 1
ATOM 5672 C CA . GLY B 1 326 ? 27.391 -6.309 -14.102 1 97.62 326 GLY B CA 1
ATOM 5673 C C . GLY B 1 326 ? 27.031 -5.316 -13.008 1 97.62 326 GLY B C 1
ATOM 5674 O O . GLY B 1 326 ? 26.062 -5.504 -12.281 1 97.62 326 GLY B O 1
ATOM 5675 N N . THR B 1 327 ? 27.938 -4.375 -12.781 1 98.38 327 THR B N 1
ATOM 5676 C CA . THR B 1 327 ? 27.734 -3.377 -11.734 1 98.38 327 THR B CA 1
ATOM 5677 C C . THR B 1 327 ? 27.578 -1.985 -12.344 1 98.38 327 THR B C 1
ATOM 5679 O O . THR B 1 327 ? 28.062 -1.72 -13.445 1 98.38 327 THR B O 1
ATOM 5682 N N . PHE B 1 328 ? 26.859 -1.154 -11.664 1 98.19 328 PHE B N 1
ATOM 5683 C CA . PHE B 1 328 ? 26.719 0.229 -12.102 1 98.19 328 PHE B CA 1
ATOM 5684 C C . PHE B 1 328 ? 26.438 1.147 -10.922 1 98.19 328 PHE B C 1
ATOM 5686 O O . PHE B 1 328 ? 26.109 0.677 -9.828 1 98.19 328 PHE B O 1
ATOM 5693 N N . ILE B 1 329 ? 26.672 2.391 -11.102 1 98.12 329 ILE B N 1
ATOM 5694 C CA . ILE B 1 329 ? 26.359 3.475 -10.172 1 98.12 329 ILE B CA 1
ATOM 5695 C C . ILE B 1 329 ? 25.531 4.535 -10.891 1 98.12 329 ILE B C 1
ATOM 5697 O O . ILE B 1 329 ? 25.859 4.945 -12.008 1 98.12 329 ILE B O 1
ATOM 5701 N N . LYS B 1 330 ? 24.406 4.922 -10.32 1 96.44 330 LYS B N 1
ATOM 5702 C CA . LYS B 1 330 ? 23.562 5.941 -10.938 1 96.44 330 LYS B CA 1
ATOM 5703 C C . LYS B 1 330 ? 23.375 7.141 -10.008 1 96.44 330 LYS B C 1
ATOM 5705 O O . LYS B 1 330 ? 23.656 7.055 -8.812 1 96.44 330 LYS B O 1
ATOM 5710 N N . GLU B 1 331 ? 22.969 8.266 -10.594 1 95.75 331 GLU B N 1
ATOM 5711 C CA . GLU B 1 331 ? 22.609 9.484 -9.867 1 95.75 331 GLU B CA 1
ATOM 5712 C C . GLU B 1 331 ? 21.359 10.141 -10.461 1 95.75 331 GLU B C 1
ATOM 5714 O O . GLU B 1 331 ? 21.203 10.18 -11.68 1 95.75 331 GLU B O 1
ATOM 5719 N N . ASN B 1 332 ? 20.469 10.594 -9.594 1 94.62 332 ASN B N 1
ATOM 5720 C CA . ASN B 1 332 ? 19.297 11.328 -10.047 1 94.62 332 ASN B CA 1
ATOM 5721 C C . ASN B 1 332 ? 19.656 12.773 -10.406 1 94.62 332 AS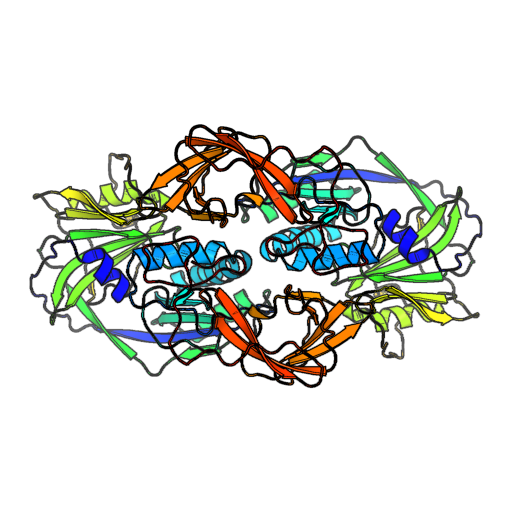N B C 1
ATOM 5723 O O . ASN B 1 332 ? 20.453 13.406 -9.727 1 94.62 332 ASN B O 1
ATOM 5727 N N . ILE B 1 333 ? 19.031 13.219 -11.43 1 91.88 333 ILE B N 1
ATOM 5728 C CA . ILE B 1 333 ? 19.312 14.578 -11.898 1 91.88 333 ILE B CA 1
ATOM 5729 C C . ILE B 1 333 ? 18.031 15.195 -12.461 1 91.88 333 ILE B C 1
ATOM 5731 O O . ILE B 1 333 ? 17.047 14.5 -12.703 1 91.88 333 ILE B O 1
ATOM 5735 N N . ILE B 1 334 ? 18 16.422 -12.492 1 90.94 334 ILE B N 1
ATOM 5736 C CA . ILE B 1 334 ? 17.016 17.141 -13.289 1 90.94 334 ILE B CA 1
ATOM 5737 C C . ILE B 1 334 ? 17.641 17.578 -14.617 1 90.94 334 ILE B C 1
ATOM 5739 O O . ILE B 1 334 ? 18.578 18.375 -14.633 1 90.94 334 ILE B O 1
ATOM 5743 N N . TRP B 1 335 ? 17.188 17.016 -15.648 1 87.94 335 TRP B N 1
ATOM 5744 C CA . TRP B 1 335 ? 17.719 17.266 -16.984 1 87.94 335 TRP B CA 1
ATOM 5745 C C . TRP B 1 335 ? 16.641 17.875 -17.891 1 87.94 335 TRP B C 1
ATOM 5747 O O . TRP B 1 335 ? 15.625 17.234 -18.156 1 87.94 335 TRP B O 1
ATOM 5757 N N . LYS B 1 336 ? 16.828 19.078 -18.312 1 83.81 336 LYS B N 1
ATOM 5758 C CA . LYS B 1 336 ? 15.875 19.781 -19.172 1 83.81 336 LYS B CA 1
ATOM 5759 C C . LYS B 1 336 ? 14.5 19.844 -18.516 1 83.81 336 LYS B C 1
ATOM 5761 O O . LYS B 1 336 ? 13.484 19.594 -19.172 1 83.81 336 LYS B O 1
ATOM 5766 N N . GLY B 1 337 ? 14.523 19.984 -17.219 1 83.94 337 GLY B N 1
ATOM 5767 C CA . GLY B 1 337 ? 13.289 20.172 -16.469 1 83.94 337 GLY B CA 1
ATOM 5768 C C . GLY B 1 337 ? 12.625 18.859 -16.094 1 83.94 337 GLY B C 1
ATOM 5769 O O . GLY B 1 337 ? 11.555 18.844 -15.492 1 83.94 337 GLY B O 1
ATOM 5770 N N . ILE B 1 338 ? 13.281 17.812 -16.469 1 87.25 338 ILE B N 1
ATOM 5771 C CA . ILE B 1 338 ? 12.703 16.5 -16.203 1 87.25 338 ILE B CA 1
ATOM 5772 C C . ILE B 1 338 ? 13.539 15.766 -15.156 1 87.25 338 ILE B C 1
ATOM 5774 O O . ILE B 1 338 ? 14.766 15.703 -15.258 1 87.25 338 ILE B O 1
ATOM 5778 N N . TYR B 1 339 ? 12.859 15.352 -14.102 1 91.38 339 TYR B N 1
ATOM 5779 C CA . TYR B 1 339 ? 13.531 14.539 -13.094 1 91.38 339 TYR B CA 1
ATOM 5780 C C . TYR B 1 339 ? 13.82 13.141 -13.633 1 91.38 339 TYR B C 1
ATOM 5782 O O . TYR B 1 339 ? 12.906 12.422 -14.047 1 91.38 339 TYR B O 1
ATOM 5790 N N . THR B 1 340 ? 15.047 12.805 -13.742 1 92.62 340 THR B N 1
ATOM 5791 C CA . THR B 1 340 ? 15.516 11.555 -14.312 1 92.62 340 THR B CA 1
ATOM 5792 C C . THR B 1 340 ? 16.812 11.109 -13.648 1 92.62 340 THR B C 1
ATOM 5794 O O . THR B 1 340 ? 17.062 11.414 -12.484 1 92.62 340 THR B O 1
ATOM 5797 N N . TYR B 1 341 ? 17.516 10.18 -14.305 1 93.75 341 TYR B N 1
ATOM 5798 C CA . TYR B 1 341 ? 18.781 9.711 -13.75 1 93.75 341 TYR B CA 1
ATOM 5799 C C . TYR B 1 341 ? 19.797 9.469 -14.852 1 93.75 341 TYR B C 1
ATOM 5801 O O . TYR B 1 341 ? 19.453 9.414 -16.031 1 93.75 341 TYR B O 1
ATOM 5809 N N . ARG B 1 342 ? 21.016 9.406 -14.438 1 94.62 342 ARG B N 1
ATOM 5810 C CA . ARG B 1 342 ? 22.109 9 -15.312 1 94.62 342 ARG B CA 1
ATOM 5811 C C . ARG B 1 342 ? 22.969 7.93 -14.648 1 94.62 342 ARG B C 1
ATOM 5813 O O . ARG B 1 342 ? 23.031 7.848 -13.422 1 94.62 342 ARG B O 1
ATOM 5820 N N . ILE B 1 343 ? 23.516 7.082 -15.43 1 96 343 ILE B N 1
ATOM 5821 C CA . ILE B 1 343 ? 24.484 6.105 -14.969 1 96 343 ILE B CA 1
ATOM 5822 C C . ILE B 1 343 ? 25.891 6.711 -15.039 1 96 343 ILE B C 1
ATOM 5824 O O . ILE B 1 343 ? 26.359 7.102 -16.109 1 96 343 ILE B O 1
ATOM 5828 N N . ILE B 1 344 ? 26.562 6.797 -13.961 1 94.94 344 ILE B N 1
ATOM 5829 C CA . ILE B 1 344 ? 27.844 7.508 -13.93 1 94.94 344 ILE B CA 1
ATOM 5830 C C . ILE B 1 344 ? 29 6.516 -14.086 1 94.94 344 ILE B C 1
ATOM 5832 O O . ILE B 1 344 ? 30.078 6.887 -14.531 1 94.94 344 ILE B O 1
ATOM 5836 N N . LYS B 1 345 ? 28.859 5.352 -13.703 1 96.5 345 LYS B N 1
ATOM 5837 C CA . LYS B 1 345 ? 29.828 4.266 -13.852 1 96.5 345 LYS B CA 1
ATOM 5838 C C . LYS B 1 345 ? 29.109 2.939 -14.133 1 96.5 345 LYS B C 1
ATOM 5840 O O . LYS B 1 345 ? 28.062 2.662 -13.555 1 96.5 345 LYS B O 1
ATOM 5845 N N . SER B 1 346 ? 29.625 2.174 -15.039 1 97.06 346 SER B N 1
ATOM 5846 C CA . SER B 1 346 ? 29.031 0.876 -15.352 1 97.06 346 SER B CA 1
ATOM 5847 C C . SER B 1 346 ? 30.062 -0.079 -15.93 1 97.06 346 SER B C 1
ATOM 5849 O O . SER B 1 346 ? 31 0.352 -16.609 1 97.06 346 SER B O 1
ATOM 5851 N N . SER B 1 347 ? 29.906 -1.337 -15.688 1 97.69 347 SER B N 1
ATOM 5852 C CA . SER B 1 347 ? 30.75 -2.363 -16.281 1 97.69 347 SER B CA 1
ATOM 5853 C C . SER B 1 347 ? 30.203 -2.838 -17.625 1 97.69 347 SER B C 1
ATOM 5855 O O . SER B 1 347 ? 30.797 -3.705 -18.266 1 97.69 347 SER B O 1
ATOM 5857 N N . PHE B 1 348 ? 29.094 -2.381 -18.094 1 96.5 348 PHE B N 1
ATOM 5858 C CA . PHE B 1 348 ? 28.453 -2.699 -19.359 1 96.5 348 PHE B CA 1
ATOM 5859 C C . PHE B 1 348 ? 28.078 -1.427 -20.109 1 96.5 348 PHE B C 1
ATOM 5861 O O . PHE B 1 348 ? 28.078 -0.336 -19.547 1 96.5 348 PHE B O 1
ATOM 5868 N N . PRO B 1 349 ? 27.797 -1.498 -21.359 1 94.88 349 PRO B N 1
ATOM 5869 C CA . PRO B 1 349 ? 27.516 -0.304 -22.156 1 94.88 349 PRO B CA 1
ATOM 5870 C C . PRO B 1 349 ? 26.172 0.333 -21.797 1 94.88 349 PRO B C 1
ATOM 5872 O O . PRO B 1 349 ? 25.156 -0.365 -21.688 1 94.88 349 PRO B O 1
ATOM 5875 N N . VAL B 1 350 ? 26.188 1.582 -21.562 1 94.44 350 VAL B N 1
ATOM 5876 C CA . VAL B 1 350 ? 24.984 2.359 -21.297 1 94.44 350 VAL B CA 1
ATOM 5877 C C . VAL B 1 350 ? 25.062 3.713 -21.984 1 94.44 350 VAL B C 1
ATOM 5879 O O . VAL B 1 350 ? 26.172 4.207 -22.25 1 94.44 350 VAL B O 1
ATOM 5882 N N . PRO B 1 351 ? 23.891 4.234 -22.297 1 91.81 351 PRO B N 1
ATOM 5883 C CA . PRO B 1 351 ? 23.922 5.586 -22.859 1 91.81 351 PRO B CA 1
ATOM 5884 C C . PRO B 1 351 ? 24.422 6.633 -21.859 1 91.81 351 PRO B C 1
ATOM 5886 O O . PRO B 1 351 ? 24.188 6.504 -20.656 1 91.81 351 PRO B O 1
ATOM 5889 N N . THR B 1 352 ? 25.156 7.617 -22.391 1 85.88 352 THR B N 1
ATOM 5890 C CA . THR B 1 352 ? 25.703 8.672 -21.547 1 85.88 352 THR B CA 1
ATOM 5891 C C . THR B 1 352 ? 24.938 9.977 -21.75 1 85.88 352 THR B C 1
ATOM 5893 O O . THR B 1 352 ? 24.547 10.305 -22.875 1 85.88 352 THR B O 1
ATOM 5896 N N . ILE B 1 353 ? 24.516 10.453 -20.703 1 77.56 353 ILE B N 1
ATOM 5897 C CA . ILE B 1 353 ? 23.969 11.805 -20.75 1 77.56 353 ILE B CA 1
ATOM 5898 C C . ILE B 1 353 ? 25.094 12.82 -20.531 1 77.56 353 ILE B C 1
ATOM 5900 O O . ILE B 1 353 ? 25.859 12.711 -19.578 1 77.56 353 ILE B O 1
ATOM 5904 N N . LYS B 1 354 ? 25.453 13.633 -21.641 1 62.88 354 LYS B N 1
ATOM 5905 C CA . LYS B 1 354 ? 26.5 14.648 -21.547 1 62.88 354 LYS B CA 1
ATOM 5906 C C . LYS B 1 354 ? 26.234 15.602 -20.391 1 62.88 354 LYS B C 1
ATOM 5908 O O . LYS B 1 354 ? 25.078 15.883 -20.062 1 62.88 354 LYS B O 1
ATOM 5913 N N . SER B 1 355 ? 27.266 15.758 -19.609 1 57.25 355 SER B N 1
ATOM 5914 C CA . SER B 1 355 ? 27.312 16.531 -18.375 1 57.25 355 SER B CA 1
ATOM 5915 C C . SER B 1 355 ? 26.547 17.844 -18.516 1 57.25 355 SER B C 1
ATOM 5917 O O . SER B 1 355 ? 26.703 18.562 -19.516 1 57.25 355 SER B O 1
ATOM 5919 N N . VAL B 1 356 ? 25.359 17.875 -18.047 1 53.62 356 VAL B N 1
ATOM 5920 C CA . VAL B 1 356 ? 24.578 19.109 -18 1 53.62 356 VAL B CA 1
ATOM 5921 C C . VAL B 1 356 ? 25.234 20.109 -17.062 1 53.62 356 VAL B C 1
ATOM 5923 O O . VAL B 1 356 ? 25.766 19.719 -16.016 1 53.62 356 VAL B O 1
ATOM 5926 N N . THR B 1 357 ? 25.516 21.25 -17.5 1 51.84 357 THR B N 1
ATOM 5927 C CA . THR B 1 357 ? 25.969 22.375 -16.688 1 51.84 357 THR B CA 1
ATOM 5928 C C . THR B 1 357 ? 25.188 22.438 -15.375 1 51.84 357 THR B C 1
ATOM 5930 O O . THR B 1 357 ? 24.047 21.984 -15.312 1 51.84 357 THR B O 1
ATOM 5933 N N . ASN B 1 358 ? 25.938 22.844 -14.203 1 50.78 358 ASN B N 1
ATOM 5934 C CA . ASN B 1 358 ? 25.766 22.938 -12.758 1 50.78 358 ASN B CA 1
ATOM 5935 C C . ASN B 1 358 ? 24.438 23.625 -12.398 1 50.78 358 ASN B C 1
ATOM 5937 O O . ASN B 1 358 ? 24.203 23.922 -11.227 1 50.78 358 ASN B O 1
ATOM 5941 N N . LYS B 1 359 ? 23.781 24.391 -13.234 1 50.94 359 LYS B N 1
ATOM 5942 C CA . LYS B 1 359 ? 22.703 25.188 -12.641 1 50.94 359 LYS B CA 1
ATOM 5943 C C . LYS B 1 359 ? 21.562 24.281 -12.164 1 50.94 359 LYS B C 1
ATOM 5945 O O . LYS B 1 359 ? 21.203 23.328 -12.852 1 50.94 359 LYS B O 1
ATOM 5950 N N . LYS B 1 360 ? 21.344 24.469 -10.922 1 55.28 360 LYS B N 1
ATOM 5951 C CA . LYS B 1 360 ? 20.219 23.797 -10.273 1 55.28 360 LYS B CA 1
ATOM 5952 C C . LYS B 1 360 ? 18.953 23.891 -11.125 1 55.28 360 LYS B C 1
ATOM 5954 O O . LYS B 1 360 ? 18.406 24.984 -11.312 1 55.28 360 LYS B O 1
ATOM 5959 N N . LYS B 1 361 ? 18.5 22.891 -12.008 1 63.94 361 LYS B N 1
ATOM 5960 C CA . LYS B 1 361 ? 17.359 23.016 -12.898 1 63.94 361 LYS B CA 1
ATOM 5961 C C . LYS B 1 361 ? 16.062 22.641 -12.195 1 63.94 361 LYS B C 1
ATOM 5963 O O . LYS B 1 361 ? 16.062 21.766 -11.312 1 63.94 361 LYS B O 1
ATOM 5968 N N . ILE B 1 362 ? 15.172 23.578 -12.234 1 71.12 362 ILE B N 1
ATOM 5969 C CA . ILE B 1 362 ? 13.852 23.469 -11.625 1 71.12 362 ILE B CA 1
ATOM 5970 C C . ILE B 1 362 ? 13.016 22.438 -12.391 1 71.12 362 ILE B C 1
ATOM 5972 O O . ILE B 1 362 ? 12.977 22.469 -13.625 1 71.12 362 ILE B O 1
ATOM 5976 N N . CYS B 1 363 ? 12.57 21.453 -11.656 1 78.31 363 CYS B N 1
ATOM 5977 C CA . CYS B 1 363 ? 11.688 20.438 -12.234 1 78.31 363 CYS B CA 1
ATOM 5978 C C . CYS B 1 363 ? 10.32 21.031 -12.555 1 78.31 363 CYS B C 1
ATOM 5980 O O . CYS B 1 363 ? 9.758 21.781 -11.758 1 78.31 363 CYS B O 1
ATOM 5982 N N . LYS B 1 364 ? 10 20.875 -13.789 1 72.69 364 LYS B N 1
ATOM 5983 C CA . LYS B 1 364 ? 8.641 21.281 -14.148 1 72.69 364 LYS B CA 1
ATOM 5984 C C . LYS B 1 364 ? 7.605 20.469 -13.367 1 72.69 364 LYS B C 1
ATOM 5986 O O . LYS B 1 364 ? 7.664 19.234 -13.344 1 72.69 364 LYS B O 1
ATOM 5991 N N . LYS B 1 365 ? 6.836 21.281 -12.555 1 66.38 365 LYS B N 1
ATOM 5992 C CA . LYS B 1 365 ? 5.84 20.594 -11.734 1 66.38 365 LYS B CA 1
ATOM 5993 C C . LYS B 1 365 ? 4.641 20.156 -12.57 1 66.38 365 LYS B C 1
ATOM 5995 O O . LYS B 1 365 ? 4.277 20.828 -13.539 1 66.38 365 LYS B O 1
ATOM 6000 N N . HIS B 1 366 ? 4.055 19 -12.102 1 68.38 366 HIS B N 1
ATOM 6001 C CA . HIS B 1 366 ? 2.977 18.422 -12.906 1 68.38 366 HIS B CA 1
ATOM 6002 C C . HIS B 1 366 ? 1.62 18.656 -12.242 1 68.38 366 HIS B C 1
ATOM 6004 O O . HIS B 1 366 ? 0.635 18.953 -12.93 1 68.38 366 HIS B O 1
ATOM 6010 N N . CYS B 1 367 ? 1.54 18.656 -10.961 1 73.5 367 CYS B N 1
ATOM 6011 C CA . CYS B 1 367 ? 0.213 18.641 -10.352 1 73.5 367 CYS B CA 1
ATOM 6012 C C . CYS B 1 367 ? -0.05 19.938 -9.586 1 73.5 367 CYS B C 1
ATOM 6014 O O . CYS B 1 367 ? -1.176 20.438 -9.578 1 73.5 367 CYS B O 1
ATOM 6016 N N . PHE B 1 368 ? 1.031 20.5 -8.938 1 76.12 368 PHE B N 1
ATOM 6017 C CA . PHE B 1 368 ? 0.87 21.703 -8.133 1 76.12 368 PHE B CA 1
ATOM 6018 C C . PHE B 1 368 ? 1.738 22.828 -8.664 1 76.12 368 PHE B C 1
ATOM 6020 O O . PHE B 1 368 ? 2.963 22.797 -8.523 1 76.12 368 PHE B O 1
ATOM 6027 N N . VAL B 1 369 ? 1.173 23.703 -9.414 1 69.19 369 VAL B N 1
ATOM 6028 C CA . VAL B 1 369 ? 1.942 24.734 -10.117 1 69.19 369 VAL B CA 1
ATOM 6029 C C . VAL B 1 369 ? 2.283 25.875 -9.172 1 69.19 369 VAL B C 1
ATOM 6031 O O . VAL B 1 369 ? 3.338 26.5 -9.297 1 69.19 369 VAL B O 1
ATOM 6034 N N . ASN B 1 370 ? 1.581 26.062 -8.164 1 71.94 370 ASN B N 1
ATOM 6035 C CA . ASN B 1 370 ? 1.815 27.234 -7.324 1 71.94 370 ASN B CA 1
ATOM 6036 C C . ASN B 1 370 ? 2.348 26.828 -5.949 1 71.94 370 ASN B C 1
ATOM 6038 O O . ASN B 1 370 ? 2.061 27.5 -4.949 1 71.94 370 ASN B O 1
ATOM 6042 N N . SER B 1 371 ? 3.199 25.797 -5.961 1 78.31 371 SER B N 1
ATOM 6043 C CA . SER B 1 371 ? 3.73 25.359 -4.672 1 78.31 371 SER B CA 1
ATOM 6044 C C . SER B 1 371 ? 5.254 25.406 -4.66 1 78.31 371 SER B C 1
ATOM 6046 O O . SER B 1 371 ? 5.898 25.094 -5.66 1 78.31 371 SER B O 1
ATOM 6048 N N . GLN B 1 372 ? 5.801 25.906 -3.596 1 82.75 372 GLN B N 1
ATOM 6049 C CA . GLN B 1 372 ? 7.25 25.875 -3.434 1 82.75 372 GLN B CA 1
ATOM 6050 C C . GLN B 1 372 ? 7.723 24.516 -2.924 1 82.75 372 GLN B C 1
ATOM 6052 O O . GLN B 1 372 ? 8.914 24.203 -2.973 1 82.75 372 GLN B O 1
ATOM 6057 N N . TYR B 1 373 ? 6.805 23.781 -2.42 1 89.69 373 TYR B N 1
ATOM 6058 C CA . TYR B 1 373 ? 7.055 22.422 -1.955 1 89.69 373 TYR B CA 1
ATOM 6059 C C . TYR B 1 373 ? 7.016 21.438 -3.115 1 89.69 373 TYR B C 1
ATOM 6061 O O . TYR B 1 373 ? 5.965 21.219 -3.723 1 89.69 373 TYR B O 1
ATOM 6069 N N . THR B 1 374 ? 8.273 20.875 -3.445 1 91.25 374 THR B N 1
ATOM 6070 C CA . THR B 1 374 ? 8.383 19.922 -4.547 1 91.25 374 THR B CA 1
ATOM 6071 C C . THR B 1 374 ? 8.75 18.531 -4.027 1 91.25 374 THR B C 1
ATOM 6073 O O . THR B 1 374 ? 9.641 18.391 -3.184 1 91.25 374 THR B O 1
ATOM 6076 N N . THR B 1 375 ? 8.023 17.578 -4.445 1 93.5 375 THR B N 1
ATOM 6077 C CA . THR B 1 375 ? 8.305 16.172 -4.176 1 93.5 375 THR B CA 1
ATOM 6078 C C . THR B 1 375 ? 7.719 15.273 -5.27 1 93.5 375 THR B C 1
ATOM 6080 O O . THR B 1 375 ? 7.453 15.742 -6.379 1 93.5 375 THR B O 1
ATOM 6083 N N . ARG B 1 376 ? 7.699 13.977 -4.973 1 92.81 376 ARG B N 1
ATOM 6084 C CA . ARG B 1 376 ? 7.129 13.094 -5.984 1 92.81 376 ARG B CA 1
ATOM 6085 C C . ARG B 1 376 ? 6.496 11.859 -5.348 1 92.81 376 ARG B C 1
ATOM 6087 O O . ARG B 1 376 ? 6.848 11.492 -4.223 1 92.81 376 ARG B O 1
ATOM 6094 N N . THR B 1 377 ? 5.438 11.352 -5.996 1 92.25 377 THR B N 1
ATOM 6095 C CA . THR B 1 377 ? 5.023 9.969 -5.801 1 92.25 377 THR B CA 1
ATOM 6096 C C . THR B 1 377 ? 5.809 9.031 -6.719 1 92.25 377 THR B C 1
ATOM 6098 O O . THR B 1 377 ? 6.777 9.453 -7.355 1 92.25 377 THR B O 1
ATOM 6101 N N . LEU B 1 378 ? 5.449 7.84 -6.711 1 88.44 378 LEU B N 1
ATOM 6102 C CA . LEU B 1 378 ? 6.148 6.922 -7.598 1 88.44 378 LEU B CA 1
ATOM 6103 C C . LEU B 1 378 ? 5.82 7.219 -9.055 1 88.44 378 LEU B C 1
ATOM 6105 O O . LEU B 1 378 ? 6.594 6.879 -9.953 1 88.44 378 LEU B O 1
ATOM 6109 N N . SER B 1 379 ? 4.738 7.988 -9.242 1 84.25 379 SER B N 1
ATOM 6110 C CA . SER B 1 379 ? 4.277 8.148 -10.617 1 84.25 379 SER B CA 1
ATOM 6111 C C . SER B 1 379 ? 4.277 9.617 -11.031 1 84.25 379 SER B C 1
ATOM 6113 O O . SER B 1 379 ? 4.289 9.938 -12.219 1 84.25 379 SER B O 1
ATOM 6115 N N . HIS B 1 380 ? 4.312 10.531 -9.984 1 87.62 380 HIS B N 1
ATOM 6116 C CA . HIS B 1 380 ? 4.082 11.93 -10.328 1 87.62 380 HIS B CA 1
ATOM 6117 C C . HIS B 1 380 ? 5.004 12.852 -9.539 1 87.62 380 HIS B C 1
ATOM 6119 O O . HIS B 1 380 ? 5.273 12.609 -8.359 1 87.62 380 HIS B O 1
ATOM 6125 N N . ILE B 1 381 ? 5.395 13.875 -10.258 1 88.88 381 ILE B N 1
ATOM 6126 C CA . ILE B 1 381 ? 6.07 14.977 -9.578 1 88.88 381 ILE B CA 1
ATOM 6127 C C . ILE B 1 381 ? 5.043 15.984 -9.078 1 88.88 381 ILE B C 1
ATOM 6129 O O . ILE B 1 381 ? 4.117 16.344 -9.805 1 88.88 381 ILE B O 1
ATOM 6133 N N . LEU B 1 382 ? 5.215 16.438 -7.832 1 88 382 LEU B N 1
ATOM 6134 C CA . LEU B 1 382 ? 4.27 17.344 -7.203 1 88 382 LEU B CA 1
ATOM 6135 C C . LEU B 1 382 ? 4.996 18.562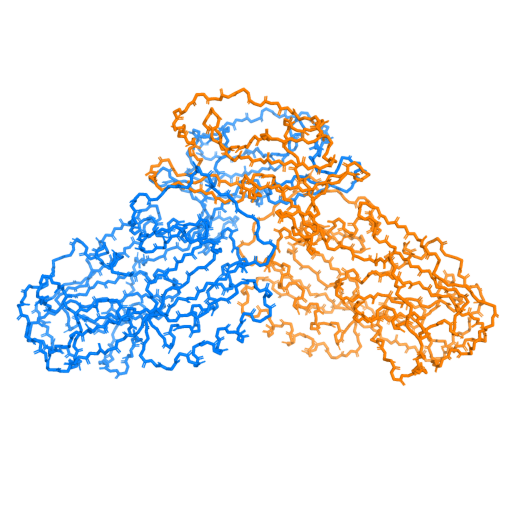 -6.621 1 88 382 LEU B C 1
ATOM 6137 O O . LEU B 1 382 ? 6.047 18.406 -5.992 1 88 382 LEU B O 1
#

Radius of gyration: 30.17 Å; Cα contacts (8 Å, |Δi|>4): 1655; chains: 2; bounding box: 59×89×78 Å

InterPro domains:
  IPR007674 Poxvirus F5/Telomere-binding protein I6 domain [PF04595] (30-345)
  IPR022219 Poxvirus I6, C-terminal [PF12562] (346-381)

Sequence (764 aa):
MNNFVKQVASKSLKPTKKLSPLDEVISLNECIISFNLDNFYYCNDGLFTKPINTPEDVLKSLLIMESFAYEKMIIKGLIKILISRAYINDIYFTPFGWLTGVDDDPETHVVIKIIFNSSLISIKSQVIEYLKPYNVNNLSVLTTEKELSINTFNVPDSIPISIISFFPFDTDFILVILFFGVYNDSYCGISYISPKERLPYIIEILKPLVLEINMLSDEIGRTSSIRIFNSTSVKKFPTNTLTSICEIVYSFDESSFTTPKTFTPLNASPYIPKKIVSLLDLPSNVEIKAISRSGVDFITHINNKRLTTILVIAKDNFLKNSTFSGTFIKENIIWKGIYTYRIIKSSFPVPTIKSVTNKKKICKKHCFVNSQYTTRTLSHILMNNFVKQVASKSLKPTKKLSPLDEVISLNECIISFNLDNFYYCNDGLFTKPINTPEDVLKSLLIMESFAYEKMIIKGLIKILISRAYINDIYFTPFGWLTGVDDDPETHVVIKIIFNSSLISIKSQVIEYLKPYNVNNLSVLTTEKELSINTFNVPDSIPISIISFFPFDTDFILVILFFGVYNDSYCGISYISPKERLPYIIEILKPLVLEINMLSDEIGRTSSIRIFNSTSVKKFPTNTLTSICEIVYSFDESSFTTPKTFTPLNASPYIPKKIVSLLDLPSNVEIKAISRSGVDFITHINNKRLTTILVIAKDNFLKNSTFSGTFIKENIIWKGIYTYRIIKSSFPVPTIKSVTNKKKICKKHCFVNSQYTTRTLSHIL

Secondary structure (DSSP, 8-state):
-HHHHHHHTTTSPPP--B-PEEEEEEEEEEEEEEEEPTT-----TTT-B-----HHHHHHHHHHHTT-HHHHHHHHHHHHHHHTTSEEEEEEETTTEESSS-----SSSEEEEEEESS-HHHHHHHHHHHHGGGT-EEEEEEEEEEEEEEEEEE--SSPPEEEEEE-TT-TTEEEEEEEEEEETTEEEEEEEEEEGGGHHHHHHHHGGG-SEEEEEEE-SSSEEEEEEEE-S--PPPS--EEES-TT-EEE--GGGSPPPS-----S--S---EEEE-GGGSPSSSEEEEEEETTEEEEEEETTEEEEEEEEE---GGGTT----EEEEEEEEEETTEEEEEEEEESS---------SS-PPP--SS-TT-S-B-B-SS-B-/-HHHHHHHTTTS-----B--EEEEEEEEEEEEEEEE-TT-----TTT-B-----HHHHHHHHHHHTT-HHHHHHHHHHHHHHHTTSEEEEEEETTTEESSS-----SSSEEEEEEESS-HHHHHHHHHHHHGGGT-EEEEEEEEEEEEEEEEEEPPSSPPEEEEEE-TT-TTEEEEEEEEEEETTEEEEEEEEEEGGGHHHHHHHHGGG-SEEEEEEE-SSSEEEEEEEE-S--PPPS--EEES-TT-EEE--GGGSPPPS-----S--S---EEEE-GGGSPSSSEEEEEEETTEEEEEEETTEEEEEEEEE---GGGTT----EEEEEEEEEETTEEEEEEEEESS---------SS-PPPPPSS-TT-S-B-B-SS-B-

Solvent-accessible surface area (backbone atoms only — not comparable to full-atom values): 41984 Å² total; per-residue (Å²): 52,58,54,37,51,50,57,74,48,63,86,57,86,68,49,70,50,78,58,67,72,47,89,59,63,48,68,32,38,33,34,41,37,35,27,28,62,58,94,64,71,72,47,56,63,92,56,61,37,64,87,62,55,44,72,63,48,33,52,49,36,54,32,55,43,55,75,38,53,42,62,40,52,55,52,48,54,49,44,63,59,39,62,79,64,34,28,68,42,40,44,32,35,69,66,59,39,50,49,27,49,86,74,81,82,69,92,49,45,33,36,39,35,33,35,31,72,68,60,63,67,58,52,47,51,52,52,51,62,68,44,56,85,63,55,58,38,78,72,42,78,44,70,53,90,55,70,44,77,39,49,24,27,66,60,63,91,57,66,23,32,34,41,34,31,48,25,91,85,47,72,65,23,26,26,40,37,36,33,48,15,24,47,96,92,31,59,20,19,48,21,27,34,39,56,47,88,44,47,49,58,51,50,46,48,42,52,50,35,22,35,31,35,34,31,40,27,40,64,67,86,47,72,43,81,42,78,78,44,74,46,89,72,58,49,81,65,86,60,64,70,30,29,51,46,66,49,53,60,40,76,60,62,67,83,75,50,71,80,61,90,66,81,61,88,70,98,69,40,44,65,69,58,50,33,75,39,49,72,63,24,43,74,58,79,38,51,32,33,29,41,61,40,93,83,32,35,31,36,49,28,51,65,88,36,77,50,86,53,32,31,34,50,45,54,51,78,86,43,66,86,46,67,46,52,41,42,33,24,35,42,57,39,51,57,95,32,36,77,44,62,44,63,79,45,58,72,45,74,66,74,74,74,77,82,69,78,85,67,87,55,67,58,64,52,57,44,42,76,88,50,76,51,33,36,48,61,98,76,44,48,44,51,59,55,38,51,50,58,74,47,63,86,56,89,68,46,71,50,78,57,68,72,47,88,58,63,48,68,31,38,34,36,41,38,35,28,28,62,59,95,65,70,70,46,57,64,94,55,62,36,66,84,63,56,45,72,61,48,33,52,50,38,55,32,55,43,54,76,36,53,41,61,40,51,54,53,47,54,50,45,62,58,39,60,78,64,34,29,69,42,40,43,32,34,69,65,58,40,50,49,28,51,86,74,81,81,68,93,49,42,33,36,38,36,32,37,32,72,67,61,64,65,59,54,49,50,53,53,52,62,66,46,56,87,65,53,59,38,80,73,43,77,43,70,52,90,54,69,44,76,39,49,25,28,65,61,64,93,59,67,23,33,35,42,35,31,50,24,90,84,46,72,64,22,25,28,40,36,36,33,48,16,23,48,95,93,32,59,20,18,48,20,28,34,40,56,46,88,44,47,48,58,52,51,48,48,41,53,50,35,20,35,32,36,34,32,39,28,41,65,66,89,46,73,44,82,42,78,77,45,74,47,89,70,57,48,82,64,86,62,64,71,32,29,53,48,64,50,54,61,39,76,61,61,67,85,74,51,71,82,60,90,67,79,61,87,71,96,69,40,44,66,68,58,49,33,76,39,50,73,62,24,42,76,58,78,37,50,32,34,30,42,59,42,93,87,36,34,30,36,49,28,52,66,88,37,77,51,88,52,32,30,35,51,44,55,50,78,85,44,64,84,45,66,46,52,40,43,34,24,34,41,57,41,52,57,97,33,37,79,45,65,43,63,79,44,59,72,45,72,67,72,76,74,77,83,70,75,84,67,86,56,66,58,66,57,56,41,42,79,90,52,79,54,32,34,50,60,98,77,42,48,45